Protein 4HMS (pdb70)

Radius of gyration: 21.6 Å; Cα contacts (8 Å, |Δi|>4): 949; chains: 2; bounding box: 51×49×69 Å

Secondary structure (DSSP, 8-state):
--S----THHHH--S-HHHHHHHHHHHHHHHT-SSTTEEEEEEE-TTS-EEEEEEE--EE-SSEEEEEEETTSHHHHHHHH--EEEEEEEEGGGTEEEEEEEEEEEPPHHHHHHHHHHS-GGGHHHHHH--TTSB-S-HHHHHHHHHHHHTS-SPPPPPTTEEEEEEEEEEEEEEEEEETTEEEEEEEEE-SSSEEEEEB--/------S----THHHH--S-HHHHHHHHHHHHHHHT-SSTTEEEEEEE-TTS-EEEEEEE--EE-SSEEEEEEETTSHHHHHHHH--EEEEEEEETTTTEEEEEEEEEEEPPHHHHHHHHHHS-GGGHHHHHH--TTSB-S-HHHHHHHHHHHHTT-S--PPPTTEEEEEEEEEEEEEEEEEETTEEEEEEEEE-SSSEEEEEE--

B-factor: mean 17.35, std 10.4, range [3.72, 62.42]

Solvent-accessible surface area: 18509 Å² total; per-residue (Å²): 70,100,70,126,46,67,17,74,21,5,118,98,62,38,87,69,0,25,54,2,0,110,76,2,12,68,20,0,170,164,54,51,11,85,16,27,79,10,0,4,0,0,0,0,33,116,118,8,80,8,7,4,24,38,16,58,2,67,65,48,28,144,30,0,0,4,0,33,8,26,27,42,0,59,14,5,125,17,8,138,144,20,47,47,1,0,0,3,0,30,3,25,29,3,22,1,14,1,12,0,19,0,60,3,42,117,30,97,81,79,65,1,62,58,23,2,88,154,68,64,100,60,16,0,12,10,21,22,40,6,137,35,18,99,68,12,146,79,35,97,52,11,28,70,44,5,116,115,55,65,139,92,102,19,64,16,116,50,30,87,30,11,1,1,11,21,0,103,0,65,8,0,8,0,44,4,74,20,122,83,108,0,44,21,28,0,49,0,50,92,39,115,138,30,51,92,51,108,53,12,23,18,118,52,79,56,26,129,78,106,31,65,20,76,11,2,120,95,58,31,79,81,1,28,38,0,0,91,77,7,14,62,105,2,157,178,51,56,13,80,70,27,77,7,0,4,0,0,0,0,46,91,130,8,79,8,6,3,24,38,16,94,2,64,67,33,30,145,14,0,0,5,0,37,9,26,26,45,0,62,14,2,126,15,6,158,126,20,48,54,2,0,0,3,0,16,4,23,39,11,5,12,14,0,12,0,17,0,61,5,72,112,36,95,84,78,55,1,70,58,20,5,118,156,63,91,110,56,20,1,14,11,22,38,43,8,166,35,20,88,59,11,146,79,34,93,52,14,29,74,44,5,123,130,70,49,94,110,65,15,77,24,112,50,30,92,29,6,2,1,10,18,0,116,2,62,10,0,6,0,31,5,61,23,111,86,99,0,46,13,29,0,36,0,37,108,33,165,120,42,44,84,45,84,53,10,24,20

InterPro domains:
  IPR000659 Pyridoxamine 5'-phosphate oxidase [PIRSF000190] (13-222)
  IPR000659 Pyridoxamine 5'-phosphate oxidase [PTHR10851] (30-222)
  IPR011576 Pyridoxamine 5'-phosphate oxidase, N-terminal [PF01243] (50-169)
  IPR012349 FMN-binding split barrel [G3DSA:2.30.110.10] (11-222)
  IPR019576 Pyridoxine 5'-phosphate oxidase, dimerisation, C-terminal [PF10590] (182-222)
  IPR019740 Pyridoxamine 5'-phosphate oxidase, conserved site [PS01064] (192-205)
  IPR053451 Phenazine biosynthesis oxidase [NF038138] (18-222)

CATH classification: 2.30.110.10

Nearest PDB structures (foldseek):
  4hmt-assembly1_B  TM=1.000E+00  e=2.893E-39  Pseudomonas fluorescens
  1t9m-assembly1_B  TM=9.907E-01  e=3.628E-33  Pseudomonas aeruginosa
  4hmx-assembly1_A  TM=9.708E-01  e=4.017E-26  Burkholderia lata
  1nrg-assembly1_A-2  TM=9.358E-01  e=1.864E-18  Homo sapiens
  3hy8-assembly1_A-2  TM=9.422E-01  e=7.375E-18  Homo sapiens

Foldseek 3Di:
DADAADDCCLVVVDQAVLVVVVVVVVVCVVRPFDLQQFKFKWFAAPVRHIDTDTFGFPDADPQGTKTKDFLQAPRNVRCVVGFWMKIKGAGPNQRKMKIFTAGKDWDDPVVLQVVQLPDDQQPQLLVQLDPHHDDDPDPVVSVVSSVVVNVDDHHDGDDHGITMMGGRTQKMWIWGCDPPSQIWIWIWGADPVGIDIDTDGD/DPADADDADDDCCLVVVDQACVVVVVVRVVVCVVVPFDLQQFKFKWFAAPVRHIDTDTFGFPDADSQGTKTKDFCQAPRNVRLVVPQWMKIKGAGRHFRKMKIFTAGKDWDDVVVLQVVQQPPQQLPALLRQLDPYHDDDDDPVVSVVSSVVVCVVVHHDGDHPRITMIGGRTQKMWIWGCDPPRQIWIWIWGQDPPTIDIDTDGD

Organism: Pseudomonas fluorescens (NCBI:txid294)

Sequence (408 aa):
GTLDDAPFPEYQTLPADPMMSSVLHNWLERARRVGIIREPRRALALATADSSQGRPSTRIVVISSEISDAGVVFSSTHAGSQKGRRELLHNPPWASGVLYWRETSSQQIILNGQAAVVRLPNAKADDAWLLKRPYATHPMSSVVSRQSEEELQDVQAMRNAARQLAELQQGGPLPRPEEGYYCCVFELRLESLEFWGNGQQERRLHERLRYDRSDTGWNVRRLQPESLTGTLDAPFPEYQQTLPADPMSVLHHNWLEERARRVGIREPRRALALATADSSQGRPSTRIVVISSEEISDAGVVFSSTHAGSQKGRRELLHNPPWASGVLYWRETSQQIILNGQAAVRLPNAKADDDAWLKRRPYATHPMSSVVSRQSEELQDVQAMRNAARQLAELQGPLPRPEGYYCCVFELRRLEESLEFWGNGQERRLHERLRYDRRSDDTTGGWNVRRRLQP

Structure (mmCIF, N/CA/C/O backbone):
data_4HMS
#
_entry.id   4HMS
#
_cell.length_a   57.740
_cell.length_b   63.690
_cell.length_c   133.500
_cell.angle_alpha   90.000
_cell.angle_beta   90.000
_cell.angle_gamma   90.000
#
_symmetry.space_group_name_H-M   'P 21 21 21'
#
loop_
_entity.id
_entity.type
_entity.pdbx_description
1 polymer 'Phenazine biosynthesis protein phzG'
2 non-polymer 'FLAVIN MONONUCLEOTIDE'
3 non-polymer 'SULFATE ION'
4 water water
#
loop_
_atom_site.group_PDB
_atom_site.id
_atom_site.type_symbol
_atom_site.label_atom_id
_atom_site.label_alt_id
_atom_site.label_comp_id
_atom_site.label_asym_id
_atom_site.label_entity_id
_atom_site.label_seq_id
_atom_site.pdbx_PDB_ins_code
_atom_site.Cartn_x
_atom_site.Cartn_y
_atom_site.Cartn_z
_atom_site.occupancy
_atom_site.B_iso_or_equiv
_atom_site.auth_seq_id
_atom_site.auth_comp_id
_atom_site.auth_asym_id
_atom_site.auth_atom_id
_atom_site.pdbx_PDB_model_num
ATOM 1 N N . GLY A 1 24 ? 22.951 -11.831 16.664 1.00 44.82 21 GLY A N 1
ATOM 2 C CA . GLY A 1 24 ? 24.169 -11.229 17.194 1.00 42.63 21 GLY A CA 1
ATOM 3 C C . GLY A 1 24 ? 25.351 -12.184 17.052 1.00 38.11 21 GLY A C 1
ATOM 4 O O . GLY A 1 24 ? 25.979 -12.627 18.016 1.00 39.77 21 GLY A O 1
ATOM 7 N N . THR A 1 25 ? 25.676 -12.469 15.806 1.00 30.68 22 THR A N 1
ATOM 8 C CA . THR A 1 25 ? 26.653 -13.476 15.491 1.00 25.49 22 THR A CA 1
ATOM 9 C C . THR A 1 25 ? 28.080 -12.904 15.283 1.00 20.42 22 THR A C 1
ATOM 10 O O . THR A 1 25 ? 29.050 -13.664 15.386 1.00 23.32 22 THR A O 1
ATOM 21 N N . LEU A 1 26 ? 28.192 -11.604 15.006 1.00 16.58 23 LEU A N 1
ATOM 22 C CA . LEU A 1 26 ? 29.460 -10.920 14.749 1.00 16.32 23 LEU A CA 1
ATOM 23 C C . LEU A 1 26 ? 29.707 -9.877 15.813 1.00 18.37 23 LEU A C 1
ATOM 24 O O . LEU A 1 26 ? 28.763 -9.379 16.453 1.00 18.62 23 LEU A O 1
ATOM 40 N N . ASP A 1 27 ? 30.982 -9.569 16.047 1.00 23.25 24 ASP A N 1
ATOM 41 C CA A ASP A 1 27 ? 31.336 -8.576 17.055 0.48 24.34 24 ASP A CA 1
ATOM 42 C CA B ASP A 1 27 ? 31.334 -8.582 17.053 0.52 24.33 24 ASP A CA 1
ATOM 43 C C . ASP A 1 27 ? 30.642 -7.246 16.794 1.00 21.01 24 ASP A C 1
ATOM 44 O O . ASP A 1 27 ? 30.509 -6.803 15.641 1.00 20.31 24 ASP A O 1
ATOM 59 N N . ALA A 1 28 ? 30.184 -6.616 17.870 1.00 17.53 25 ALA A N 1
ATOM 60 C CA . ALA A 1 28 ? 29.394 -5.401 17.753 1.00 17.15 25 ALA A CA 1
ATOM 61 C C . ALA A 1 28 ? 29.824 -4.309 18.743 1.00 17.86 25 ALA A C 1
ATOM 62 O O . ALA A 1 28 ? 29.069 -3.890 19.609 1.00 17.68 25 ALA A O 1
ATOM 69 N N . PRO A 1 29 ? 31.014 -3.770 18.546 1.00 19.53 26 PRO A N 1
ATOM 70 C CA . PRO A 1 29 ? 31.504 -2.714 19.425 1.00 18.66 26 PRO A CA 1
ATOM 71 C C . PRO A 1 29 ? 30.655 -1.450 19.357 1.00 18.01 26 PRO A C 1
ATOM 72 O O . PRO A 1 29 ? 30.188 -1.085 18.270 1.00 21.77 26 PRO A O 1
ATOM 83 N N . PHE A 1 30 ? 30.449 -0.813 20.516 1.00 15.91 27 PHE A N 1
ATOM 84 C CA . PHE A 1 30 ? 29.675 0.447 20.600 1.00 13.86 27 PHE A CA 1
ATOM 85 C C . PHE A 1 30 ? 30.357 1.368 21.640 1.00 14.01 27 PHE A C 1
ATOM 86 O O . PHE A 1 30 ? 29.725 1.811 22.621 1.00 14.13 27 PHE A O 1
ATOM 103 N N . PRO A 1 31 ? 31.641 1.691 21.429 1.00 15.18 28 PRO A N 1
ATOM 104 C CA . PRO A 1 31 ? 32.286 2.581 22.412 1.00 15.26 28 PRO A CA 1
ATOM 105 C C . PRO A 1 31 ? 31.697 4.006 22.476 1.00 14.80 28 PRO A C 1
ATOM 106 O O . PRO A 1 31 ? 31.820 4.682 23.513 1.00 14.54 28 PRO A O 1
ATOM 117 N N . GLU A 1 32 ? 30.997 4.423 21.414 1.00 13.06 29 GLU A N 1
ATOM 118 C CA . GLU A 1 32 ? 30.428 5.753 21.373 1.00 12.95 29 GLU A CA 1
ATOM 119 C C . GLU A 1 32 ? 29.350 5.921 22.456 1.00 12.78 29 GLU A C 1
ATOM 120 O O . GLU A 1 32 ? 29.069 7.039 22.900 1.00 13.53 29 GLU A O 1
ATOM 132 N N . TYR A 1 33 ? 28.732 4.826 22.874 1.00 12.54 30 TYR A N 1
ATOM 133 C CA . TYR A 1 33 ? 27.745 4.910 23.944 1.00 13.46 30 TYR A CA 1
ATOM 134 C C . TYR A 1 33 ? 28.368 5.388 25.253 1.00 14.74 30 TYR A C 1
ATOM 135 O O . TYR A 1 33 ? 27.701 6.046 26.049 1.00 14.58 30 TYR A O 1
ATOM 153 N N . GLN A 1 34 ? 29.646 5.078 25.464 1.00 14.63 31 GLN A N 1
ATOM 154 C CA . GLN A 1 34 ? 30.342 5.585 26.638 1.00 16.83 31 GLN A CA 1
ATOM 155 C C . GLN A 1 34 ? 30.917 6.967 26.424 1.00 17.47 31 GLN A C 1
ATOM 156 O O . GLN A 1 34 ? 30.836 7.804 27.314 1.00 19.75 31 GLN A O 1
ATOM 170 N N . THR A 1 35 ? 31.509 7.210 25.249 1.00 17.25 32 THR A N 1
ATOM 171 C CA . THR A 1 35 ? 32.306 8.421 25.052 1.00 17.54 32 THR A CA 1
ATOM 172 C C . THR A 1 35 ? 31.532 9.646 24.539 1.00 16.87 32 THR A C 1
ATOM 173 O O . THR A 1 35 ? 32.017 10.796 24.651 1.00 18.19 32 THR A O 1
ATOM 184 N N . LEU A 1 36 ? 30.336 9.408 24.000 1.00 15.37 33 LEU A N 1
ATOM 185 C CA . LEU A 1 36 ? 29.478 10.497 23.516 1.00 15.83 33 LEU A CA 1
ATOM 186 C C . LEU A 1 36 ? 30.205 11.429 22.527 1.00 15.29 33 LEU A C 1
ATOM 187 O O . LEU A 1 36 ? 30.352 12.643 22.767 1.00 17.70 33 LEU A O 1
ATOM 203 N N . PRO A 1 37 ? 30.651 10.893 21.375 1.00 15.50 34 PRO A N 1
ATOM 204 C CA . PRO A 1 37 ? 31.315 11.737 20.365 1.00 15.99 34 PRO A CA 1
ATOM 205 C C . PRO A 1 37 ? 30.428 12.923 19.930 1.00 16.60 34 PRO A C 1
ATOM 206 O O . PRO A 1 37 ? 29.203 12.812 19.814 1.00 16.52 34 PRO A O 1
ATOM 217 N N . ALA A 1 38 ? 31.056 14.077 19.698 1.00 18.34 35 ALA A N 1
ATOM 218 C CA . ALA A 1 38 ? 30.314 15.271 19.350 1.00 20.55 35 ALA A CA 1
ATOM 219 C C . ALA A 1 38 ? 29.618 15.227 17.988 1.00 18.38 35 ALA A C 1
ATOM 220 O O . ALA A 1 38 ? 28.550 15.812 17.830 1.00 19.38 35 ALA A O 1
ATOM 227 N N . ASP A 1 39 ? 30.226 14.557 17.004 1.00 17.97 36 ASP A N 1
ATOM 228 C CA . ASP A 1 39 ? 29.776 14.661 15.630 1.00 15.80 36 ASP A CA 1
ATOM 229 C C . ASP A 1 39 ? 29.140 13.325 15.196 1.00 14.15 36 ASP A C 1
ATOM 230 O O . ASP A 1 39 ? 29.862 12.352 14.924 1.00 14.04 36 ASP A O 1
ATOM 239 N N . PRO A 1 40 ? 27.796 13.263 15.113 1.00 12.22 37 PRO A N 1
ATOM 240 C CA . PRO A 1 40 ? 27.171 11.982 14.750 1.00 10.54 37 PRO A CA 1
ATOM 241 C C . PRO A 1 40 ? 27.463 11.569 13.316 1.00 9.91 37 PRO A C 1
ATOM 242 O O . PRO A 1 40 ? 27.308 10.397 12.981 1.00 11.09 37 PRO A O 1
ATOM 253 N N . MET A 1 41 ? 27.894 12.489 12.457 1.00 11.45 38 MET A N 1
ATOM 254 C CA A MET A 1 41 ? 28.229 12.092 11.089 0.73 12.08 38 MET A CA 1
ATOM 255 C CA B MET A 1 41 ? 28.238 12.098 11.091 0.27 12.31 38 MET A CA 1
ATOM 256 C C . MET A 1 41 ? 29.532 11.293 11.063 1.00 12.13 38 MET A C 1
ATOM 257 O O . MET A 1 41 ? 29.709 10.424 10.214 1.00 13.21 38 MET A O 1
ATOM 282 N N . SER A 1 42 ? 30.425 11.559 12.001 1.00 13.66 39 SER A N 1
ATOM 283 C CA A SER A 1 42 ? 31.634 10.780 12.107 0.71 14.39 39 SER A CA 1
ATOM 284 C CA B SER A 1 42 ? 31.644 10.770 12.114 0.29 14.43 39 SER A CA 1
ATOM 285 C C . SER A 1 42 ? 31.276 9.372 12.611 1.00 13.72 39 SER A C 1
ATOM 286 O O . SER A 1 42 ? 31.816 8.396 12.142 1.00 14.57 39 SER A O 1
ATOM 299 N N . VAL A 1 43 ? 30.355 9.292 13.571 1.00 12.52 40 VAL A N 1
ATOM 300 C CA . VAL A 1 43 ? 29.865 8.009 14.073 1.00 12.62 40 VAL A CA 1
ATOM 301 C C . VAL A 1 43 ? 29.232 7.204 12.935 1.00 11.40 40 VAL A C 1
ATOM 302 O O . VAL A 1 43 ? 29.510 6.022 12.773 1.00 11.64 40 VAL A O 1
ATOM 315 N N . LEU A 1 44 ? 28.389 7.852 12.150 1.00 10.12 41 LEU A N 1
ATOM 316 C CA . LEU A 1 44 ? 27.751 7.200 11.014 1.00 9.75 41 LEU A CA 1
ATOM 317 C C . LEU A 1 44 ? 28.801 6.649 10.045 1.00 11.37 41 LEU A C 1
ATOM 318 O O . LEU A 1 44 ? 28.714 5.485 9.619 1.00 11.18 41 LEU A O 1
ATOM 334 N N . HIS A 1 45 ? 29.794 7.467 9.694 1.00 12.26 42 HIS A N 1
ATOM 335 C CA . HIS A 1 45 ? 30.843 7.006 8.811 1.00 13.19 42 HIS A CA 1
ATOM 336 C C . HIS A 1 45 ? 31.528 5.774 9.381 1.00 13.37 42 HIS A C 1
ATOM 337 O O . HIS A 1 45 ? 31.796 4.780 8.660 1.00 13.71 42 HIS A O 1
ATOM 352 N N . ASN A 1 46 ? 31.861 5.850 10.671 1.00 12.77 43 ASN A N 1
ATOM 353 C CA . ASN A 1 46 ? 32.585 4.760 11.284 1.00 12.83 43 ASN A CA 1
ATOM 354 C C . ASN A 1 46 ? 31.761 3.454 11.370 1.00 13.56 43 ASN A C 1
ATOM 355 O O . ASN A 1 46 ? 32.293 2.381 11.101 1.00 15.28 43 ASN A O 1
ATOM 366 N N . TRP A 1 47 ? 30.469 3.564 11.718 1.00 12.82 44 TRP A N 1
ATOM 367 C CA . TRP A 1 47 ? 29.626 2.380 11.735 1.00 11.91 44 TRP A CA 1
ATOM 368 C C . TRP A 1 47 ? 29.534 1.754 10.333 1.00 13.16 44 TRP A C 1
ATOM 369 O O . TRP A 1 47 ? 29.628 0.539 10.174 1.00 13.35 44 TRP A O 1
ATOM 390 N N . LEU A 1 48 ? 29.338 2.582 9.310 1.00 14.24 45 LEU A N 1
ATOM 391 C CA . LEU A 1 48 ? 29.201 2.029 7.955 1.00 16.02 45 LEU A CA 1
ATOM 392 C C . LEU A 1 48 ? 30.506 1.389 7.477 1.00 17.71 45 LEU A C 1
ATOM 393 O O . LEU A 1 48 ? 30.482 0.348 6.803 1.00 17.86 45 LEU A O 1
ATOM 409 N N . GLU A 1 49 ? 31.640 2.002 7.797 1.00 19.08 46 GLU A N 1
ATOM 410 C CA . GLU A 1 49 ? 32.895 1.408 7.402 1.00 21.01 46 GLU A CA 1
ATOM 411 C C . GLU A 1 49 ? 33.133 0.074 8.125 1.00 20.23 46 GLU A C 1
ATOM 412 O O . GLU A 1 49 ? 33.620 -0.887 7.549 1.00 20.14 46 GLU A O 1
ATOM 424 N N . ARG A 1 50 ? 32.783 0.015 9.398 1.00 19.07 47 ARG A N 1
ATOM 425 C CA . ARG A 1 50 ? 32.906 -1.220 10.153 1.00 19.36 47 ARG A CA 1
ATOM 426 C C . ARG A 1 50 ? 31.981 -2.310 9.587 1.00 18.40 47 ARG A C 1
ATOM 427 O O . ARG A 1 50 ? 32.376 -3.465 9.460 1.00 18.80 47 ARG A O 1
ATOM 448 N N . ALA A 1 51 ? 30.777 -1.928 9.207 1.00 16.35 48 ALA A N 1
ATOM 449 C CA . ALA A 1 51 ? 29.835 -2.887 8.613 1.00 15.48 48 ALA A CA 1
ATOM 450 C C . ALA A 1 51 ? 30.451 -3.485 7.340 1.00 16.89 48 ALA A C 1
ATOM 451 O O . ALA A 1 51 ? 30.362 -4.700 7.114 1.00 16.88 48 ALA A O 1
ATOM 458 N N . ARG A 1 52 ? 31.073 -2.649 6.511 1.00 20.81 49 ARG A N 1
ATOM 459 C CA . ARG A 1 52 ? 31.767 -3.148 5.310 1.00 25.48 49 ARG A CA 1
ATOM 460 C C . ARG A 1 52 ? 32.918 -4.091 5.685 1.00 26.73 49 ARG A C 1
ATOM 461 O O . ARG A 1 52 ? 33.076 -5.196 5.116 1.00 27.02 49 ARG A O 1
ATOM 482 N N . ARG A 1 53 ? 33.735 -3.685 6.644 1.00 26.07 50 ARG A N 1
ATOM 483 C CA . ARG A 1 53 ? 34.908 -4.495 6.981 1.00 27.75 50 ARG A CA 1
ATOM 484 C C . ARG A 1 53 ? 34.496 -5.883 7.507 1.00 25.31 50 ARG A C 1
ATOM 485 O O . ARG A 1 53 ? 35.132 -6.882 7.145 1.00 26.58 50 ARG A O 1
ATOM 506 N N . VAL A 1 54 ? 33.446 -5.958 8.333 1.00 21.11 51 VAL A N 1
ATOM 507 C CA . VAL A 1 54 ? 33.117 -7.215 9.013 1.00 20.33 51 VAL A CA 1
ATOM 508 C C . VAL A 1 54 ? 32.164 -8.069 8.189 1.00 17.43 51 VAL A C 1
ATOM 509 O O . VAL A 1 54 ? 31.910 -9.224 8.554 1.00 19.80 51 VAL A O 1
ATOM 522 N N . GLY A 1 55 ? 31.703 -7.524 7.072 1.00 14.02 52 GLY A N 1
ATOM 523 C CA . GLY A 1 55 ? 30.937 -8.289 6.115 1.00 12.23 52 GLY A CA 1
ATOM 524 C C . GLY A 1 55 ? 29.444 -8.338 6.316 1.00 10.41 52 GLY A C 1
ATOM 525 O O . GLY A 1 55 ? 28.825 -9.315 5.936 1.00 10.50 52 GLY A O 1
ATOM 529 N N . ILE A 1 56 ? 28.858 -7.307 6.910 1.00 9.29 53 ILE A N 1
ATOM 530 C CA A ILE A 1 56 ? 27.404 -7.267 7.046 0.69 8.92 53 ILE A CA 1
ATOM 531 C CA B ILE A 1 56 ? 27.409 -7.273 7.054 0.31 8.48 53 ILE A CA 1
ATOM 532 C C . ILE A 1 56 ? 26.759 -7.372 5.660 1.00 8.41 53 ILE A C 1
ATOM 533 O O . ILE A 1 56 ? 27.214 -6.761 4.699 1.00 9.07 53 ILE A O 1
ATOM 562 N N . ARG A 1 57 ? 25.690 -8.137 5.563 1.00 7.41 54 ARG A N 1
ATOM 563 C CA . ARG A 1 57 ? 24.991 -8.333 4.272 1.00 6.99 54 ARG A CA 1
ATOM 564 C C . ARG A 1 57 ? 24.048 -7.157 4.022 1.00 6.01 54 ARG A C 1
ATOM 565 O O . ARG A 1 57 ? 23.124 -6.878 4.812 1.00 6.39 54 ARG A O 1
ATOM 586 N N . GLU A 1 58 ? 24.246 -6.478 2.893 1.00 6.67 55 GLU A N 1
ATOM 587 C CA . GLU A 1 58 ? 23.424 -5.329 2.487 1.00 6.92 55 GLU A CA 1
ATOM 588 C C . GLU A 1 58 ? 23.188 -4.311 3.624 1.00 6.76 55 GLU A C 1
ATOM 589 O O . GLU A 1 58 ? 22.053 -3.998 4.005 1.00 6.71 55 GLU A O 1
ATOM 601 N N . PRO A 1 59 ? 24.285 -3.754 4.131 1.00 7.06 56 PRO A N 1
ATOM 602 C CA . PRO A 1 59 ? 24.102 -2.824 5.253 1.00 6.86 56 PRO A CA 1
ATOM 603 C C . PRO A 1 59 ? 23.388 -1.534 4.903 1.00 6.76 56 PRO A C 1
ATOM 604 O O . PRO A 1 59 ? 22.862 -0.885 5.813 1.00 8.65 56 PRO A O 1
ATOM 615 N N . ARG A 1 60 ? 23.403 -1.133 3.617 1.00 6.18 57 ARG A N 1
ATOM 616 C CA A ARG A 1 60 ? 22.852 0.151 3.192 0.49 7.04 57 ARG A CA 1
ATOM 617 C CA B ARG A 1 60 ? 22.861 0.157 3.181 0.51 7.59 57 ARG A CA 1
ATOM 618 C C . ARG A 1 60 ? 21.417 0.064 2.668 1.00 6.18 57 ARG A C 1
ATOM 619 O O . ARG A 1 60 ? 20.902 1.023 2.090 1.00 6.67 57 ARG A O 1
ATOM 658 N N . ALA A 1 61 ? 20.757 -1.059 2.919 1.00 5.87 58 ALA A N 1
ATOM 659 C CA . ALA A 1 61 ? 19.355 -1.261 2.584 1.00 5.94 58 ALA A CA 1
ATOM 660 C C . ALA A 1 61 ? 18.487 -0.509 3.620 1.00 5.82 58 ALA A C 1
ATOM 661 O O . ALA A 1 61 ? 18.286 -0.982 4.740 1.00 5.86 58 ALA A O 1
ATOM 668 N N . LEU A 1 62 ? 18.044 0.677 3.248 1.00 5.40 59 LEU A N 1
ATOM 669 C CA . LEU A 1 62 ? 17.357 1.608 4.130 1.00 5.13 59 LEU A CA 1
ATOM 670 C C . LEU A 1 62 ? 15.835 1.463 3.984 1.00 5.26 59 LEU A C 1
ATOM 671 O O . LEU A 1 62 ? 15.273 1.638 2.884 1.00 5.45 59 LEU A O 1
ATOM 687 N N . ALA A 1 63 ? 15.149 1.198 5.090 1.00 5.11 60 ALA A N 1
ATOM 688 C CA . ALA A 1 63 ? 13.684 1.203 5.109 1.00 4.72 60 ALA A CA 1
ATOM 689 C C . ALA A 1 63 ? 13.224 2.646 5.290 1.00 5.23 60 ALA A C 1
ATOM 690 O O . ALA A 1 63 ? 13.314 3.195 6.370 1.00 5.99 60 ALA A O 1
ATOM 697 N N . LEU A 1 64 ? 12.825 3.262 4.171 1.00 5.18 61 LEU A N 1
ATOM 698 C CA . LEU A 1 64 ? 12.545 4.688 4.054 1.00 4.98 61 LEU A CA 1
ATOM 699 C C . LEU A 1 64 ? 11.044 4.980 4.153 1.00 4.99 61 LEU A C 1
ATOM 700 O O . LEU A 1 64 ? 10.267 4.430 3.352 1.00 6.43 61 LEU A O 1
ATOM 716 N N . ALA A 1 65 ? 10.677 5.807 5.124 1.00 5.19 62 ALA A N 1
ATOM 717 C CA . ALA A 1 65 ? 9.306 6.224 5.347 1.00 6.16 62 ALA A CA 1
ATOM 718 C C . ALA A 1 65 ? 9.100 7.665 4.906 1.00 7.02 62 ALA A C 1
ATOM 719 O O . ALA A 1 65 ? 9.913 8.562 5.226 1.00 6.96 62 ALA A O 1
ATOM 726 N N . THR A 1 66 ? 8.009 7.880 4.175 1.00 5.93 63 THR A N 1
ATOM 727 C CA . THR A 1 66 ? 7.506 9.190 3.769 1.00 6.81 63 THR A CA 1
ATOM 728 C C . THR A 1 66 ? 6.057 9.227 4.243 1.00 7.12 63 THR A C 1
ATOM 729 O O . THR A 1 66 ? 5.549 8.225 4.742 1.00 6.71 63 THR A O 1
ATOM 740 N N . ALA A 1 67 ? 5.375 10.363 4.100 1.00 7.79 64 ALA A N 1
ATOM 741 C CA . ALA A 1 67 ? 3.948 10.395 4.422 1.00 8.82 64 ALA A CA 1
ATOM 742 C C . ALA A 1 67 ? 3.159 11.296 3.464 1.00 9.03 64 ALA A C 1
ATOM 743 O O . ALA A 1 67 ? 3.695 12.276 2.925 1.00 10.65 64 ALA A O 1
ATOM 750 N N . ASP A 1 68 ? 1.892 10.966 3.301 1.00 9.17 65 ASP A N 1
ATOM 751 C CA . ASP A 1 68 ? 1.017 11.711 2.402 1.00 11.44 65 ASP A CA 1
ATOM 752 C C . ASP A 1 68 ? 0.470 12.978 3.100 1.00 14.43 65 ASP A C 1
ATOM 753 O O . ASP A 1 68 ? 0.871 13.300 4.207 1.00 14.53 65 ASP A O 1
ATOM 762 N N . SER A 1 69 ? -0.416 13.710 2.419 1.00 16.62 66 SER A N 1
ATOM 763 C CA A SER A 1 69 ? -0.914 15.003 2.906 0.44 20.55 66 SER A CA 1
ATOM 764 C CA B SER A 1 69 ? -0.883 15.009 2.915 0.56 19.08 66 SER A CA 1
ATOM 765 C C . SER A 1 69 ? -1.809 14.893 4.126 1.00 21.70 66 SER A C 1
ATOM 766 O O . SER A 1 69 ? -2.116 15.896 4.754 1.00 24.87 66 SER A O 1
ATOM 779 N N . GLN A 1 70 ? -2.246 13.686 4.450 1.00 20.92 67 GLN A N 1
ATOM 780 C CA . GLN A 1 70 ? -3.020 13.389 5.653 1.00 23.22 67 GLN A CA 1
ATOM 781 C C . GLN A 1 70 ? -2.158 12.880 6.808 1.00 20.81 67 GLN A C 1
ATOM 782 O O . GLN A 1 70 ? -2.649 12.618 7.915 1.00 24.40 67 GLN A O 1
ATOM 796 N N . GLY A 1 71 ? -0.882 12.717 6.580 1.00 16.95 68 GLY A N 1
ATOM 797 C CA . GLY A 1 71 ? -0.026 12.139 7.588 1.00 15.49 68 GLY A CA 1
ATOM 798 C C . GLY A 1 71 ? -0.030 10.607 7.636 1.00 13.56 68 GLY A C 1
ATOM 799 O O . GLY A 1 71 ? 0.350 10.037 8.652 1.00 15.40 68 GLY A O 1
ATOM 803 N N . ARG A 1 72 ? -0.395 9.931 6.537 1.00 11.55 69 ARG A N 1
ATOM 804 C CA . ARG A 1 72 ? -0.361 8.464 6.500 1.00 9.52 69 ARG A CA 1
ATOM 805 C C . ARG A 1 72 ? 1.003 8.018 5.975 1.00 7.31 69 ARG A C 1
ATOM 806 O O . ARG A 1 72 ? 1.352 8.348 4.845 1.00 8.06 69 ARG A O 1
ATOM 827 N N . PRO A 1 73 ? 1.784 7.300 6.772 1.00 7.09 70 PRO A N 1
ATOM 828 C CA . PRO A 1 73 ? 3.118 6.879 6.311 1.00 7.15 70 PRO A CA 1
ATOM 829 C C . PRO A 1 73 ? 3.039 5.829 5.215 1.00 5.48 70 PRO A C 1
ATOM 830 O O . PRO A 1 73 ? 2.068 5.042 5.128 1.00 6.44 70 PRO A O 1
ATOM 841 N N . SER A 1 74 ? 4.111 5.763 4.441 1.00 5.89 71 SER A N 1
ATOM 842 C CA . SER A 1 74 ? 4.392 4.656 3.531 1.00 7.22 71 SER A CA 1
ATOM 843 C C . SER A 1 74 ? 5.865 4.287 3.662 1.00 7.02 71 SER A C 1
ATOM 844 O O . SER A 1 74 ? 6.690 5.142 4.017 1.00 6.78 71 SER A O 1
ATOM 852 N N . THR A 1 75 ? 6.209 3.042 3.336 1.00 5.88 72 THR A N 1
ATOM 853 C CA . THR A 1 75 ? 7.584 2.525 3.458 1.00 5.31 72 THR A CA 1
ATOM 854 C C . THR A 1 75 ? 7.994 1.710 2.246 1.00 5.09 72 THR A C 1
ATOM 855 O O . THR A 1 75 ? 7.104 1.160 1.538 1.00 6.60 72 THR A O 1
ATOM 866 N N . ARG A 1 76 ? 9.317 1.564 2.086 1.00 5.37 73 ARG A N 1
ATOM 867 C CA . ARG A 1 76 ? 9.937 0.676 1.081 1.00 4.76 73 ARG A CA 1
ATOM 868 C C . ARG A 1 76 ? 11.421 0.704 1.342 1.00 4.23 73 ARG A C 1
ATOM 869 O O . ARG A 1 76 ? 11.900 1.615 2.017 1.00 5.45 73 ARG A O 1
ATOM 890 N N . ILE A 1 77 ? 12.156 -0.272 0.773 1.00 4.35 74 ILE A N 1
ATOM 891 C CA . ILE A 1 77 ? 13.594 -0.247 0.829 1.00 4.16 74 ILE A CA 1
ATOM 892 C C . ILE A 1 77 ? 14.159 0.620 -0.319 1.00 4.14 74 ILE A C 1
ATOM 893 O O . ILE A 1 77 ? 13.774 0.509 -1.481 1.00 5.51 74 ILE A O 1
ATOM 909 N N . VAL A 1 78 ? 15.131 1.481 -0.006 1.00 4.78 75 VAL A N 1
ATOM 910 C CA . VAL A 1 78 ? 16.003 2.115 -1.000 1.00 5.31 75 VAL A CA 1
ATOM 911 C C . VAL A 1 78 ? 17.449 1.916 -0.541 1.00 5.54 75 VAL A C 1
ATOM 912 O O . VAL A 1 78 ? 17.712 1.653 0.661 1.00 6.64 75 VAL A O 1
ATOM 925 N N . VAL A 1 79 ? 18.406 2.037 -1.455 1.00 6.07 76 VAL A N 1
ATOM 926 C CA . VAL A 1 79 ? 19.823 1.910 -1.113 1.00 7.03 76 VAL A CA 1
ATOM 927 C C . VAL A 1 79 ? 20.474 3.278 -0.897 1.00 7.27 76 VAL A C 1
ATOM 928 O O . VAL A 1 79 ? 20.283 4.198 -1.692 1.00 8.12 76 VAL A O 1
ATOM 941 N N . ILE A 1 80 ? 21.172 3.452 0.213 1.00 6.99 77 ILE A N 1
ATOM 942 C CA . ILE A 1 80 ? 21.977 4.659 0.413 1.00 7.49 77 ILE A CA 1
ATOM 943 C C . ILE A 1 80 ? 23.156 4.589 -0.529 1.00 9.49 77 ILE A C 1
ATOM 944 O O . ILE A 1 80 ? 24.012 3.693 -0.404 1.00 9.78 77 ILE A O 1
ATOM 960 N N . SER A 1 81 ? 23.248 5.568 -1.415 1.00 10.20 78 SER A N 1
ATOM 961 C CA A SER A 1 81 ? 24.300 5.584 -2.422 0.86 12.40 78 SER A CA 1
ATOM 962 C CA B SER A 1 81 ? 24.303 5.589 -2.422 0.14 12.56 78 SER A CA 1
ATOM 963 C C . SER A 1 81 ? 25.558 6.310 -1.973 1.00 14.68 78 SER A C 1
ATOM 964 O O . SER A 1 81 ? 26.636 6.014 -2.464 1.00 18.34 78 SER A O 1
ATOM 977 N N . GLU A 1 82 ? 25.413 7.264 -1.066 1.00 13.14 79 GLU A N 1
ATOM 978 C CA . GLU A 1 82 ? 26.540 8.029 -0.555 1.00 15.66 79 GLU A CA 1
ATOM 979 C C . GLU A 1 82 ? 26.129 8.730 0.727 1.00 12.91 79 GLU A C 1
ATOM 980 O O . GLU A 1 82 ? 24.947 8.925 0.991 1.00 13.13 79 GLU A O 1
ATOM 992 N N . ILE A 1 83 ? 27.133 9.025 1.531 1.00 13.82 80 ILE A N 1
ATOM 993 C CA . ILE A 1 83 ? 26.985 9.847 2.702 1.00 15.20 80 ILE A CA 1
ATOM 994 C C . ILE A 1 83 ? 27.521 11.232 2.319 1.00 14.37 80 ILE A C 1
ATOM 995 O O . ILE A 1 83 ? 28.528 11.373 1.585 1.00 17.65 80 ILE A O 1
ATOM 1011 N N . SER A 1 84 ? 26.851 12.251 2.783 1.00 13.25 81 SER A N 1
ATOM 1012 C CA . SER A 1 84 ? 27.234 13.603 2.479 1.00 13.26 81 SER A CA 1
ATOM 1013 C C . SER A 1 84 ? 27.474 14.363 3.771 1.00 12.73 81 SER A C 1
ATOM 1014 O O . SER A 1 84 ? 27.247 13.849 4.852 1.00 14.46 81 SER A O 1
ATOM 1022 N N . ASP A 1 85 ? 27.886 15.617 3.646 1.00 13.11 82 ASP A N 1
ATOM 1023 C CA . ASP A 1 85 ? 28.113 16.480 4.816 1.00 13.79 82 ASP A CA 1
ATOM 1024 C C . ASP A 1 85 ? 26.826 16.591 5.631 1.00 14.50 82 ASP A C 1
ATOM 1025 O O . ASP A 1 85 ? 26.868 16.536 6.852 1.00 16.61 82 ASP A O 1
ATOM 1034 N N . ALA A 1 86 ? 25.692 16.752 4.971 1.00 13.99 83 ALA A N 1
ATOM 1035 C CA . ALA A 1 86 ? 24.431 16.998 5.664 1.00 14.35 83 ALA A CA 1
ATOM 1036 C C . ALA A 1 86 ? 23.627 15.714 5.998 1.00 11.85 83 ALA A C 1
ATOM 1037 O O . ALA A 1 86 ? 22.678 15.755 6.798 1.00 12.78 83 ALA A O 1
ATOM 1044 N N . GLY A 1 87 ? 23.957 14.581 5.381 1.00 10.19 84 GLY A N 1
ATOM 1045 C CA . GLY A 1 87 ? 23.126 13.406 5.541 1.00 9.32 84 GLY A CA 1
ATOM 1046 C C . GLY A 1 87 ? 23.477 12.234 4.649 1.00 8.97 84 GLY A C 1
ATOM 1047 O O . GLY A 1 87 ? 24.657 11.832 4.570 1.00 10.74 84 GLY A O 1
ATOM 1051 N N . VAL A 1 88 ? 22.447 11.660 4.029 1.00 9.34 85 VAL A N 1
ATOM 1052 C CA . VAL A 1 88 ? 22.613 10.491 3.152 1.00 9.73 85 VAL A CA 1
ATOM 1053 C C . VAL A 1 88 ? 21.855 10.729 1.858 1.00 8.44 85 VAL A C 1
ATOM 1054 O O . VAL A 1 88 ? 20.896 11.529 1.815 1.00 10.20 85 VAL A O 1
ATOM 1067 N N . VAL A 1 89 ? 22.306 10.051 0.801 1.00 8.50 86 VAL A N 1
ATOM 1068 C CA . VAL A 1 89 ? 21.791 10.259 -0.562 1.00 8.11 86 VAL A CA 1
ATOM 1069 C C . VAL A 1 89 ? 21.251 8.955 -1.131 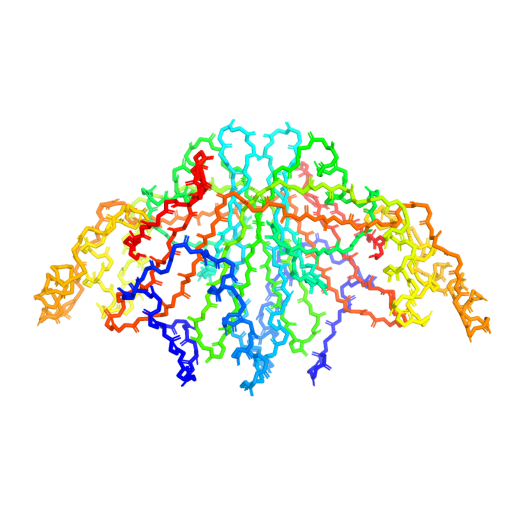1.00 8.46 86 VAL A C 1
ATOM 1070 O O . VAL A 1 89 ? 21.790 7.887 -0.822 1.00 9.09 86 VAL A O 1
ATOM 1083 N N . PHE A 1 90 ? 20.135 9.054 -1.842 1.00 7.40 87 PHE A N 1
ATOM 1084 C CA . PHE A 1 90 ? 19.573 7.917 -2.566 1.00 7.72 87 PHE A CA 1
ATOM 1085 C C . PHE A 1 90 ? 18.962 8.390 -3.885 1.00 8.65 87 PHE A C 1
ATOM 1086 O O . PHE A 1 90 ? 18.707 9.581 -4.039 1.00 8.34 87 PHE A O 1
ATOM 1103 N N . SER A 1 91 ? 18.717 7.470 -4.815 1.00 8.03 88 SER A N 1
ATOM 1104 C CA A SER A 1 91 ? 18.061 7.805 -6.063 0.58 7.94 88 SER A CA 1
ATOM 1105 C CA B SER A 1 91 ? 18.057 7.824 -6.062 0.42 8.54 88 SER A CA 1
ATOM 1106 C C . SER A 1 91 ? 16.727 7.101 -6.186 1.00 7.41 88 SER A C 1
ATOM 1107 O O . SER A 1 91 ? 16.512 6.044 -5.594 1.00 8.88 88 SER A O 1
ATOM 1120 N N . THR A 1 92 ? 15.829 7.684 -6.968 1.00 8.37 89 THR A N 1
ATOM 1121 C CA . THR A 1 92 ? 14.508 7.100 -7.188 1.00 8.82 89 THR A CA 1
ATOM 1122 C C . THR A 1 92 ? 13.869 7.772 -8.410 1.00 9.76 89 THR A C 1
ATOM 1123 O O . THR A 1 92 ? 14.521 8.499 -9.159 1.00 10.94 89 THR A O 1
ATOM 1134 N N . HIS A 1 93 ? 12.580 7.503 -8.639 1.00 8.40 90 HIS A N 1
ATOM 1135 C CA . HIS A 1 93 ? 11.825 8.234 -9.664 1.00 8.87 90 HIS A CA 1
ATOM 1136 C C . HIS A 1 93 ? 10.853 9.208 -9.040 1.00 9.10 90 HIS A C 1
ATOM 1137 O O . HIS A 1 93 ? 10.169 8.902 -8.046 1.00 8.82 90 HIS A O 1
ATOM 1152 N N . ALA A 1 94 ? 10.826 10.4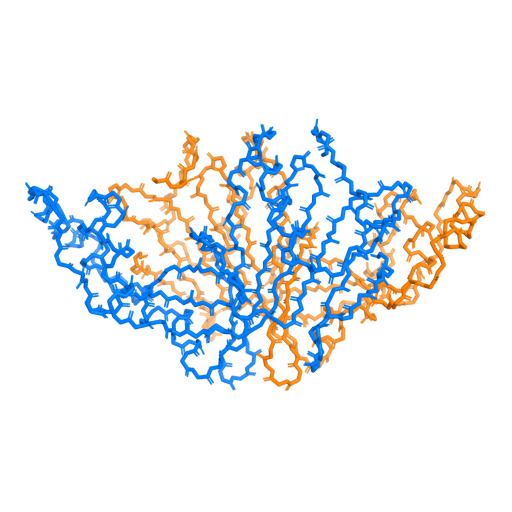19 -9.564 1.00 9.38 91 ALA A N 1
ATOM 1153 C CA . ALA A 1 94 ? 10.023 11.498 -8.969 1.00 10.34 91 ALA A CA 1
ATOM 1154 C C . ALA A 1 94 ? 8.536 11.147 -8.961 1.00 9.77 91 ALA A C 1
ATOM 1155 O O . ALA A 1 94 ? 7.813 11.602 -8.098 1.00 10.62 91 ALA A O 1
ATOM 1162 N N . GLY A 1 95 ? 8.048 10.398 -9.946 1.00 9.89 92 GLY A N 1
ATOM 1163 C CA . GLY A 1 95 ? 6.656 10.066 -9.987 1.00 10.11 92 GLY A CA 1
ATOM 1164 C C . GLY A 1 95 ? 6.240 8.841 -9.206 1.00 7.92 92 GLY A C 1
ATOM 1165 O O . GLY A 1 95 ? 5.067 8.475 -9.228 1.00 9.76 92 GLY A O 1
ATOM 1169 N N . SER A 1 96 ? 7.160 8.202 -8.516 1.00 7.44 93 SER A N 1
ATOM 1170 C CA . SER A 1 96 ? 6.837 7.105 -7.611 1.00 6.53 93 SER A CA 1
ATOM 1171 C C . SER A 1 96 ? 6.017 7.610 -6.430 1.00 6.14 93 SER A C 1
ATOM 1172 O O . SER A 1 96 ? 5.870 8.832 -6.242 1.00 8.56 93 SER A O 1
ATOM 1180 N N . GLN A 1 97 ? 5.553 6.694 -5.591 1.00 7.19 94 GLN A N 1
ATOM 1181 C CA . GLN A 1 97 ? 4.818 7.148 -4.408 1.00 7.29 94 GLN A CA 1
ATOM 1182 C C . GLN A 1 97 ? 5.696 7.997 -3.479 1.00 7.03 94 GLN A C 1
ATOM 1183 O O . GLN A 1 97 ? 5.258 9.038 -2.975 1.00 7.56 94 GLN A O 1
ATOM 1197 N N . LYS A 1 98 ? 6.932 7.539 -3.242 1.00 6.88 95 LYS A N 1
ATOM 1198 C CA . LYS A 1 98 ? 7.806 8.254 -2.330 1.00 7.56 95 LYS A CA 1
ATOM 1199 C C . LYS A 1 98 ? 8.105 9.641 -2.917 1.00 7.41 95 LYS A C 1
ATOM 1200 O O . LYS A 1 98 ? 8.218 10.633 -2.191 1.00 8.53 95 LYS A O 1
ATOM 1219 N N . GLY A 1 99 ? 8.273 9.727 -4.247 1.00 7.73 96 GLY A N 1
ATOM 1220 C CA . GLY A 1 99 ? 8.614 10.992 -4.888 1.00 7.86 96 GLY A CA 1
ATOM 1221 C C . GLY A 1 99 ? 7.452 11.973 -4.777 1.00 10.37 96 GLY A C 1
ATOM 1222 O O . GLY A 1 99 ? 7.603 13.182 -4.492 1.00 11.95 96 GLY A O 1
ATOM 1226 N N . ARG A 1 100 ? 6.240 11.471 -5.024 1.00 10.03 97 ARG A N 1
ATOM 1227 C CA A ARG A 1 100 ? 5.043 12.306 -4.916 0.42 11.58 97 ARG A CA 1
ATOM 1228 C CA B ARG A 1 100 ? 5.030 12.300 -4.920 0.58 11.16 97 ARG A CA 1
ATOM 1229 C C . ARG A 1 100 ? 4.786 12.755 -3.482 1.00 12.37 97 ARG A C 1
ATOM 1230 O O . ARG A 1 100 ? 4.329 13.911 -3.233 1.00 15.20 97 ARG A O 1
ATOM 1269 N N . GLU A 1 101 ? 5.029 11.885 -2.510 1.00 9.57 98 GLU A N 1
ATOM 1270 C CA . GLU A 1 101 ? 4.873 12.270 -1.103 1.00 8.72 98 GLU A CA 1
ATOM 1271 C C . GLU A 1 101 ? 5.928 13.318 -0.711 1.00 10.71 98 GLU A C 1
ATOM 1272 O O . GLU A 1 101 ? 5.593 14.332 -0.084 1.00 10.50 98 GLU A O 1
ATOM 1284 N N . LEU A 1 102 ? 7.178 13.092 -1.090 1.00 9.86 99 LEU A N 1
ATOM 1285 C CA . LEU A 1 102 ? 8.250 14.040 -0.761 1.00 9.85 99 LEU A CA 1
ATOM 1286 C C . LEU A 1 102 ? 8.059 15.417 -1.399 1.00 11.41 99 LEU A C 1
ATOM 1287 O O . LEU A 1 102 ? 8.507 16.425 -0.826 1.00 12.90 99 LEU A O 1
ATOM 1303 N N . LEU A 1 103 ? 7.394 15.481 -2.551 1.00 12.48 100 LEU A N 1
ATOM 1304 C CA . LEU A 1 103 ? 7.141 16.757 -3.211 1.00 13.24 100 LEU A CA 1
ATOM 1305 C C . LEU A 1 103 ? 6.360 17.701 -2.324 1.00 12.96 100 LEU A C 1
ATOM 1306 O O . LEU A 1 103 ? 6.546 18.924 -2.376 1.00 15.45 100 LEU A O 1
ATOM 1322 N N . HIS A 1 104 ? 5.424 17.178 -1.576 1.00 11.97 101 HIS A N 1
ATOM 1323 C CA . HIS A 1 104 ? 4.563 17.985 -0.719 1.00 12.60 101 HIS A CA 1
ATOM 1324 C C . HIS A 1 104 ? 4.926 17.952 0.754 1.00 14.17 101 HIS A C 1
ATOM 1325 O O . HIS A 1 104 ? 4.545 18.861 1.487 1.00 17.65 101 HIS A O 1
ATOM 1340 N N . ASN A 1 105 ? 5.599 16.886 1.182 1.00 11.44 102 ASN A N 1
ATOM 1341 C CA . ASN A 1 105 ? 5.981 16.727 2.588 1.00 10.57 102 ASN A CA 1
ATOM 1342 C C . ASN A 1 105 ? 7.405 16.225 2.606 1.00 9.12 102 ASN A C 1
ATOM 1343 O O . ASN A 1 105 ? 7.645 15.038 2.422 1.00 10.64 102 ASN A O 1
ATOM 1354 N N . PRO A 1 106 ? 8.379 17.114 2.821 1.00 10.69 103 PRO A N 1
ATOM 1355 C CA A PRO A 1 106 ? 9.772 16.699 2.689 0.61 11.04 103 PRO A CA 1
ATOM 1356 C CA B PRO A 1 106 ? 9.773 16.686 2.695 0.39 10.49 103 PRO A CA 1
ATOM 1357 C C . PRO A 1 106 ? 10.302 15.846 3.857 1.00 9.57 103 PRO A C 1
ATOM 1358 O O . PRO A 1 106 ? 11.423 15.286 3.746 1.00 10.14 103 PRO A O 1
ATOM 1378 N N . TRP A 1 107 ? 9.560 15.765 4.960 1.00 8.84 104 TRP A N 1
ATOM 1379 C CA . TRP A 1 107 ? 10.043 15.023 6.102 1.00 7.93 104 TRP A CA 1
ATOM 1380 C C . TRP A 1 107 ? 10.004 13.529 5.911 1.00 7.63 104 TRP A C 1
ATOM 1381 O O . TRP A 1 107 ? 9.003 12.968 5.467 1.00 8.25 104 TRP A O 1
ATOM 1402 N N . ALA A 1 108 ? 11.109 12.864 6.270 1.00 7.12 105 ALA A N 1
ATOM 1403 C CA . ALA A 1 108 ? 11.259 11.430 6.086 1.00 6.46 105 ALA A CA 1
ATOM 1404 C C . ALA A 1 108 ? 12.040 10.837 7.251 1.00 6.83 105 ALA A C 1
ATOM 1405 O O . ALA A 1 108 ? 12.661 11.564 8.032 1.00 7.66 105 ALA A O 1
ATOM 1412 N N . SER A 1 109 ? 12.000 9.513 7.345 1.00 6.96 106 SER A N 1
ATOM 1413 C CA . SER A 1 109 ? 12.804 8.781 8.298 1.00 6.95 106 SER A CA 1
ATOM 1414 C C . SER A 1 109 ? 13.183 7.474 7.676 1.00 6.75 106 SER A C 1
ATOM 1415 O O . SER A 1 109 ? 12.359 6.902 6.961 1.00 9.80 106 SER A O 1
ATOM 1423 N N . GLY A 1 110 ? 14.359 6.954 7.987 1.00 6.22 107 GLY A N 1
ATOM 1424 C CA . GLY A 1 110 ? 14.766 5.642 7.544 1.00 6.61 107 GLY A CA 1
ATOM 1425 C C . GLY A 1 110 ? 15.501 4.888 8.630 1.00 6.01 107 GLY A C 1
ATOM 1426 O O . GLY A 1 110 ? 16.205 5.491 9.452 1.00 6.84 107 GLY A O 1
ATOM 1430 N N . VAL A 1 111 ? 15.397 3.560 8.575 1.00 5.12 108 VAL A N 1
ATOM 1431 C CA . VAL A 1 111 ? 16.127 2.700 9.480 1.00 5.83 108 VAL A CA 1
ATOM 1432 C C . VAL A 1 111 ? 16.968 1.676 8.725 1.00 5.47 108 VAL A C 1
ATOM 1433 O O . VAL A 1 111 ? 16.490 1.029 7.784 1.00 5.30 108 VAL A O 1
ATOM 1446 N N . LEU A 1 112 ? 18.220 1.558 9.165 1.00 5.78 109 LEU A N 1
ATOM 1447 C CA . LEU A 1 112 ? 19.100 0.480 8.819 1.00 5.07 109 LEU A CA 1
ATOM 1448 C C . LEU A 1 112 ? 19.109 -0.513 9.973 1.00 5.24 109 LEU A C 1
ATOM 1449 O O . LEU A 1 112 ? 19.175 -0.128 11.146 1.00 6.15 109 LEU A O 1
ATOM 1465 N N . TYR A 1 113 ? 18.990 -1.794 9.670 1.00 5.38 110 TYR A N 1
ATOM 1466 C CA . TYR A 1 113 ? 19.018 -2.830 10.712 1.00 5.16 110 TYR A CA 1
ATOM 1467 C C . TYR A 1 113 ? 19.922 -3.966 10.265 1.00 5.43 110 TYR A C 1
ATOM 1468 O O . TYR A 1 113 ? 19.717 -4.569 9.197 1.00 5.46 110 TYR A O 1
ATOM 1486 N N . TRP A 1 114 ? 20.960 -4.224 11.081 1.00 5.40 111 TRP A N 1
ATOM 1487 C CA . TRP A 1 114 ? 21.969 -5.226 10.799 1.00 6.05 111 TRP A CA 1
ATOM 1488 C C . TRP A 1 114 ? 21.787 -6.430 11.754 1.00 5.80 111 TRP A C 1
ATOM 1489 O O . TRP A 1 114 ? 22.172 -6.392 12.951 1.00 6.67 111 TRP A O 1
ATOM 1510 N N . ARG A 1 115 ? 21.206 -7.505 11.237 1.00 5.73 112 ARG A N 1
ATOM 1511 C CA . ARG A 1 115 ? 20.914 -8.680 12.044 1.00 5.88 112 ARG A CA 1
ATOM 1512 C C . ARG A 1 115 ? 22.174 -9.247 12.707 1.00 6.17 112 ARG A C 1
ATOM 1513 O O . ARG A 1 115 ? 22.171 -9.700 13.870 1.00 7.30 112 ARG A O 1
ATOM 1534 N N . GLU A 1 116 ? 23.279 -9.255 11.955 1.00 6.87 113 GLU A N 1
ATOM 1535 C CA . GLU A 1 116 ? 24.492 -9.973 12.393 1.00 7.77 113 GLU A CA 1
ATOM 1536 C C . GLU A 1 116 ? 25.076 -9.368 13.667 1.00 8.94 113 GLU A C 1
ATOM 1537 O O . GLU A 1 116 ? 25.670 -10.092 14.453 1.00 10.69 113 GLU A O 1
ATOM 1549 N N . THR A 1 117 ? 24.961 -8.051 13.835 1.00 7.36 114 THR A N 1
ATOM 1550 C CA . THR A 1 117 ? 25.540 -7.361 14.980 1.00 8.93 114 THR A CA 1
ATOM 1551 C C . THR A 1 117 ? 24.471 -6.816 15.926 1.00 9.16 114 THR A C 1
ATOM 1552 O O . THR A 1 117 ? 24.812 -6.136 16.901 1.00 10.13 114 THR A O 1
ATOM 1563 N N . SER A 1 118 ? 23.190 -7.061 15.621 1.00 8.01 115 SER A N 1
ATOM 1564 C CA A SER A 1 118 ? 22.065 -6.551 16.410 0.88 6.97 115 SER A CA 1
ATOM 1565 C CA B SER A 1 118 ? 22.064 -6.535 16.391 0.12 7.87 115 SER A CA 1
ATOM 1566 C C . SER A 1 118 ? 22.191 -5.028 16.602 1.00 7.70 115 SER A C 1
ATOM 1567 O O . SER A 1 118 ? 22.180 -4.533 17.751 1.00 8.97 115 SER A O 1
ATOM 1580 N N . GLN A 1 119 ? 22.337 -4.303 15.489 1.00 7.97 116 GLN A N 1
ATOM 1581 C CA . GLN A 1 119 ? 22.455 -2.840 15.498 1.00 8.20 116 GLN A CA 1
ATOM 1582 C C . GLN A 1 119 ? 21.449 -2.185 14.577 1.00 6.34 116 GLN A C 1
ATOM 1583 O O . GLN A 1 119 ? 21.109 -2.745 13.530 1.00 6.89 116 GLN A O 1
ATOM 1597 N N . GLN A 1 120 ? 20.956 -1.024 14.987 1.00 5.76 117 GLN A N 1
ATOM 1598 C CA . GLN A 1 120 ? 20.117 -0.193 14.119 1.00 6.28 117 GLN A CA 1
ATOM 1599 C C . GLN A 1 120 ? 20.726 1.199 14.016 1.00 7.08 117 GLN A C 1
ATOM 1600 O O . GLN A 1 120 ? 21.354 1.679 14.984 1.00 8.07 117 GLN A O 1
ATOM 1614 N N . ILE A 1 121 ? 20.426 1.865 12.900 1.00 7.19 118 ILE A N 1
ATOM 1615 C CA . ILE A 1 121 ? 20.678 3.282 12.753 1.00 7.46 118 ILE A CA 1
ATOM 1616 C C . ILE A 1 121 ? 19.377 3.892 12.253 1.00 6.93 118 ILE A C 1
ATOM 1617 O O . ILE A 1 121 ? 18.850 3.476 11.221 1.00 7.28 118 ILE A O 1
ATOM 1633 N N . ILE A 1 122 ? 18.876 4.885 12.966 1.00 6.72 119 ILE A N 1
ATOM 1634 C CA . ILE A 1 122 ? 17.653 5.594 12.592 1.00 7.09 119 ILE A CA 1
ATOM 1635 C C . ILE A 1 122 ? 18.035 7.029 12.180 1.00 6.55 119 ILE A C 1
ATOM 1636 O O . ILE A 1 122 ? 18.814 7.717 12.866 1.00 7.65 119 ILE A O 1
ATOM 1652 N N . LEU A 1 123 ? 17.540 7.430 11.015 1.00 6.58 120 LEU A N 1
ATOM 1653 C CA . LEU A 1 123 ? 17.916 8.658 10.328 1.00 7.51 120 LEU A CA 1
ATOM 1654 C C . LEU A 1 123 ? 16.659 9.481 10.068 1.00 8.42 120 LEU A C 1
ATOM 1655 O O . LEU A 1 123 ? 15.804 9.033 9.308 1.00 10.58 120 LEU A O 1
ATOM 1671 N N . ASN A 1 124 ? 16.572 10.689 10.636 1.00 6.80 121 ASN A N 1
ATOM 1672 C CA . ASN A 1 124 ? 15.405 11.530 10.443 1.00 6.60 121 ASN A CA 1
ATOM 1673 C C . ASN A 1 124 ? 15.782 12.890 9.869 1.00 6.36 121 ASN A C 1
ATOM 1674 O O . ASN A 1 124 ? 16.768 13.500 10.305 1.00 7.58 121 ASN A O 1
ATOM 1685 N N . GLY A 1 125 ? 14.981 13.399 8.945 1.00 7.24 122 GLY A N 1
ATOM 1686 C CA . GLY A 1 125 ? 15.255 14.744 8.428 1.00 8.61 122 GLY A CA 1
ATOM 1687 C C . GLY A 1 125 ? 14.384 15.097 7.257 1.00 7.90 122 GLY A C 1
ATOM 1688 O O . GLY A 1 125 ? 13.293 14.551 7.111 1.00 8.86 122 GLY A O 1
ATOM 1692 N N . GLN A 1 126 ? 14.838 16.033 6.437 1.00 8.87 123 GLN A N 1
ATOM 1693 C CA . GLN A 1 126 ? 14.123 16.460 5.252 1.00 9.56 123 GLN A CA 1
ATOM 1694 C C . GLN A 1 126 ? 14.874 16.076 3.985 1.00 11.00 123 GLN A C 1
ATOM 1695 O O . GLN A 1 126 ? 16.065 16.282 3.889 1.00 11.25 123 GLN A O 1
ATOM 1709 N N A ALA A 1 127 ? 14.165 15.414 3.070 0.57 10.92 124 ALA A N 1
ATOM 1710 N N B ALA A 1 127 ? 14.118 15.594 3.013 0.43 10.85 124 ALA A N 1
ATOM 1711 C CA A ALA A 1 127 ? 14.741 14.923 1.819 0.57 11.43 124 ALA A CA 1
ATOM 1712 C CA B ALA A 1 127 ? 14.656 15.274 1.712 0.43 11.38 124 ALA A CA 1
ATOM 1713 C C A ALA A 1 127 ? 14.405 15.858 0.693 0.57 12.67 124 ALA A C 1
ATOM 1714 C C B ALA A 1 127 ? 14.579 16.471 0.769 0.43 11.67 124 ALA A C 1
ATOM 1715 O O A ALA A 1 127 ? 13.230 16.054 0.380 0.57 13.71 124 ALA A O 1
ATOM 1716 O O B ALA A 1 127 ? 13.596 17.243 0.740 0.43 12.53 124 ALA A O 1
ATOM 1729 N N A VAL A 1 128 ? 15.458 16.422 0.105 0.57 14.39 125 VAL A N 1
ATOM 1730 N N B VAL A 1 128 ? 15.649 16.631 0.012 0.43 10.42 125 VAL A N 1
ATOM 1731 C CA A VAL A 1 128 ? 15.372 17.417 -0.958 0.57 16.81 125 VAL A CA 1
ATOM 1732 C CA B VAL A 1 128 ? 15.736 17.690 -0.978 0.43 10.42 125 VAL A CA 1
ATOM 1733 C C A VAL A 1 128 ? 15.982 16.892 -2.263 0.57 13.68 125 VAL A C 1
ATOM 1734 C C B VAL A 1 128 ? 16.166 17.068 -2.310 0.43 11.82 125 VAL A C 1
ATOM 1735 O O A VAL A 1 128 ? 16.976 16.193 -2.275 0.57 12.33 125 VAL A O 1
ATOM 1736 O O B VAL A 1 128 ? 17.170 16.384 -2.377 0.43 10.55 125 VAL A O 1
ATOM 1761 N N . ARG A 1 129 ? 15.412 17.310 -3.370 1.00 13.45 126 ARG A N 1
ATOM 1762 C CA . ARG A 1 129 ? 15.793 16.824 -4.678 1.00 14.43 126 ARG A CA 1
ATOM 1763 C C . ARG A 1 129 ? 16.980 17.621 -5.175 1.00 15.63 126 ARG A C 1
ATOM 1764 O O . ARG A 1 129 ? 16.939 18.851 -5.171 1.00 15.71 126 ARG A O 1
ATOM 1786 N N . LEU A 1 130 ? 18.028 16.934 -5.629 1.00 12.96 127 LEU A N 1
ATOM 1787 C CA . LEU A 1 130 ? 19.241 17.594 -6.098 1.00 13.42 127 LEU A CA 1
ATOM 1788 C C . LEU A 1 130 ? 19.121 17.943 -7.567 1.00 13.32 127 LEU A C 1
ATOM 1789 O O . LEU A 1 130 ? 18.204 17.458 -8.246 1.00 13.18 127 LEU A O 1
ATOM 1805 N N . PRO A 1 131 ? 20.030 18.799 -8.086 1.00 14.18 128 PRO A N 1
ATOM 1806 C CA . PRO A 1 131 ? 19.934 19.220 -9.487 1.00 14.77 128 PRO A CA 1
ATOM 1807 C C . PRO A 1 131 ? 20.146 18.116 -10.492 1.00 14.17 128 PRO A C 1
ATOM 1808 O O . PRO A 1 131 ? 20.710 17.062 -10.222 1.00 14.53 128 PRO A O 1
ATOM 1819 N N . ASN A 1 132 ? 19.721 18.401 -11.719 1.00 13.97 129 ASN A N 1
ATOM 1820 C CA . ASN A 1 132 ? 19.762 17.404 -12.765 1.00 14.10 129 ASN A CA 1
ATOM 1821 C C . ASN A 1 132 ? 21.186 16.970 -13.111 1.00 13.63 129 ASN A C 1
ATOM 1822 O O . ASN A 1 132 ? 21.365 15.809 -13.483 1.00 14.09 129 ASN A O 1
ATOM 1833 N N . ALA A 1 133 ? 22.206 17.835 -12.971 1.00 13.13 130 ALA A N 1
ATOM 1834 C CA . ALA A 1 133 ? 23.563 17.365 -13.263 1.00 13.19 130 ALA A CA 1
ATOM 1835 C C . ALA A 1 133 ? 23.966 16.251 -12.292 1.00 12.23 130 ALA A C 1
ATOM 1836 O O . ALA A 1 133 ? 24.615 15.267 -12.684 1.00 12.68 130 ALA A O 1
ATOM 1843 N N . LYS A 1 134 ? 23.590 16.376 -11.018 1.00 12.61 131 LYS A N 1
ATOM 1844 C CA . LYS A 1 134 ? 23.838 15.297 -10.068 1.00 12.42 131 LYS A CA 1
ATOM 1845 C C . LYS A 1 134 ? 23.100 14.004 -10.464 1.00 12.32 131 LYS A C 1
ATOM 1846 O O . LYS A 1 134 ? 23.681 12.914 -10.395 1.00 12.75 131 LYS A O 1
ATOM 1865 N N . ALA A 1 135 ? 21.847 14.117 -10.910 1.00 10.32 132 ALA A N 1
ATOM 1866 C CA . ALA A 1 135 ? 21.100 12.938 -11.368 1.00 10.53 132 ALA A CA 1
ATOM 1867 C C . ALA A 1 135 ? 21.739 12.310 -12.604 1.00 10.67 132 ALA A C 1
ATOM 1868 O O . ALA A 1 135 ? 21.742 11.080 -12.737 1.00 10.84 132 ALA A O 1
ATOM 1875 N N . ASP A 1 136 ? 22.253 13.136 -13.517 1.00 10.31 133 ASP A N 1
ATOM 1876 C CA . ASP A 1 136 ? 22.928 12.603 -14.702 1.00 11.43 133 ASP A CA 1
ATOM 1877 C C . ASP A 1 136 ? 24.106 11.723 -14.298 1.00 11.30 133 ASP A C 1
ATOM 1878 O O . ASP A 1 136 ? 24.347 10.663 -14.891 1.00 11.96 133 ASP A O 1
ATOM 1887 N N . ASP A 1 137 ? 24.905 12.214 -13.346 1.00 11.55 134 ASP A N 1
ATOM 1888 C CA . ASP A 1 137 ? 26.068 11.476 -12.914 1.00 12.32 134 ASP A CA 1
ATOM 1889 C C . ASP A 1 137 ? 25.662 10.150 -12.212 1.00 12.55 134 ASP A C 1
ATOM 1890 O O . ASP A 1 137 ? 26.255 9.096 -12.444 1.00 12.16 134 ASP A O 1
ATOM 1899 N N . ALA A 1 138 ? 24.664 10.203 -11.336 1.00 10.89 135 ALA A N 1
ATOM 1900 C CA . ALA A 1 138 ? 24.185 9.008 -10.657 1.00 11.11 135 ALA A CA 1
ATOM 1901 C C . ALA A 1 138 ? 23.678 7.967 -11.641 1.00 10.76 135 ALA A C 1
ATOM 1902 O O . ALA A 1 138 ? 23.950 6.772 -11.504 1.00 12.09 135 ALA A O 1
ATOM 1909 N N . TRP A 1 139 ? 22.968 8.427 -12.676 1.00 10.41 136 TRP A N 1
ATOM 1910 C CA . TRP A 1 139 ? 22.417 7.513 -13.679 1.00 10.62 136 TRP A CA 1
ATOM 1911 C C . TRP A 1 139 ? 23.548 6.830 -14.459 1.00 11.15 136 TRP A C 1
ATOM 1912 O O . TRP A 1 139 ? 23.547 5.622 -14.666 1.00 11.17 136 TRP A O 1
ATOM 1933 N N . LEU A 1 140 ? 24.540 7.627 -14.860 1.00 12.80 137 LEU A N 1
ATOM 1934 C CA A LEU A 1 140 ? 25.680 7.094 -15.609 0.50 13.88 137 LEU A CA 1
ATOM 1935 C CA B LEU A 1 140 ? 25.682 7.107 -15.620 0.50 13.70 137 LEU A CA 1
ATOM 1936 C C . LEU A 1 140 ? 26.542 6.134 -14.810 1.00 15.53 137 LEU A C 1
ATOM 1937 O O . LEU A 1 140 ? 27.213 5.270 -15.397 1.00 17.96 137 LEU A O 1
ATOM 1966 N N . LYS A 1 141 ? 26.516 6.272 -13.478 1.00 15.35 138 LYS A N 1
ATOM 1967 C CA . LYS A 1 141 ? 27.277 5.391 -12.575 1.00 18.57 138 LYS A CA 1
ATOM 1968 C C . LYS A 1 141 ? 26.615 4.034 -12.305 1.00 18.80 138 LYS A C 1
ATOM 1969 O O . LYS A 1 141 ? 27.244 3.127 -11.758 1.00 21.52 138 LYS A O 1
ATOM 1988 N N . ARG A 1 142 ? 25.356 3.890 -12.674 1.00 16.89 139 ARG A N 1
ATOM 1989 C CA . ARG A 1 142 ? 24.681 2.602 -12.549 1.00 17.42 139 ARG A CA 1
ATOM 1990 C C . ARG A 1 142 ? 25.201 1.666 -13.618 1.00 17.56 139 ARG A C 1
ATOM 1991 O O . ARG A 1 142 ? 25.550 2.104 -14.730 1.00 18.17 139 ARG A O 1
ATOM 2012 N N . PRO A 1 143 ? 25.182 0.366 -13.337 1.00 17.49 140 PRO A N 1
ATOM 2013 C CA . PRO A 1 143 ? 25.492 -0.573 -14.402 1.00 18.97 140 PRO A CA 1
ATOM 2014 C C . PRO A 1 143 ? 24.513 -0.329 -15.555 1.00 16.44 140 PRO A C 1
ATOM 2015 O O . PRO A 1 143 ? 23.296 -0.148 -15.359 1.00 14.67 140 PRO A O 1
ATOM 2026 N N . TYR A 1 144 ? 25.035 -0.304 -16.771 1.00 18.49 141 TYR A N 1
ATOM 2027 C CA . TYR A 1 144 ? 24.177 0.022 -17.909 1.00 18.32 141 TYR A CA 1
ATOM 2028 C C . TYR A 1 144 ? 23.048 -1.002 -18.117 1.00 18.18 141 TYR A C 1
ATOM 2029 O O . TYR A 1 144 ? 22.014 -0.688 -18.735 1.00 16.55 141 TYR A O 1
ATOM 2047 N N . ALA A 1 145 ? 23.226 -2.221 -17.597 1.00 17.64 142 ALA A N 1
ATOM 2048 C CA . ALA A 1 145 ? 22.155 -3.237 -17.696 1.00 17.18 142 ALA A CA 1
ATOM 2049 C C . ALA A 1 145 ? 20.875 -2.809 -16.992 1.00 15.93 142 ALA A C 1
ATOM 2050 O O . ALA A 1 145 ? 19.819 -3.358 -17.261 1.00 15.84 142 ALA A O 1
ATOM 2057 N N . THR A 1 146 ? 20.977 -1.839 -16.087 1.00 14.88 143 THR A N 1
ATOM 2058 C CA . THR A 1 146 ? 19.804 -1.334 -15.374 1.00 14.03 143 THR A CA 1
ATOM 2059 C C . THR A 1 146 ? 19.029 -0.293 -16.173 1.00 12.19 143 THR A C 1
ATOM 2060 O O . THR A 1 146 ? 17.928 0.084 -15.817 1.00 13.17 143 THR A O 1
ATOM 2071 N N . HIS A 1 147 ? 19.646 0.252 -17.206 1.00 12.53 144 HIS A N 1
ATOM 2072 C CA . HIS A 1 147 ? 19.028 1.386 -17.918 1.00 12.43 144 HIS A CA 1
ATOM 2073 C C . HIS A 1 147 ? 17.738 1.053 -18.684 1.00 11.45 144 HIS A C 1
ATOM 2074 O O . HIS A 1 147 ? 16.789 1.820 -18.614 1.00 11.69 144 HIS A O 1
ATOM 2089 N N . PRO A 1 148 ? 17.659 -0.124 -19.340 1.00 11.69 145 PRO A N 1
ATOM 2090 C CA . PRO A 1 148 ? 16.433 -0.385 -20.126 1.00 12.12 145 PRO A CA 1
ATOM 2091 C C . PRO A 1 148 ? 15.135 -0.397 -19.294 1.00 10.39 145 PRO A C 1
ATOM 2092 O O . PRO A 1 148 ? 14.187 0.307 -19.629 1.00 10.53 145 PRO A O 1
ATOM 2103 N N . MET A 1 149 ? 15.074 -1.174 -18.223 1.00 10.73 146 MET A N 1
ATOM 2104 C CA . MET A 1 149 ? 13.814 -1.309 -17.482 1.00 11.48 146 MET A CA 1
ATOM 2105 C C . MET A 1 149 ? 13.470 0.013 -16.772 1.00 11.46 146 MET A C 1
ATOM 2106 O O . MET A 1 149 ? 12.323 0.426 -16.733 1.00 11.54 146 MET A O 1
ATOM 2120 N N . SER A 1 150 ? 14.494 0.680 -16.236 1.00 11.73 147 SER A N 1
ATOM 2121 C CA . SER A 1 150 ? 14.268 1.926 -15.523 1.00 12.85 147 SER A CA 1
ATOM 2122 C C . SER A 1 150 ? 13.842 3.052 -16.466 1.00 13.30 147 SER A C 1
ATOM 2123 O O . SER A 1 150 ? 13.266 4.048 -16.032 1.00 15.48 147 SER A O 1
ATOM 2131 N N . SER A 1 151 ? 14.140 2.903 -17.763 1.00 11.08 148 SER A N 1
ATOM 2132 C CA . SER A 1 151 ? 13.712 3.838 -18.788 1.00 11.49 148 SER A CA 1
ATOM 2133 C C . SER A 1 151 ? 12.264 3.578 -19.211 1.00 11.81 148 SER A C 1
ATOM 2134 O O . SER A 1 151 ? 11.485 4.533 -19.345 1.00 14.76 148 SER A O 1
ATOM 2142 N N . VAL A 1 152 ? 11.874 2.319 -19.401 1.00 11.69 149 VAL A N 1
ATOM 2143 C CA A VAL A 1 152 ? 10.524 1.979 -19.847 0.75 11.80 149 VAL A CA 1
ATOM 2144 C CA B VAL A 1 152 ? 10.523 1.993 -19.858 0.25 12.69 149 VAL A CA 1
ATOM 2145 C C . VAL A 1 152 ? 9.469 2.152 -18.757 1.00 11.42 149 VAL A C 1
ATOM 2146 O O . VAL A 1 152 ? 8.364 2.594 -19.005 1.00 13.61 149 VAL A O 1
ATOM 2169 N N . SER A 1 153 ? 9.837 1.828 -17.544 1.00 9.57 150 SER A N 1
ATOM 2170 C CA . SER A 1 153 ? 8.891 1.809 -16.425 1.00 9.62 150 SER A CA 1
ATOM 2171 C C . SER A 1 153 ? 8.558 3.193 -15.961 1.00 10.81 150 SER A C 1
ATOM 2172 O O . SER A 1 153 ? 9.382 4.088 -16.055 1.00 15.78 150 SER A O 1
ATOM 2180 N N . ARG A 1 154 ? 7.356 3.383 -15.490 1.00 9.10 151 ARG A N 1
ATOM 2181 C CA . ARG A 1 154 ? 6.960 4.593 -14.796 1.00 9.15 151 ARG A CA 1
ATOM 2182 C C . ARG A 1 154 ? 6.659 4.121 -13.374 1.00 9.18 151 ARG A C 1
ATOM 2183 O O . ARG A 1 154 ? 5.543 3.693 -13.036 1.00 8.99 151 ARG A O 1
ATOM 2204 N N . GLN A 1 155 ? 7.695 4.149 -12.538 1.00 8.42 152 GLN A N 1
ATOM 2205 C CA . GLN A 1 155 ? 7.676 3.466 -11.242 1.00 7.98 152 GLN A CA 1
ATOM 2206 C C . GLN A 1 155 ? 6.405 3.784 -10.447 1.00 7.54 152 GLN A C 1
ATOM 2207 O O . GLN A 1 155 ? 6.074 4.934 -10.220 1.00 8.14 152 GLN A O 1
ATOM 2221 N N . SER A 1 156 ? 5.763 2.706 -10.007 1.00 6.89 153 SER A N 1
ATOM 2222 C CA . SER A 1 156 ? 4.615 2.730 -9.077 1.00 7.96 153 SER A CA 1
ATOM 2223 C C . SER A 1 156 ? 3.263 3.013 -9.718 1.00 8.53 153 SER A C 1
ATOM 2224 O O . SER A 1 156 ? 2.244 2.885 -9.062 1.00 9.24 153 SER A O 1
ATOM 2232 N N . GLU A 1 157 ? 3.234 3.379 -11.006 1.00 7.61 154 GLU A N 1
ATOM 2233 C CA A GLU A 1 157 ? 1.971 3.470 -11.733 0.74 9.14 154 GLU A CA 1
ATOM 2234 C CA B GLU A 1 157 ? 1.977 3.450 -11.734 0.26 9.20 154 GLU A CA 1
ATOM 2235 C C . GLU A 1 157 ? 1.484 2.022 -11.961 1.00 8.75 154 GLU A C 1
ATOM 2236 O O . GLU A 1 157 ? 2.243 1.069 -11.859 1.00 8.83 154 GLU A O 1
ATOM 2257 N N . GLU A 1 158 ? 0.199 1.860 -12.274 1.00 9.42 155 GLU A N 1
ATOM 2258 C CA . GLU A 1 158 ? -0.314 0.524 -12.526 1.00 8.49 155 GLU A CA 1
ATOM 2259 C C . GLU A 1 158 ? 0.376 -0.049 -13.783 1.00 7.97 155 GLU A C 1
ATOM 2260 O O . GLU A 1 158 ? 0.523 0.654 -14.784 1.00 10.54 155 GLU A O 1
ATOM 2272 N N . LEU A 1 159 ? 0.738 -1.335 -13.715 1.00 8.71 156 LEU A N 1
ATOM 2273 C CA . LEU A 1 159 ? 1.277 -2.080 -14.839 1.00 9.41 156 LEU A CA 1
ATOM 2274 C C . LEU A 1 159 ? 0.119 -2.832 -15.474 1.00 10.57 156 LEU A C 1
ATOM 2275 O O . LEU A 1 159 ? -0.419 -3.776 -14.917 1.00 11.30 156 LEU A O 1
ATOM 2291 N N . GLN A 1 160 ? -0.256 -2.380 -16.669 1.00 11.40 157 GLN A N 1
ATOM 2292 C CA . GLN A 1 160 ? -1.390 -2.913 -17.418 1.00 13.93 157 GLN A CA 1
ATOM 2293 C C . GLN A 1 160 ? -1.060 -4.117 -18.286 1.00 14.31 157 GLN A C 1
ATOM 2294 O O . GLN A 1 160 ? -1.942 -4.914 -18.602 1.00 15.23 157 GLN A O 1
ATOM 2308 N N . ASP A 1 161 ? 0.206 -4.263 -18.668 1.00 13.69 158 ASP A N 1
ATOM 2309 C CA . ASP A 1 161 ? 0.591 -5.289 -19.634 1.00 14.30 158 ASP A CA 1
ATOM 2310 C C . ASP A 1 161 ? 2.057 -5.656 -19.365 1.00 12.54 158 ASP A C 1
ATOM 2311 O O . ASP A 1 161 ? 3.015 -4.968 -19.762 1.00 13.17 158 ASP A O 1
ATOM 2320 N N . VAL A 1 162 ? 2.232 -6.740 -18.638 1.00 12.17 159 VAL A N 1
ATOM 2321 C CA . VAL A 1 162 ? 3.541 -7.199 -18.216 1.00 12.01 159 VAL A CA 1
ATOM 2322 C C . VAL A 1 162 ? 4.397 -7.524 -19.448 1.00 11.80 159 VAL A C 1
ATOM 2323 O O . VAL A 1 162 ? 5.567 -7.074 -19.552 1.00 12.19 159 VAL A O 1
ATOM 2336 N N . GLN A 1 163 ? 3.868 -8.318 -20.377 1.00 13.56 160 GLN A N 1
ATOM 2337 C CA . GLN A 1 163 ? 4.665 -8.732 -21.533 1.00 15.47 160 GLN A CA 1
ATOM 2338 C C . GLN A 1 163 ? 5.097 -7.533 -22.386 1.00 14.54 160 GLN A C 1
ATOM 2339 O O . GLN A 1 163 ? 6.224 -7.503 -22.903 1.00 13.55 160 GLN A O 1
ATOM 2353 N N . ALA A 1 164 ? 4.228 -6.541 -22.520 1.00 14.05 161 ALA A N 1
ATOM 2354 C CA . ALA A 1 164 ? 4.600 -5.361 -23.309 1.00 12.83 161 ALA A CA 1
ATOM 2355 C C . ALA A 1 164 ? 5.792 -4.639 -22.679 1.00 13.34 161 ALA A C 1
ATOM 2356 O O . ALA A 1 164 ? 6.688 -4.191 -23.371 1.00 13.31 161 ALA A O 1
ATOM 2363 N N . MET A 1 165 ? 5.791 -4.499 -21.369 1.00 12.22 162 MET A N 1
ATOM 2364 C CA . MET A 1 165 ? 6.916 -3.865 -20.718 1.00 11.27 162 MET A CA 1
ATOM 2365 C C . MET A 1 165 ? 8.192 -4.690 -20.960 1.00 11.57 162 MET A C 1
ATOM 2366 O O . MET A 1 165 ? 9.268 -4.135 -21.248 1.00 11.89 162 MET A O 1
ATOM 2380 N N . ARG A 1 166 ? 8.082 -6.000 -20.754 1.00 11.25 163 ARG A N 1
ATOM 2381 C CA . ARG A 1 166 ? 9.226 -6.895 -20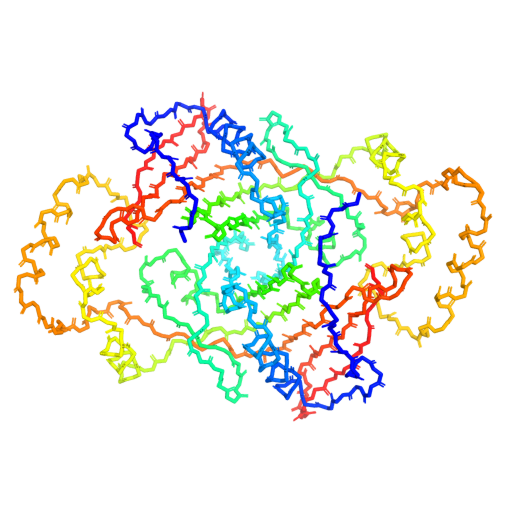.912 1.00 12.85 163 ARG A CA 1
ATOM 2382 C C . ARG A 1 166 ? 9.812 -6.753 -22.317 1.00 13.22 163 ARG A C 1
ATOM 2383 O O . ARG A 1 166 ? 11.044 -6.647 -22.493 1.00 13.78 163 ARG A O 1
ATOM 2404 N N . ASN A 1 167 ? 8.942 -6.722 -23.329 1.00 13.10 164 ASN A N 1
ATOM 2405 C CA . ASN A 1 167 ? 9.412 -6.670 -24.715 1.00 12.96 164 ASN A CA 1
ATOM 2406 C C . ASN A 1 167 ? 10.046 -5.318 -25.061 1.00 12.97 164 ASN A C 1
ATOM 2407 O O . ASN A 1 167 ? 11.074 -5.262 -25.775 1.00 14.18 164 ASN A O 1
ATOM 2418 N N . ALA A 1 168 ? 9.457 -4.223 -24.579 1.00 11.39 165 ALA A N 1
ATOM 2419 C CA . ALA A 1 168 ? 10.031 -2.890 -24.827 1.00 12.23 165 ALA A CA 1
ATOM 2420 C C . ALA A 1 168 ? 11.414 -2.766 -24.188 1.00 13.05 165 ALA A C 1
ATOM 2421 O O . ALA A 1 168 ? 12.358 -2.250 -24.800 1.00 13.82 165 ALA A O 1
ATOM 2428 N N . ALA A 1 169 ? 11.556 -3.246 -22.953 1.00 11.95 166 ALA A N 1
ATOM 2429 C CA . ALA A 1 169 ? 12.854 -3.206 -22.292 1.00 12.65 166 ALA A CA 1
ATOM 2430 C C . ALA A 1 169 ? 13.877 -4.059 -23.057 1.00 13.15 166 ALA A C 1
ATOM 2431 O O . ALA A 1 169 ? 15.034 -3.656 -23.197 1.00 13.34 166 ALA A O 1
ATOM 2438 N N . ARG A 1 170 ? 13.462 -5.236 -23.549 1.00 13.85 167 ARG A N 1
ATOM 2439 C CA . ARG A 1 170 ? 14.402 -6.095 -24.295 1.00 14.79 167 ARG A CA 1
ATOM 2440 C C . ARG A 1 170 ? 14.922 -5.375 -25.538 1.00 15.54 167 ARG A C 1
ATOM 2441 O O . ARG A 1 170 ? 16.072 -5.561 -25.913 1.00 17.27 167 ARG A O 1
ATOM 2462 N N . GLN A 1 171 ? 14.085 -4.574 -26.197 1.00 14.95 168 GLN A N 1
ATOM 2463 C CA . GLN A 1 171 ? 14.564 -3.819 -27.353 1.00 17.09 168 GLN A CA 1
ATOM 2464 C C . GLN A 1 171 ? 15.683 -2.862 -26.943 1.00 18.77 168 GLN A C 1
ATOM 2465 O O . GLN A 1 171 ? 16.724 -2.761 -27.626 1.00 21.34 168 GLN A O 1
ATOM 2479 N N . LEU A 1 172 ? 15.500 -2.166 -25.817 1.00 17.35 169 LEU A N 1
ATOM 2480 C CA . LEU A 1 172 ? 16.539 -1.268 -25.330 1.00 16.22 169 LEU A CA 1
ATOM 2481 C C . LEU A 1 172 ? 17.795 -2.011 -24.849 1.00 16.15 169 LEU A C 1
ATOM 2482 O O . LEU A 1 172 ? 18.894 -1.457 -24.918 1.00 16.36 169 LEU A O 1
ATOM 2498 N N . ALA A 1 173 ? 17.629 -3.200 -24.272 1.00 16.91 170 ALA A N 1
ATOM 2499 C CA . ALA A 1 173 ? 18.757 -3.995 -23.799 1.00 16.39 170 ALA A CA 1
ATOM 2500 C C . ALA A 1 173 ? 19.710 -4.427 -24.901 1.00 17.97 170 ALA A C 1
ATOM 2501 O O . ALA A 1 173 ? 20.851 -4.760 -24.598 1.00 20.14 170 ALA A O 1
ATOM 2508 N N . GLU A 1 174 ? 19.261 -4.419 -26.152 1.00 20.07 171 GLU A N 1
ATOM 2509 C CA . GLU A 1 174 ? 20.131 -4.752 -27.289 1.00 21.40 171 GLU A CA 1
ATOM 2510 C C . GLU A 1 174 ? 21.217 -3.680 -27.502 1.00 21.94 171 GLU A C 1
ATOM 2511 O O . GLU A 1 174 ? 22.265 -3.960 -28.099 1.00 24.57 171 GLU A O 1
ATOM 2523 N N . LEU A 1 175 ? 20.969 -2.452 -27.042 1.00 20.77 172 LEU A N 1
ATOM 2524 C CA . LEU A 1 175 ? 21.899 -1.333 -27.283 1.00 21.50 172 LEU A CA 1
ATOM 2525 C C . LEU A 1 175 ? 23.140 -1.413 -26.416 1.00 22.79 172 LEU A C 1
ATOM 2526 O O . LEU A 1 175 ? 23.109 -1.989 -25.340 1.00 25.34 172 LEU A O 1
ATOM 2542 N N A GLN A 1 176 ? 24.227 -0.758 -26.805 0.41 25.12 173 GLN A N 1
ATOM 2543 N N B GLN A 1 176 ? 24.226 -0.859 -26.945 0.59 23.95 173 GLN A N 1
ATOM 2544 C CA A GLN A 1 176 ? 25.432 -0.745 -25.949 0.41 27.71 173 GLN A CA 1
ATOM 2545 C CA B GLN A 1 176 ? 25.477 -0.739 -26.207 0.59 26.36 173 GLN A CA 1
ATOM 2546 C C A GLN A 1 176 ? 25.200 -0.210 -24.529 0.41 30.08 173 GLN A C 1
ATOM 2547 C C B GLN A 1 176 ? 25.498 0.576 -25.438 0.59 27.79 173 GLN A C 1
ATOM 2548 O O A GLN A 1 176 ? 25.696 -0.751 -23.550 0.41 33.45 173 GLN A O 1
ATOM 2549 O O B GLN A 1 176 ? 24.776 1.523 -25.770 0.59 26.05 173 GLN A O 1
ATOM 2556 N N A GLY A 1 177 ? 24.491 0.892 -24.421 0.41 27.53 174 GLY A N 1
ATOM 2557 N N B GLY A 1 177 ? 26.309 0.601 -24.385 0.59 28.72 174 GLY A N 1
ATOM 2558 C CA A GLY A 1 177 ? 24.441 1.595 -23.160 0.41 27.66 174 GLY A CA 1
ATOM 2559 C CA B GLY A 1 177 ? 26.596 1.809 -23.642 0.59 29.29 174 GLY A CA 1
ATOM 2560 C C A GLY A 1 177 ? 25.684 2.449 -23.045 0.41 27.00 174 GLY A C 1
ATOM 2561 C C B GLY A 1 177 ? 25.429 2.331 -22.837 0.59 26.41 174 GLY A C 1
ATOM 2562 O O A GLY A 1 177 ? 26.708 2.181 -23.673 0.41 27.92 174 GLY A O 1
ATOM 2563 O O B GLY A 1 177 ? 24.367 1.702 -22.750 0.59 25.33 174 GLY A O 1
ATOM 2569 N N . PRO A 1 178 ? 25.609 3.520 -22.276 1.00 23.98 175 PRO A N 1
ATOM 2570 C CA . PRO A 1 178 ? 24.523 4.034 -21.458 1.00 18.80 175 PRO A CA 1
ATOM 2571 C C . PRO A 1 178 ? 23.363 4.604 -22.290 1.00 16.55 175 PRO A C 1
ATOM 2572 O O . PRO A 1 178 ? 23.534 5.013 -23.455 1.00 18.08 175 PRO A O 1
ATOM 2583 N N . LEU A 1 179 ? 22.159 4.557 -21.734 1.00 14.02 176 LEU A N 1
ATOM 2584 C CA . LEU A 1 179 ? 21.025 5.275 -22.288 1.00 13.39 176 LEU A CA 1
ATOM 2585 C C . LEU A 1 179 ? 20.920 6.665 -21.671 1.00 13.40 176 LEU A C 1
ATOM 2586 O O . LEU A 1 179 ? 21.485 6.908 -20.592 1.00 13.93 176 LEU A O 1
ATOM 2602 N N . PRO A 1 180 ? 20.160 7.548 -22.315 1.00 16.00 177 PRO A N 1
ATOM 2603 C CA . PRO A 1 180 ? 19.884 8.849 -21.711 1.00 15.89 177 PRO A CA 1
ATOM 2604 C C . PRO A 1 180 ? 19.200 8.704 -20.362 1.00 13.70 177 PRO A C 1
ATOM 2605 O O . PRO A 1 180 ? 18.460 7.761 -20.161 1.00 13.83 177 PRO A O 1
ATOM 2616 N N . ARG A 1 181 ? 19.434 9.622 -19.441 1.00 12.98 178 ARG A N 1
ATOM 2617 C CA . ARG A 1 181 ? 18.682 9.626 -18.185 1.00 10.80 178 ARG A CA 1
ATOM 2618 C C . ARG A 1 181 ? 17.206 9.930 -18.459 1.00 11.15 178 ARG A C 1
ATOM 2619 O O . ARG A 1 181 ? 16.885 10.937 -19.095 1.00 13.22 178 ARG A O 1
ATOM 2640 N N . PRO A 1 182 ? 16.298 9.073 -17.980 1.00 10.88 179 PRO A N 1
ATOM 2641 C CA . PRO A 1 182 ? 14.890 9.385 -18.152 1.00 13.60 179 PRO A CA 1
ATOM 2642 C C . PRO A 1 182 ? 14.479 10.569 -17.259 1.00 13.66 179 PRO A C 1
ATOM 2643 O O . PRO A 1 182 ? 15.004 10.716 -16.151 1.00 13.20 179 PRO A O 1
ATOM 2654 N N A GLU A 1 183 ? 13.605 11.506 -17.638 0.49 15.86 180 GLU A N 1
ATOM 2655 N N B GLU A 1 183 ? 13.541 11.301 -17.859 0.51 16.19 180 GLU A N 1
ATOM 2656 C CA A GLU A 1 183 ? 13.532 12.840 -16.915 0.49 17.59 180 GLU A CA 1
ATOM 2657 C CA B GLU A 1 183 ? 12.607 12.148 -17.177 0.51 17.20 180 GLU A CA 1
ATOM 2658 C C A GLU A 1 183 ? 13.228 12.924 -15.371 0.49 19.09 180 GLU A C 1
ATOM 2659 C C B GLU A 1 183 ? 12.094 11.375 -16.002 0.51 17.55 180 GLU A C 1
ATOM 2660 O O A GLU A 1 183 ? 13.666 13.819 -14.649 0.49 20.96 180 GLU A O 1
ATOM 2661 O O B GLU A 1 183 ? 11.487 10.295 -16.050 0.51 19.64 180 GLU A O 1
ATOM 2668 N N . GLY A 1 184 ? 12.423 11.997 -14.931 1.00 17.54 181 GLY A N 1
ATOM 2669 C CA . GLY A 1 184 ? 11.982 11.714 -13.572 1.00 16.26 181 GLY A CA 1
ATOM 2670 C C . GLY A 1 184 ? 12.967 10.942 -12.741 1.00 14.55 181 GLY A C 1
ATOM 2671 O O . GLY A 1 184 ? 12.789 10.853 -11.519 1.00 14.31 181 GLY A O 1
ATOM 2674 N N . TYR A 1 185 ? 14.028 10.377 -13.309 1.00 11.48 182 TYR A N 1
ATOM 2675 C CA A TYR A 1 185 ? 15.069 9.781 -12.457 0.62 10.01 182 TYR A CA 1
ATOM 2676 C CA B TYR A 1 185 ? 15.064 9.773 -12.459 0.38 10.91 182 TYR A CA 1
ATOM 2677 C C . TYR A 1 185 ? 15.758 10.893 -11.693 1.00 10.11 182 TYR A C 1
ATOM 2678 O O . TYR A 1 185 ? 16.262 11.852 -12.299 1.00 11.92 182 TYR A O 1
ATOM 2711 N N . CYS A 1 186 ? 15.757 10.779 -10.377 1.00 9.07 183 CYS A N 1
ATOM 2712 C CA A CYS A 1 186 ? 16.210 11.873 -9.532 0.92 9.38 183 CYS A CA 1
ATOM 2713 C CA B CYS A 1 186 ? 16.217 11.868 -9.528 0.08 10.86 183 CYS A CA 1
ATOM 2714 C C . CYS A 1 186 ? 17.005 11.374 -8.334 1.00 8.93 183 CYS A C 1
ATOM 2715 O O . CYS A 1 186 ? 16.965 10.185 -8.002 1.00 9.76 183 CYS A O 1
ATOM 2728 N N . VAL A 1 187 ? 17.742 12.299 -7.734 1.00 10.31 184 VAL A N 1
ATOM 2729 C CA . VAL A 1 187 ? 18.555 12.028 -6.543 1.00 9.74 184 VAL A CA 1
ATOM 2730 C C . VAL A 1 187 ? 18.061 12.923 -5.427 1.00 9.19 184 VAL A C 1
ATOM 2731 O O . VAL A 1 187 ? 17.863 14.105 -5.602 1.00 10.10 184 VAL A O 1
ATOM 2744 N N . PHE A 1 188 ? 17.848 12.315 -4.264 1.00 9.50 185 PHE A N 1
ATOM 2745 C CA . PHE A 1 188 ? 17.470 13.049 -3.051 1.00 8.43 185 PHE A CA 1
ATOM 2746 C C . PHE A 1 188 ? 18.600 13.019 -2.014 1.00 8.99 185 PHE A C 1
ATOM 2747 O O . PHE A 1 188 ? 19.265 11.982 -1.845 1.00 9.14 185 PHE A O 1
ATOM 2764 N N . GLU A 1 189 ? 18.730 14.120 -1.280 1.00 8.34 186 GLU A N 1
ATOM 2765 C CA . GLU A 1 189 ? 19.587 14.190 -0.101 1.00 8.82 186 GLU A CA 1
ATOM 2766 C C . GLU A 1 189 ? 18.705 14.306 1.127 1.00 8.66 186 GLU A C 1
ATOM 2767 O O . GLU A 1 189 ? 17.907 15.226 1.213 1.00 9.69 186 GLU A O 1
ATOM 2779 N N . LEU A 1 190 ? 18.789 13.312 2.005 1.00 8.79 187 LEU A N 1
ATOM 2780 C CA . LEU A 1 190 ? 18.102 13.334 3.290 1.00 9.10 187 LEU A CA 1
ATOM 2781 C C . LEU A 1 190 ? 19.006 14.088 4.251 1.00 8.57 187 LEU A C 1
ATOM 2782 O O . LEU A 1 190 ? 20.014 13.557 4.708 1.00 8.78 187 LEU A O 1
ATOM 2798 N N . ARG A 1 191 ? 18.658 15.355 4.479 1.00 8.46 188 ARG A N 1
ATOM 2799 C CA . ARG A 1 191 ? 19.414 16.286 5.340 1.00 9.15 188 ARG A CA 1
ATOM 2800 C C . ARG A 1 191 ? 18.975 16.075 6.778 1.00 9.05 188 ARG A C 1
ATOM 2801 O O . ARG A 1 191 ? 17.816 16.322 7.128 1.00 9.84 188 ARG A O 1
ATOM 2822 N N . LEU A 1 192 ? 19.889 15.519 7.574 1.00 8.52 189 LEU A N 1
ATOM 2823 C CA . LEU A 1 192 ? 19.512 14.979 8.883 1.00 8.50 189 LEU A CA 1
ATOM 2824 C C . LEU A 1 192 ? 19.296 16.038 9.949 1.00 9.72 189 LEU A C 1
ATOM 2825 O O . LEU A 1 192 ? 20.079 16.990 10.074 1.00 11.42 189 LEU A O 1
ATOM 2841 N N . GLU A 1 193 ? 18.240 15.819 10.746 1.00 9.29 190 GLU A N 1
ATOM 2842 C CA . GLU A 1 193 ? 17.938 16.639 11.923 1.00 9.67 190 GLU A CA 1
ATOM 2843 C C . GLU A 1 193 ? 18.133 15.822 13.216 1.00 9.20 190 GLU A C 1
ATOM 2844 O O . GLU A 1 193 ? 18.323 16.395 14.292 1.00 11.66 190 GLU A O 1
ATOM 2856 N N . SER A 1 194 ? 18.042 14.496 13.133 1.00 9.29 191 SER A N 1
ATOM 2857 C CA . SER A 1 194 ? 18.294 13.615 14.277 1.00 9.08 191 SER A CA 1
ATOM 2858 C C . SER A 1 194 ? 18.746 12.257 13.791 1.00 8.20 191 SER A C 1
ATOM 2859 O O . SER A 1 194 ? 18.479 11.870 12.656 1.00 9.27 191 SER A O 1
ATOM 2867 N N . LEU A 1 195 ? 19.495 11.575 14.654 1.00 9.64 192 LEU A N 1
ATOM 2868 C CA . LEU A 1 195 ? 19.950 10.196 14.401 1.00 9.62 192 LEU A CA 1
ATOM 2869 C C . LEU A 1 195 ? 19.871 9.429 15.694 1.00 9.34 192 LEU A C 1
ATOM 2870 O O . LEU A 1 195 ? 20.076 10.003 16.765 1.00 10.08 192 LEU A O 1
ATOM 2886 N N . GLU A 1 196 ? 19.655 8.123 15.608 1.00 7.73 193 GLU A N 1
ATOM 2887 C CA . GLU A 1 196 ? 19.846 7.238 16.749 1.00 7.74 193 GLU A CA 1
ATOM 2888 C C . GLU A 1 196 ? 20.679 6.044 16.342 1.00 7.94 193 GLU A C 1
ATOM 2889 O O . GLU A 1 196 ? 20.444 5.433 15.307 1.00 7.95 193 GLU A O 1
ATOM 2901 N N . PHE A 1 197 ? 21.679 5.733 17.152 1.00 8.53 194 PHE A N 1
ATOM 2902 C CA . PHE A 1 197 ? 22.490 4.529 17.045 1.00 7.47 194 PHE A CA 1
ATOM 2903 C C . PHE A 1 197 ? 22.036 3.585 18.151 1.00 7.34 194 PHE A C 1
ATOM 2904 O O . PHE A 1 197 ? 21.982 3.977 19.326 1.00 8.52 194 PHE A O 1
ATOM 2921 N N . TRP A 1 198 ? 21.663 2.366 17.778 1.00 7.65 195 TRP A N 1
ATOM 2922 C CA . TRP A 1 198 ? 21.101 1.358 18.679 1.00 7.58 195 TRP A CA 1
ATOM 2923 C C . TRP A 1 198 ? 21.968 0.099 18.656 1.00 7.57 195 TRP A C 1
ATOM 2924 O O . TRP A 1 198 ? 22.284 -0.420 17.566 1.00 7.85 195 TRP A O 1
ATOM 2945 N N . GLY A 1 199 ? 22.289 -0.410 19.840 1.00 8.53 196 GLY A N 1
ATOM 2946 C CA . GLY A 1 199 ? 22.959 -1.686 19.978 1.00 9.21 196 GLY A CA 1
ATOM 2947 C C . GLY A 1 199 ? 22.299 -2.514 21.054 1.00 8.60 196 GLY A C 1
ATOM 2948 O O . GLY A 1 199 ? 21.585 -1.993 21.925 1.00 9.72 196 GLY A O 1
ATOM 2952 N N . ASN A 1 200 ? 22.536 -3.814 21.037 1.00 9.58 197 ASN A N 1
ATOM 2953 C CA . ASN A 1 200 ? 21.812 -4.721 21.908 1.00 10.28 197 ASN A CA 1
ATOM 2954 C C . ASN A 1 200 ? 22.210 -4.588 23.372 1.00 11.98 197 ASN A C 1
ATOM 2955 O O . ASN A 1 200 ? 21.404 -4.877 24.248 1.00 13.02 197 ASN A O 1
ATOM 2966 N N . GLY A 1 201 ? 23.442 -4.143 23.635 1.00 13.18 198 GLY A N 1
ATOM 2967 C CA . GLY A 1 201 ? 23.872 -3.942 25.018 1.00 13.69 198 GLY A CA 1
ATOM 2968 C C . GLY A 1 201 ? 24.001 -5.221 25.804 1.00 17.10 198 GLY A C 1
ATOM 2969 O O . GLY A 1 201 ? 24.092 -6.312 25.245 1.00 18.51 198 GLY A O 1
ATOM 2973 N N . GLN A 1 202 ? 24.042 -5.057 27.128 1.00 18.40 199 GLN A N 1
ATOM 2974 C CA A GLN A 1 202 ? 24.184 -6.173 28.062 0.48 21.03 199 GLN A CA 1
ATOM 2975 C CA B GLN A 1 202 ? 24.179 -6.181 28.059 0.52 21.00 199 GLN A CA 1
ATOM 2976 C C . GLN A 1 202 ? 22.974 -6.205 28.993 1.00 20.00 199 GLN A C 1
ATOM 2977 O O . GLN A 1 202 ? 22.457 -5.142 29.365 1.00 17.97 199 GLN A O 1
ATOM 3002 N N . GLU A 1 203 ? 22.527 -7.412 29.364 1.00 20.38 200 GLU A N 1
ATOM 3003 C CA . GLU A 1 203 ? 21.401 -7.587 30.299 1.00 19.83 200 GLU A CA 1
ATOM 3004 C C . GLU A 1 203 ? 20.127 -6.916 29.839 1.00 18.27 200 GLU A C 1
ATOM 3005 O O . GLU A 1 203 ? 19.319 -6.477 30.642 1.00 19.66 200 GLU A O 1
ATOM 3017 N N . ARG A 1 204 ? 19.968 -6.852 28.531 1.00 17.86 201 ARG A N 1
ATOM 3018 C CA A ARG A 1 204 ? 18.799 -6.247 27.892 0.46 19.00 201 ARG A CA 1
ATOM 3019 C CA B ARG A 1 204 ? 18.794 -6.249 27.895 0.54 18.54 201 ARG A CA 1
ATOM 3020 C C . ARG A 1 204 ? 18.701 -4.733 28.062 1.00 16.92 201 ARG A C 1
ATOM 3021 O O . ARG A 1 204 ? 17.661 -4.112 27.668 1.00 15.91 201 ARG A O 1
ATOM 3060 N N . LEU A 1 205 ? 19.771 -4.120 28.593 1.00 15.25 202 LEU A N 1
ATOM 3061 C CA . LEU A 1 205 ? 19.827 -2.661 28.647 1.00 13.62 202 LEU A CA 1
ATOM 3062 C C . LEU A 1 205 ? 20.329 -2.214 27.286 1.00 12.19 202 LEU A C 1
ATOM 3063 O O . LEU A 1 205 ? 21.498 -1.933 27.076 1.00 12.40 202 LEU A O 1
ATOM 3079 N N . HIS A 1 206 ? 19.410 -2.193 26.335 1.00 11.11 203 HIS A N 1
ATOM 3080 C CA . HIS A 1 206 ? 19.783 -1.851 24.986 1.00 9.26 203 HIS A CA 1
ATOM 3081 C C . HIS A 1 206 ? 20.319 -0.421 24.995 1.00 10.35 203 HIS A C 1
ATOM 3082 O O . HIS A 1 206 ? 19.794 0.462 25.696 1.00 11.68 203 HIS A O 1
ATOM 3097 N N . GLU A 1 207 ? 21.324 -0.194 24.152 1.00 9.44 204 GLU A N 1
ATOM 3098 C CA . GLU A 1 207 ? 22.090 1.025 24.159 1.00 9.85 204 GLU A CA 1
ATOM 3099 C C . GLU A 1 207 ? 21.638 1.926 23.025 1.00 9.09 204 GLU A C 1
ATOM 3100 O O . GLU A 1 207 ? 21.707 1.552 21.862 1.00 10.36 204 GLU A O 1
ATOM 3112 N N . ARG A 1 208 ? 21.128 3.083 23.393 1.00 8.37 205 ARG A N 1
ATOM 3113 C CA . ARG A 1 208 ? 20.490 4.023 22.459 1.00 8.66 205 ARG A CA 1
ATOM 3114 C C . ARG A 1 208 ? 21.169 5.372 22.629 1.00 7.86 205 ARG A C 1
ATOM 3115 O O . ARG A 1 208 ? 21.072 6.040 23.683 1.00 9.72 205 ARG A O 1
ATOM 3136 N N . LEU A 1 209 ? 21.822 5.803 21.553 1.00 8.55 206 LEU A N 1
ATOM 3137 C CA . LEU A 1 209 ? 22.520 7.070 21.488 1.00 9.96 206 LEU A CA 1
ATOM 3138 C C . LEU A 1 209 ? 21.825 7.977 20.492 1.00 9.69 206 LEU A C 1
ATOM 3139 O O . LEU A 1 209 ? 21.804 7.689 19.272 1.00 11.04 206 LEU A O 1
ATOM 3155 N N . ARG A 1 210 ? 21.229 9.047 20.994 1.00 10.22 207 ARG A N 1
ATOM 3156 C CA . ARG A 1 210 ? 20.341 9.921 20.220 1.00 11.01 207 ARG A CA 1
ATOM 3157 C C . ARG A 1 210 ? 20.930 11.314 20.010 1.00 9.92 207 ARG A C 1
ATOM 3158 O O . ARG A 1 210 ? 21.272 11.989 20.990 1.00 11.35 207 ARG A O 1
ATOM 3179 N N . TYR A 1 211 ? 21.022 11.777 18.772 1.00 10.16 208 TYR A N 1
ATOM 3180 C CA . TYR A 1 211 ? 21.544 13.079 18.419 1.00 9.85 208 TYR A CA 1
ATOM 3181 C C . TYR A 1 211 ? 20.414 13.935 17.852 1.00 10.20 208 TYR A C 1
ATOM 3182 O O . TYR A 1 211 ? 19.580 13.444 17.077 1.00 10.02 208 TYR A O 1
ATOM 3200 N N . ASP A 1 212 ? 20.434 15.238 18.178 1.00 10.87 209 ASP A N 1
ATOM 3201 C CA . ASP A 1 212 ? 19.486 16.222 17.656 1.00 12.16 209 ASP A CA 1
ATOM 3202 C C . ASP A 1 212 ? 20.244 17.475 17.250 1.00 13.04 209 ASP A C 1
ATOM 3203 O O . ASP A 1 212 ? 21.083 17.978 18.009 1.00 13.96 209 ASP A O 1
ATOM 3212 N N . ARG A 1 213 ? 19.999 17.974 16.042 1.00 15.43 210 ARG A N 1
ATOM 3213 C CA . ARG A 1 213 ? 20.728 19.138 15.546 1.00 18.12 210 ARG A CA 1
ATOM 3214 C C . ARG A 1 213 ? 20.319 20.362 16.321 1.00 21.38 210 ARG A C 1
ATOM 3215 O O . ARG A 1 213 ? 19.178 20.491 16.742 1.00 22.18 210 ARG A O 1
ATOM 3236 N N . SER A 1 214 ? 21.297 21.223 16.582 1.00 22.59 211 SER A N 1
ATOM 3237 C CA . SER A 1 214 ? 21.058 22.494 17.252 1.00 26.24 211 SER A CA 1
ATOM 3238 C C . SER A 1 214 ? 21.511 23.600 16.322 1.00 30.05 211 SER A C 1
ATOM 3239 O O . SER A 1 214 ? 22.072 23.347 15.251 1.00 31.92 211 SER A O 1
ATOM 3247 N N . ASP A 1 215 ? 21.261 24.838 16.730 1.00 35.07 212 ASP A N 1
ATOM 3248 C CA . ASP A 1 215 ? 21.729 26.003 16.001 1.00 37.98 212 ASP A CA 1
ATOM 3249 C C . ASP A 1 215 ? 23.238 25.942 15.809 1.00 38.67 212 ASP A C 1
ATOM 3250 O O . ASP A 1 215 ? 23.742 26.269 14.729 1.00 42.36 212 ASP A O 1
ATOM 3254 N N . THR A 1 216 ? 23.955 25.513 16.851 1.00 36.24 213 THR A N 1
ATOM 3255 C CA . THR A 1 216 ? 25.418 25.575 16.855 1.00 36.61 213 THR A CA 1
ATOM 3256 C C . THR A 1 216 ? 26.133 24.240 16.611 1.00 33.14 213 THR A C 1
ATOM 3257 O O . THR A 1 216 ? 27.344 24.203 16.497 1.00 35.29 213 THR A O 1
ATOM 3268 N N . GLY A 1 217 ? 25.403 23.131 16.536 1.00 27.50 214 GLY A N 1
ATOM 3269 C CA . GLY A 1 217 ? 26.037 21.845 16.302 1.00 24.61 214 GLY A CA 1
ATOM 3270 C C . GLY A 1 217 ? 25.035 20.725 16.512 1.00 21.82 214 GLY A C 1
ATOM 3271 O O . GLY A 1 217 ? 24.016 20.669 15.839 1.00 20.17 214 GLY A O 1
ATOM 3275 N N . TRP A 1 218 ? 25.316 19.876 17.499 1.00 19.64 215 TRP A N 1
ATOM 3276 C CA . TRP A 1 218 ? 24.469 18.726 17.802 1.00 16.23 215 TRP A CA 1
ATOM 3277 C C . TRP A 1 218 ? 24.422 18.541 19.298 1.00 16.40 215 TRP A C 1
ATOM 3278 O O . TRP A 1 218 ? 25.447 18.664 19.969 1.00 20.15 215 TRP A O 1
ATOM 3299 N N . ASN A 1 219 ? 23.238 18.201 19.794 1.00 15.21 216 ASN A N 1
ATOM 3300 C CA . ASN A 1 219 ? 23.086 17.699 21.152 1.00 16.22 216 ASN A CA 1
ATOM 3301 C C . ASN A 1 219 ? 23.001 16.172 21.145 1.00 14.58 216 ASN A C 1
ATOM 3302 O O . ASN A 1 219 ? 22.564 15.567 20.160 1.00 15.36 216 ASN A O 1
ATOM 3313 N N . VAL A 1 220 ? 23.392 15.548 22.249 1.00 14.33 217 VAL A N 1
ATOM 3314 C CA . VAL A 1 220 ? 23.428 14.104 22.358 1.00 14.92 217 VAL A CA 1
ATOM 3315 C C . VAL A 1 220 ? 22.876 13.692 23.707 1.00 13.31 217 VAL A C 1
ATOM 3316 O O . VAL A 1 220 ? 23.116 14.362 24.726 1.00 15.33 217 VAL A O 1
ATOM 3329 N N . ARG A 1 221 ? 22.138 12.581 23.728 1.00 11.97 218 ARG A N 1
ATOM 3330 C CA . ARG A 1 221 ? 21.643 12.001 24.945 1.00 12.60 218 ARG A CA 1
ATOM 3331 C C . ARG A 1 221 ? 21.542 10.475 24.770 1.00 12.43 218 ARG A C 1
ATOM 3332 O O . ARG A 1 221 ? 21.593 9.943 23.655 1.00 13.31 218 ARG A O 1
ATOM 3353 N N . ARG A 1 222 ? 21.423 9.767 25.882 1.00 11.00 219 ARG A N 1
ATOM 3354 C CA . ARG A 1 222 ? 21.091 8.349 25.886 1.00 9.73 219 ARG A CA 1
ATOM 3355 C C . ARG A 1 222 ? 19.591 8.207 26.100 1.00 10.52 219 ARG A C 1
ATOM 3356 O O . ARG A 1 222 ? 19.003 8.999 26.850 1.00 11.31 219 ARG A O 1
ATOM 3377 N N . LEU A 1 223 ? 18.976 7.192 25.495 1.00 9.37 220 LEU A N 1
ATOM 3378 C CA . LEU A 1 223 ? 17.543 6.905 25.699 1.00 10.08 220 LEU A CA 1
ATOM 3379 C C . LEU A 1 223 ? 17.317 5.593 26.427 1.00 9.69 220 LEU A C 1
ATOM 3380 O O . LEU A 1 223 ? 18.081 4.632 26.300 1.00 9.72 220 LEU A O 1
ATOM 3396 N N . GLN A 1 224 ? 16.243 5.561 27.197 1.00 10.19 221 GLN A N 1
ATOM 3397 C CA . GLN A 1 224 ? 15.858 4.339 27.888 1.00 10.77 221 GLN A CA 1
ATOM 3398 C C . GLN A 1 224 ? 15.375 3.267 26.896 1.00 10.63 221 GLN A C 1
ATOM 3399 O O . GLN A 1 224 ? 14.667 3.606 25.927 1.00 9.80 221 GLN A O 1
ATOM 3413 N N . PRO A 1 225 ? 15.748 2.002 27.109 1.00 9.58 222 PRO A N 1
ATOM 3414 C CA . PRO A 1 225 ? 15.472 0.935 26.137 1.00 9.81 222 PRO A CA 1
ATOM 3415 C C . PRO A 1 225 ? 14.036 0.534 26.019 1.00 12.09 222 PRO A C 1
ATOM 3416 O O . PRO A 1 225 ? 13.715 0.009 24.919 1.00 14.04 222 PRO A O 1
ATOM 3428 N N . GLU B 1 20 ? 25.633 -3.376 -8.621 1.00 46.95 17 GLU B N 1
ATOM 3429 C CA . GLU B 1 20 ? 24.332 -3.951 -8.258 1.00 45.80 17 GLU B CA 1
ATOM 3430 C C . GLU B 1 20 ? 24.308 -4.400 -6.806 1.00 43.14 17 GLU B C 1
ATOM 3431 O O . GLU B 1 20 ? 25.158 -5.171 -6.344 1.00 45.03 17 GLU B O 1
ATOM 3434 N N . SER B 1 21 ? 23.297 -3.942 -6.091 1.00 38.69 18 SER B N 1
ATOM 3435 C CA . SER B 1 21 ? 23.262 -4.114 -4.658 1.00 34.36 18 SER B CA 1
ATOM 3436 C C . SER B 1 21 ? 22.645 -5.414 -4.068 1.00 28.16 18 SER B C 1
ATOM 3437 O O . SER B 1 21 ? 23.081 -5.822 -2.950 1.00 23.84 18 SER B O 1
ATOM 3441 N N . LEU B 1 22 ? 21.670 -6.036 -4.786 1.00 23.32 19 LEU B N 1
ATOM 3442 C CA . LEU B 1 22 ? 20.959 -7.246 -4.307 1.00 17.35 19 LEU B CA 1
ATOM 3443 C C . LEU B 1 22 ? 21.750 -8.526 -4.316 1.00 15.34 19 LEU B C 1
ATOM 3444 O O . LEU B 1 22 ? 22.355 -8.981 -5.304 1.00 21.26 19 LEU B O 1
ATOM 3460 N N . THR B 1 23 ? 21.721 -9.154 -3.162 1.00 9.81 20 THR B N 1
ATOM 3461 C CA . THR B 1 23 ? 22.563 -10.317 -2.935 1.00 8.79 20 THR B CA 1
ATOM 3462 C C . THR B 1 23 ? 21.795 -11.636 -2.908 1.00 6.48 20 THR B C 1
ATOM 3463 O O . THR B 1 23 ? 22.402 -12.714 -2.819 1.00 7.16 20 THR B O 1
ATOM 3474 N N . GLY B 1 24 ? 20.470 -11.568 -2.927 1.00 6.37 21 GLY B N 1
ATOM 3475 C CA . GLY B 1 24 ? 19.702 -12.789 -2.778 1.00 6.32 21 GLY B CA 1
ATOM 3476 C C . GLY B 1 24 ? 19.919 -13.834 -3.857 1.00 6.84 21 GLY B C 1
ATOM 3477 O O . GLY B 1 24 ? 20.036 -13.481 -5.047 1.00 7.95 21 GLY B O 1
ATOM 3481 N N . THR B 1 25 ? 19.936 -15.120 -3.456 1.00 6.31 22 THR B N 1
ATOM 3482 C CA . THR B 1 25 ? 20.153 -16.197 -4.418 1.00 7.09 22 THR B CA 1
ATOM 3483 C C . THR B 1 25 ? 19.199 -17.351 -4.288 1.00 7.43 22 THR B C 1
ATOM 3484 O O . THR B 1 25 ? 19.278 -18.293 -5.075 1.00 9.97 22 THR B O 1
ATOM 3495 N N . LEU B 1 26 ? 18.303 -17.310 -3.303 1.00 7.17 23 LEU B N 1
ATOM 3496 C CA . LEU B 1 26 ? 17.359 -18.416 -3.089 1.00 7.92 23 LEU B CA 1
ATOM 3497 C C . LEU B 1 26 ? 16.118 -18.230 -3.951 1.00 8.76 23 LEU B C 1
ATOM 3498 O O . LEU B 1 26 ? 15.613 -17.113 -4.033 1.00 10.00 23 LEU B O 1
ATOM 3514 N N . ASP B 1 27 ? 15.679 -19.302 -4.582 1.00 11.27 24 ASP B N 1
ATOM 3515 C CA . ASP B 1 27 ? 14.458 -19.311 -5.330 1.00 13.07 24 ASP B CA 1
ATOM 3516 C C . ASP B 1 27 ? 13.315 -18.848 -4.444 1.00 11.90 24 ASP B C 1
ATOM 3517 O O . ASP B 1 27 ? 13.199 -19.273 -3.288 1.00 12.41 24 ASP B O 1
ATOM 3526 N N . ALA B 1 28 ? 12.481 -17.996 -5.010 1.00 10.60 25 ALA B N 1
ATOM 3527 C CA . ALA B 1 28 ? 11.399 -17.346 -4.298 1.00 11.20 25 ALA B CA 1
ATOM 3528 C C . ALA B 1 28 ? 10.142 -17.381 -5.176 1.00 10.96 25 ALA B C 1
ATOM 3529 O O . ALA B 1 28 ? 9.776 -16.410 -5.818 1.00 10.07 25 ALA B O 1
ATOM 3536 N N . PRO B 1 29 ? 9.457 -18.518 -5.214 1.00 14.41 26 PRO B N 1
ATOM 3537 C CA . PRO B 1 29 ? 8.249 -18.667 -6.034 1.00 13.73 26 PRO B CA 1
ATOM 3538 C C . PRO B 1 29 ? 7.217 -17.588 -5.746 1.00 12.18 26 PRO B C 1
ATOM 3539 O O . PRO B 1 29 ? 6.939 -17.267 -4.586 1.00 14.87 26 PRO B O 1
ATOM 3550 N N . PHE B 1 30 ? 6.651 -17.035 -6.816 1.00 10.20 27 PHE B N 1
ATOM 3551 C CA . PHE B 1 30 ? 5.677 -15.960 -6.709 1.00 7.85 27 PHE B CA 1
ATOM 3552 C C . PHE B 1 30 ? 4.566 -16.211 -7.736 1.00 7.50 27 PHE B C 1
ATOM 3553 O O . PHE B 1 30 ? 4.265 -15.359 -8.575 1.00 7.36 27 PHE B O 1
ATOM 3570 N N . PRO B 1 31 ? 3.888 -17.368 -7.615 1.00 7.69 28 PRO B N 1
ATOM 3571 C CA . PRO B 1 31 ? 2.772 -17.595 -8.539 1.00 7.97 28 PRO B CA 1
ATOM 3572 C C . PRO B 1 31 ? 1.648 -16.598 -8.387 1.00 6.89 28 PRO B C 1
ATOM 3573 O O . PRO B 1 31 ? 0.886 -16.371 -9.321 1.00 7.69 28 PRO B O 1
ATOM 3584 N N . GLU B 1 32 ? 1.570 -15.977 -7.213 1.00 6.58 29 GLU B N 1
ATOM 3585 C CA . GLU B 1 32 ? 0.496 -15.028 -6.917 1.00 6.86 29 GLU B CA 1
ATOM 3586 C C . GLU B 1 32 ? 0.568 -13.807 -7.845 1.00 6.13 29 GLU B C 1
ATOM 3587 O O . GLU B 1 32 ? -0.461 -13.168 -8.091 1.00 6.81 29 GLU B O 1
ATOM 3599 N N . TYR B 1 33 ? 1.747 -13.470 -8.348 1.00 6.53 30 TYR B N 1
ATOM 3600 C CA . TYR B 1 33 ? 1.888 -12.370 -9.288 1.00 6.78 30 TYR B CA 1
ATOM 3601 C C . TYR B 1 33 ? 1.114 -12.685 -10.581 1.00 8.12 30 TYR B C 1
ATOM 3602 O O . TYR B 1 33 ? 0.633 -11.781 -11.258 1.00 8.40 30 TYR B O 1
ATOM 3620 N N . GLN B 1 34 ? 1.050 -13.973 -10.939 1.00 7.88 31 GLN B N 1
ATOM 3621 C CA A GLN B 1 34 ? 0.296 -14.406 -12.114 0.66 9.27 31 GLN B CA 1
ATOM 3622 C CA B GLN B 1 34 ? 0.294 -14.402 -12.119 0.34 8.83 31 GLN B CA 1
ATOM 3623 C C . GLN B 1 34 ? -1.179 -14.631 -11.806 1.00 9.25 31 GLN B C 1
ATOM 3624 O O . GLN B 1 34 ? -2.043 -14.310 -12.614 1.00 11.79 31 GLN B O 1
ATOM 3649 N N . THR B 1 35 ? -1.473 -15.212 -10.647 1.00 8.50 32 THR B N 1
ATOM 3650 C CA . THR B 1 35 ? -2.828 -15.682 -10.363 1.00 9.25 32 THR B CA 1
ATOM 3651 C C . THR B 1 35 ? -3.728 -14.639 -9.696 1.00 9.65 32 THR B C 1
ATOM 3652 O O . THR B 1 35 ? -4.941 -14.791 -9.730 1.00 11.23 32 THR B O 1
ATOM 3663 N N . LEU B 1 36 ? -3.142 -13.588 -9.115 1.00 7.33 33 LEU B N 1
ATOM 3664 C CA . LEU B 1 36 ? -3.884 -12.480 -8.480 1.00 7.81 33 LEU B CA 1
ATOM 3665 C C . LEU B 1 36 ? -4.948 -12.982 -7.487 1.00 7.34 33 LEU B C 1
ATOM 3666 O O . LEU B 1 36 ? -6.145 -12.732 -7.642 1.00 8.07 33 LEU B O 1
ATOM 3682 N N . PRO B 1 37 ? -4.512 -13.670 -6.427 1.00 7.30 34 PRO B N 1
ATOM 3683 C CA . PRO B 1 37 ? -5.509 -14.115 -5.448 1.00 6.37 34 PRO B CA 1
ATOM 3684 C C . PRO B 1 37 ? -6.370 -12.971 -4.874 1.00 6.12 34 PRO B C 1
ATOM 3685 O O . PRO B 1 37 ? -5.871 -11.883 -4.604 1.00 7.01 34 PRO B O 1
ATOM 3696 N N . ALA B 1 38 ? -7.661 -13.200 -4.659 1.00 6.49 35 ALA B N 1
ATOM 3697 C CA . ALA B 1 38 ? -8.568 -12.164 -4.184 1.00 6.97 35 ALA B CA 1
ATOM 3698 C C . ALA B 1 38 ? -8.329 -11.765 -2.756 1.00 7.37 35 ALA B C 1
ATOM 3699 O O . ALA B 1 38 ? -8.720 -10.674 -2.377 1.00 8.31 35 ALA B O 1
ATOM 3706 N N . ASP B 1 39 ? -7.643 -12.618 -1.989 1.00 6.39 36 ASP B N 1
ATOM 3707 C CA . ASP B 1 39 ? -7.556 -12.459 -0.534 1.00 6.50 36 ASP B CA 1
ATOM 3708 C C . ASP B 1 39 ? -6.079 -12.358 -0.129 1.00 6.06 36 ASP B C 1
ATOM 3709 O O . ASP B 1 39 ? -5.398 -13.364 0.008 1.00 6.38 36 ASP B O 1
ATOM 3718 N N . PRO B 1 40 ? -5.561 -11.129 0.071 1.00 5.75 37 PRO B N 1
ATOM 3719 C CA . PRO B 1 40 ? -4.101 -10.943 0.253 1.00 5.99 37 PRO B CA 1
ATOM 3720 C C . PRO B 1 40 ? -3.534 -11.595 1.523 1.00 5.33 37 PRO B C 1
ATOM 3721 O O . PRO B 1 40 ? -2.333 -11.884 1.542 1.00 6.20 37 PRO B O 1
ATOM 3732 N N . MET B 1 41 ? -4.331 -11.812 2.571 1.00 5.48 38 MET B N 1
ATOM 3733 C CA . MET B 1 41 ? -3.777 -12.454 3.749 1.00 6.32 38 MET B CA 1
ATOM 3734 C C . MET B 1 41 ? -3.287 -13.872 3.454 1.00 6.72 38 MET B C 1
ATOM 3735 O O . MET B 1 41 ? -2.404 -14.365 4.149 1.00 7.02 38 MET B O 1
ATOM 3749 N N . SER B 1 42 ? -3.840 -14.541 2.431 1.00 6.19 39 SER B N 1
ATOM 3750 C CA . SER B 1 42 ? -3.363 -15.859 2.072 1.00 5.93 39 SER B CA 1
ATOM 3751 C C . SER B 1 42 ? -1.950 -15.778 1.457 1.00 6.47 39 SER B C 1
ATOM 3752 O O . SER B 1 42 ? -1.122 -16.670 1.657 1.00 6.83 39 SER B O 1
ATOM 3760 N N . VAL B 1 43 ? -1.677 -14.691 0.746 1.00 5.81 40 VAL B N 1
ATOM 3761 C CA . VAL B 1 43 ? -0.349 -14.482 0.157 1.00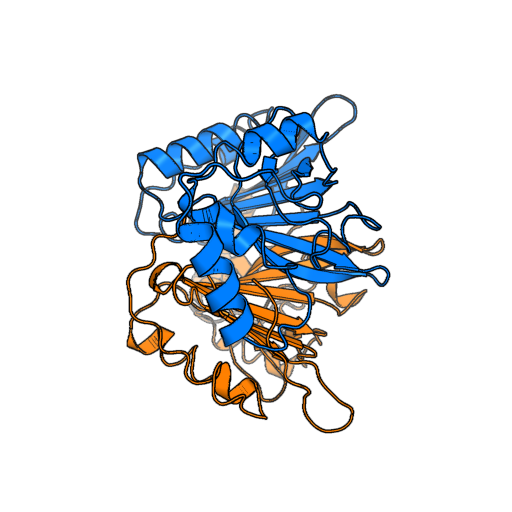 5.94 40 VAL B CA 1
ATOM 3762 C C . VAL B 1 43 ? 0.649 -14.213 1.293 1.00 5.60 40 VAL B C 1
ATOM 3763 O O . VAL B 1 43 ? 1.802 -14.715 1.293 1.00 6.55 40 VAL B O 1
ATOM 3776 N N . LEU B 1 44 ? 0.265 -13.378 2.263 1.00 5.45 41 LEU B N 1
ATOM 3777 C CA . LEU B 1 44 ? 1.093 -13.105 3.427 1.00 5.68 41 LEU B CA 1
ATOM 3778 C C . LEU B 1 44 ? 1.426 -14.403 4.179 1.00 6.34 41 LEU B C 1
ATOM 3779 O O . LEU B 1 44 ? 2.575 -14.655 4.507 1.00 7.28 41 LEU B O 1
ATOM 3795 N N . HIS B 1 45 ? 0.433 -15.263 4.390 1.00 6.89 42 HIS B N 1
ATOM 3796 C CA A HIS B 1 45 ? 0.658 -16.550 5.057 0.59 7.74 42 HIS B CA 1
ATOM 3797 C CA B HIS B 1 45 ? 0.666 -16.551 5.027 0.41 6.85 42 HIS B CA 1
ATOM 3798 C C . HIS B 1 45 ? 1.611 -17.404 4.191 1.00 8.19 42 HIS B C 1
ATOM 3799 O O . HIS B 1 45 ? 2.544 -17.999 4.718 1.00 9.11 42 HIS B O 1
ATOM 3826 N N . ASN B 1 46 ? 1.409 -17.444 2.882 1.00 7.64 43 ASN B N 1
ATOM 3827 C CA . ASN B 1 46 ? 2.267 -18.271 2.031 1.00 8.45 43 ASN B CA 1
ATOM 3828 C C . ASN B 1 46 ? 3.705 -17.816 2.134 1.00 7.67 43 ASN B C 1
ATOM 3829 O O . ASN B 1 46 ? 4.643 -18.620 2.253 1.00 8.80 43 ASN B O 1
ATOM 3840 N N . TRP B 1 47 ? 3.928 -16.517 2.020 1.00 6.44 44 TRP B N 1
ATOM 3841 C CA . TRP B 1 47 ? 5.303 -16.002 2.028 1.00 6.40 44 TRP B CA 1
ATOM 3842 C C . TRP B 1 47 ? 5.986 -16.227 3.378 1.00 6.11 44 TRP B C 1
ATOM 3843 O O . TRP B 1 47 ? 7.132 -16.642 3.448 1.00 6.75 44 TRP B O 1
ATOM 3864 N N . LEU B 1 48 ? 5.270 -15.926 4.469 1.00 6.74 45 LEU B N 1
ATOM 3865 C CA . LEU B 1 48 ? 5.843 -16.166 5.805 1.00 8.62 45 LEU B CA 1
ATOM 3866 C C . LEU B 1 48 ? 6.136 -17.627 6.068 1.00 9.80 45 LEU B C 1
ATOM 3867 O O . LEU B 1 48 ? 7.144 -17.944 6.700 1.00 10.55 45 LEU B O 1
ATOM 3883 N N . GLU B 1 49 ? 5.250 -18.532 5.655 1.00 11.21 46 GLU B N 1
ATOM 3884 C CA A GLU B 1 49 ? 5.509 -19.950 5.841 0.69 12.27 46 GLU B CA 1
ATOM 3885 C CA B GLU B 1 49 ? 5.500 -19.953 5.840 0.31 12.32 46 GLU B CA 1
ATOM 3886 C C . GLU B 1 49 ? 6.732 -20.402 5.068 1.00 12.43 46 GLU B C 1
ATOM 3887 O O . GLU B 1 49 ? 7.551 -21.179 5.575 1.00 12.94 46 GLU B O 1
ATOM 3908 N N . ARG B 1 50 ? 6.868 -19.932 3.820 1.00 9.93 47 ARG B N 1
ATOM 3909 C CA . ARG B 1 50 ? 8.058 -20.284 3.069 1.00 10.56 47 ARG B CA 1
ATOM 3910 C C . ARG B 1 50 ? 9.289 -19.737 3.714 1.00 9.24 47 ARG B C 1
ATOM 3911 O O . ARG B 1 50 ? 10.319 -20.442 3.773 1.00 9.45 47 ARG B O 1
ATOM 3932 N N . ALA B 1 51 ? 9.201 -18.507 4.230 1.00 7.80 48 ALA B N 1
ATOM 3933 C CA . ALA B 1 51 ? 10.375 -17.918 4.896 1.00 7.85 48 ALA B CA 1
ATOM 3934 C C . ALA B 1 51 ? 10.819 -18.788 6.072 1.00 9.99 48 ALA B C 1
ATOM 3935 O O . ALA B 1 51 ? 12.023 -18.988 6.308 1.00 8.95 48 ALA B O 1
ATOM 3942 N N . ARG B 1 52 ? 9.843 -19.279 6.821 1.00 10.59 49 ARG B N 1
ATOM 3943 C CA . ARG B 1 52 ? 10.142 -20.177 7.931 1.00 12.82 49 ARG B CA 1
ATOM 3944 C C . ARG B 1 52 ? 10.816 -21.470 7.450 1.00 13.48 49 ARG B C 1
ATOM 3945 O O . ARG B 1 52 ? 11.839 -21.920 8.012 1.00 14.68 49 ARG B O 1
ATOM 3966 N N . ARG B 1 53 ? 10.239 -22.080 6.427 1.00 13.19 50 ARG B N 1
ATOM 3967 C CA . ARG B 1 53 ? 10.735 -23.367 5.936 1.00 13.75 50 ARG B CA 1
ATOM 3968 C C . ARG B 1 53 ? 12.132 -23.290 5.319 1.00 12.55 50 ARG B C 1
ATOM 3969 O O . ARG B 1 53 ? 12.927 -24.215 5.517 1.00 15.23 50 ARG B O 1
ATOM 3990 N N . VAL B 1 54 ? 12.488 -22.180 4.656 1.00 9.60 51 VAL B N 1
ATOM 3991 C CA . VAL B 1 54 ? 13.797 -22.074 4.042 1.00 9.69 51 VAL B CA 1
ATOM 3992 C C . VAL B 1 54 ? 14.829 -21.449 4.980 1.00 9.27 51 VAL B C 1
ATOM 3993 O O . VAL B 1 54 ? 16.015 -21.441 4.650 1.00 10.85 51 VAL B O 1
ATOM 4006 N N . GLY B 1 55 ? 14.419 -20.974 6.156 1.00 8.69 52 GLY B N 1
ATOM 4007 C CA . GLY B 1 55 ? 15.382 -20.491 7.140 1.00 8.66 52 GLY B CA 1
ATOM 4008 C C . GLY B 1 55 ? 15.825 -19.054 6.947 1.00 7.24 52 GLY B C 1
ATOM 4009 O O . GLY B 1 55 ? 16.936 -18.702 7.313 1.00 8.44 52 GLY B O 1
ATOM 4013 N N . ILE B 1 56 ? 14.950 -18.194 6.447 1.00 5.98 53 ILE B N 1
ATOM 4014 C CA . ILE B 1 56 ? 15.253 -16.774 6.404 1.00 6.79 53 ILE B CA 1
ATOM 4015 C C . ILE B 1 56 ? 15.592 -16.284 7.810 1.00 6.65 53 ILE B C 1
ATOM 4016 O O . ILE B 1 56 ? 14.916 -16.641 8.804 1.00 7.50 53 ILE B O 1
ATOM 4032 N N . ARG B 1 57 ? 16.618 -15.440 7.919 1.00 5.85 54 ARG B N 1
ATOM 4033 C CA . ARG B 1 57 ? 16.972 -14.895 9.212 1.00 6.37 54 ARG B CA 1
ATOM 4034 C C . ARG B 1 57 ? 16.056 -13.737 9.621 1.00 6.67 54 ARG B C 1
ATOM 4035 O O . ARG B 1 57 ? 15.943 -12.726 8.923 1.00 5.65 54 ARG B O 1
ATOM 4056 N N . GLU B 1 58 ? 15.355 -13.905 10.745 1.00 6.28 55 GLU B N 1
ATOM 4057 C CA . GLU B 1 58 ? 14.477 -12.886 11.328 1.00 6.36 55 GLU B CA 1
ATOM 4058 C C . GLU B 1 58 ? 13.503 -12.287 10.291 1.00 5.80 55 GLU B C 1
ATOM 4059 O O . GLU B 1 58 ? 13.461 -11.067 10.062 1.00 5.61 55 GLU B O 1
ATOM 4071 N N . PRO B 1 59 ? 12.665 -13.134 9.701 1.00 5.92 56 PRO B N 1
ATOM 4072 C CA . PRO B 1 59 ? 11.788 -12.606 8.656 1.00 5.75 56 PRO B CA 1
ATOM 4073 C C . PRO B 1 59 ? 10.762 -11.593 9.194 1.00 6.15 56 PRO B C 1
ATOM 4074 O O . PRO B 1 59 ? 10.245 -10.801 8.378 1.00 6.52 56 PRO B O 1
ATOM 4085 N N . ARG B 1 60 ? 10.412 -11.676 10.490 1.00 5.79 57 ARG B N 1
ATOM 4086 C CA A ARG B 1 60 ? 9.358 -10.844 11.042 0.41 6.24 57 ARG B CA 1
ATOM 4087 C CA B ARG B 1 60 ? 9.352 -10.861 11.060 0.59 5.35 57 ARG B CA 1
ATOM 4088 C C . ARG B 1 60 ? 9.844 -9.545 11.680 1.00 5.45 57 ARG B C 1
ATOM 4089 O O . ARG B 1 60 ? 9.073 -8.871 12.375 1.00 5.49 57 ARG B O 1
ATOM 4128 N N . ALA B 1 61 ? 11.111 -9.163 11.415 1.00 4.72 58 ALA B N 1
ATOM 4129 C CA . ALA B 1 61 ? 11.637 -7.891 11.852 1.00 4.98 58 ALA B CA 1
ATOM 4130 C C . ALA B 1 61 ? 11.113 -6.780 10.934 1.00 5.35 58 ALA B C 1
ATOM 4131 O O . ALA B 1 61 ? 11.554 -6.631 9.771 1.00 5.65 58 ALA B O 1
ATOM 4138 N N . LEU B 1 62 ? 10.128 -6.039 11.418 1.00 4.20 59 LEU B N 1
ATOM 4139 C CA . LEU B 1 62 ? 9.360 -5.061 10.668 1.00 4.22 59 LEU B CA 1
ATOM 4140 C C . LEU B 1 62 ? 9.878 -3.654 10.895 1.00 4.33 59 LEU B C 1
ATOM 4141 O O . LEU B 1 62 ? 9.974 -3.207 12.041 1.00 5.02 59 LEU B O 1
ATOM 4157 N N . ALA B 1 63 ? 10.284 -2.964 9.827 1.00 4.35 60 ALA B N 1
ATOM 4158 C CA . ALA B 1 63 ? 10.694 -1.582 9.936 1.00 4.40 60 ALA B CA 1
ATOM 4159 C C . ALA B 1 63 ? 9.377 -0.762 9.935 1.00 4.30 60 ALA B C 1
ATOM 4160 O O . ALA B 1 63 ? 8.751 -0.587 8.905 1.00 5.75 60 ALA B O 1
ATOM 4167 N N . LEU B 1 64 ? 8.962 -0.322 11.130 1.00 4.76 61 LEU B N 1
ATOM 4168 C CA . LEU B 1 64 ? 7.651 0.287 11.345 1.00 5.62 61 LEU B CA 1
ATOM 4169 C C . LEU B 1 64 ? 7.743 1.806 11.365 1.00 4.43 61 LEU B C 1
ATOM 4170 O O . LEU B 1 64 ? 8.496 2.380 12.200 1.00 5.76 61 LEU B O 1
ATOM 4186 N N . ALA B 1 65 ? 6.959 2.451 10.513 1.00 4.38 62 ALA B N 1
ATOM 4187 C CA . ALA B 1 65 ? 6.872 3.909 10.457 1.00 5.86 62 ALA B CA 1
ATOM 4188 C C . ALA B 1 65 ? 5.569 4.412 11.049 1.00 7.02 62 ALA B C 1
ATOM 4189 O O . ALA B 1 65 ? 4.487 3.892 10.757 1.00 6.36 62 ALA B O 1
ATOM 4196 N N . THR B 1 66 ? 5.698 5.434 11.876 1.00 5.80 63 THR B N 1
ATOM 4197 C CA . THR B 1 66 ? 4.576 6.193 12.419 1.00 6.49 63 THR B CA 1
ATOM 4198 C C . THR B 1 66 ? 4.822 7.659 12.065 1.00 7.18 63 THR B C 1
ATOM 4199 O O . THR B 1 66 ? 5.862 7.990 11.516 1.00 7.22 63 THR B O 1
ATOM 4210 N N . ALA B 1 67 ? 3.902 8.539 12.400 1.00 7.16 64 ALA B N 1
ATOM 4211 C CA . ALA B 1 67 ? 4.125 9.953 12.113 1.00 9.32 64 ALA B CA 1
ATOM 4212 C C . ALA B 1 67 ? 3.635 10.841 13.244 1.00 7.22 64 ALA B C 1
ATOM 4213 O O . ALA B 1 67 ? 2.648 10.526 13.934 1.00 9.24 64 ALA B O 1
ATOM 4220 N N . ASP B 1 68 ? 4.347 11.948 13.435 1.00 7.58 65 ASP B N 1
ATOM 4221 C CA . ASP B 1 68 ? 3.993 12.929 14.485 1.00 8.71 65 ASP B CA 1
ATOM 4222 C C . ASP B 1 68 ? 2.821 13.813 14.070 1.00 9.08 65 ASP B C 1
ATOM 4223 O O . ASP B 1 68 ? 2.179 13.601 13.045 1.00 9.93 65 ASP B O 1
ATOM 4232 N N . SER B 1 69 ? 2.480 14.779 14.921 1.00 9.82 66 SER B N 1
ATOM 4233 C CA A SER B 1 69 ? 1.277 15.589 14.714 0.77 10.43 66 SER B CA 1
ATOM 4234 C CA B SER B 1 69 ? 1.280 15.593 14.715 0.23 10.92 66 SER B CA 1
ATOM 4235 C C . SER B 1 69 ? 1.332 16.451 13.433 1.00 11.96 66 SER B C 1
ATOM 4236 O O . SER 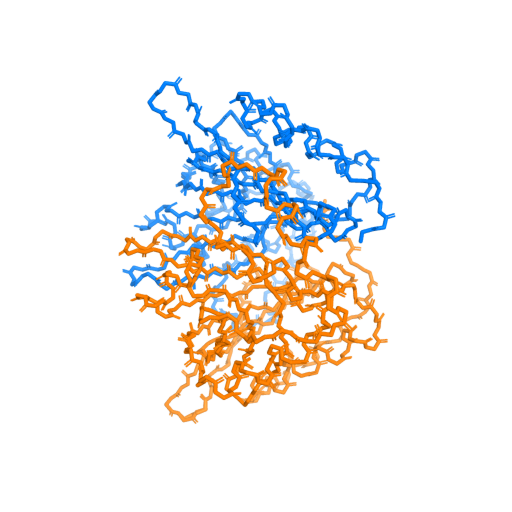B 1 69 ? 0.297 16.912 12.955 1.00 12.57 66 SER B O 1
ATOM 4249 N N . GLN B 1 70 ? 2.529 16.692 12.907 1.00 12.16 67 GLN B N 1
ATOM 4250 C CA . GLN B 1 70 ? 2.699 17.431 11.673 1.00 12.50 67 GLN B CA 1
ATOM 4251 C C . GLN B 1 70 ? 2.953 16.529 10.463 1.00 12.22 67 GLN B C 1
ATOM 4252 O O . GLN B 1 70 ? 3.267 17.032 9.376 1.00 16.09 67 GLN B O 1
ATOM 4266 N N . GLY B 1 71 ? 2.822 15.211 10.629 1.00 12.03 68 GLY B N 1
ATOM 4267 C CA . GLY B 1 71 ? 3.068 14.280 9.540 1.00 12.43 68 GLY B CA 1
ATOM 4268 C C . GLY B 1 71 ? 4.515 13.960 9.273 1.00 11.78 68 GLY B C 1
ATOM 4269 O O . GLY B 1 71 ? 4.850 13.472 8.187 1.00 14.65 68 GLY B O 1
ATOM 4273 N N . ARG B 1 72 ? 5.380 14.160 10.270 1.00 10.91 69 ARG B N 1
ATOM 4274 C CA . ARG B 1 72 ? 6.810 13.836 10.098 1.00 10.28 69 ARG B CA 1
ATOM 4275 C C . ARG B 1 72 ? 7.039 12.400 10.556 1.00 8.49 69 ARG B C 1
ATOM 4276 O O . ARG B 1 72 ? 6.756 12.055 11.699 1.00 8.36 69 ARG B O 1
ATOM 4297 N N . PRO B 1 73 ? 7.510 11.520 9.665 1.00 7.98 70 PRO B N 1
ATOM 4298 C CA . PRO B 1 73 ? 7.669 10.111 10.023 1.00 7.84 70 PRO B CA 1
ATOM 4299 C C . PRO B 1 73 ? 8.792 9.842 11.005 1.00 7.72 70 PRO B C 1
ATOM 4300 O O . PRO B 1 73 ? 9.796 10.591 11.078 1.00 7.34 70 PRO B O 1
ATOM 4311 N N . SER B 1 74 ? 8.656 8.722 11.726 1.00 7.66 71 SER B N 1
ATOM 4312 C CA . SER B 1 74 ? 9.744 8.117 12.518 1.00 6.61 71 SER B CA 1
ATOM 4313 C C . SER B 1 74 ? 9.720 6.621 12.241 1.00 6.19 71 SER B C 1
ATOM 4314 O O . SER B 1 74 ? 8.701 6.092 11.870 1.00 6.41 71 SER B O 1
ATOM 4322 N N . THR B 1 75 ? 10.853 5.949 12.462 1.00 6.63 72 THR B N 1
ATOM 4323 C CA . THR B 1 75 ? 11.007 4.528 12.136 1.00 6.55 72 THR B CA 1
ATOM 4324 C C . THR B 1 75 ? 11.789 3.816 13.243 1.00 5.73 72 THR B C 1
ATOM 4325 O O . THR B 1 75 ? 12.574 4.444 13.960 1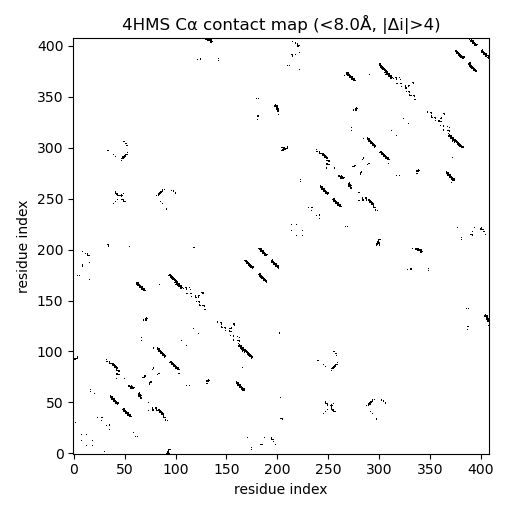.00 7.43 72 THR B O 1
ATOM 4336 N N . ARG B 1 76 ? 11.638 2.494 13.284 1.00 5.48 73 ARG B N 1
ATOM 4337 C CA . ARG B 1 76 ? 12.396 1.591 14.176 1.00 5.35 73 ARG B CA 1
ATOM 4338 C C . ARG B 1 76 ? 11.955 0.167 13.837 1.00 4.97 73 ARG B C 1
ATOM 4339 O O . ARG B 1 76 ? 10.913 -0.033 13.220 1.00 6.32 73 ARG B O 1
ATOM 4360 N N . ILE B 1 77 ? 12.738 -0.818 14.247 1.00 5.17 74 ILE B N 1
ATOM 4361 C CA . ILE B 1 77 ? 12.329 -2.217 14.110 1.00 5.05 74 ILE B C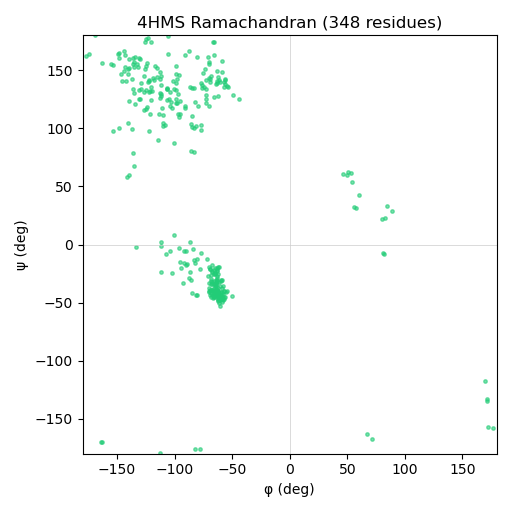A 1
ATOM 4362 C C . ILE B 1 77 ? 11.427 -2.650 15.276 1.00 4.51 74 ILE B C 1
ATOM 4363 O O . ILE B 1 77 ? 11.731 -2.367 16.452 1.00 6.02 74 ILE B O 1
ATOM 4379 N N . VAL B 1 78 ? 10.345 -3.343 14.950 1.00 5.31 75 VAL B N 1
ATOM 4380 C CA . VAL B 1 78 ? 9.591 -4.120 15.921 1.00 5.40 75 VAL B CA 1
ATOM 4381 C C . VAL B 1 78 ? 9.363 -5.519 15.342 1.00 5.65 75 VAL B C 1
ATOM 4382 O O . VAL B 1 78 ? 9.480 -5.705 14.117 1.00 6.76 75 VAL B O 1
ATOM 4395 N N . VAL B 1 79 ? 9.055 -6.509 16.191 1.00 5.84 76 VAL B N 1
ATOM 4396 C CA . VAL B 1 79 ? 8.782 -7.857 15.697 1.00 6.20 76 VAL B CA 1
ATOM 4397 C C . VAL B 1 79 ? 7.299 -8.104 15.598 1.00 6.34 76 VAL B C 1
ATOM 4398 O O . VAL B 1 79 ? 6.552 -7.839 16.527 1.00 8.47 76 VAL B O 1
ATOM 4411 N N . ILE B 1 80 ? 6.867 -8.657 14.465 1.00 6.21 77 ILE B N 1
ATOM 4412 C CA . ILE B 1 80 ? 5.497 -9.124 14.357 1.00 6.44 77 ILE B CA 1
ATOM 4413 C C . ILE B 1 80 ? 5.343 -10.406 15.180 1.00 7.72 77 ILE B C 1
ATOM 4414 O O . ILE B 1 80 ? 6.004 -11.425 14.917 1.00 9.46 77 ILE B O 1
ATOM 4430 N N . SER B 1 81 ? 4.433 -10.372 16.144 1.00 9.66 78 SER B N 1
ATOM 4431 C CA A SER B 1 81 ? 4.261 -11.501 17.065 0.72 12.17 78 SER B CA 1
ATOM 4432 C CA B SER B 1 81 ? 4.257 -11.507 17.064 0.28 12.61 78 SER B CA 1
ATOM 4433 C C . SER B 1 81 ? 3.156 -12.446 16.618 1.00 14.25 78 SER B C 1
ATOM 4434 O O . SER B 1 81 ? 3.152 -13.601 17.017 1.00 17.18 78 SER B O 1
ATOM 4447 N N . GLU B 1 82 ? 2.220 -11.934 15.817 1.00 13.17 79 GLU B N 1
ATOM 4448 C CA A GLU B 1 82 ? 1.095 -12.722 15.327 0.47 14.26 79 GLU B CA 1
ATOM 4449 C CA B GLU B 1 82 ? 1.082 -12.719 15.353 0.53 14.23 79 GLU B CA 1
ATOM 4450 C C . GLU B 1 82 ? 0.556 -12.146 14.059 1.00 11.86 79 GLU B C 1
ATOM 4451 O O . GLU B 1 82 ? 0.631 -10.950 13.840 1.00 10.41 79 GLU B O 1
ATOM 4472 N N . ILE B 1 83 ? -0.012 -13.017 13.238 1.00 12.51 80 ILE B N 1
ATOM 4473 C CA . ILE B 1 83 ? -0.803 -12.633 12.086 1.00 13.05 80 ILE B CA 1
ATOM 4474 C C . ILE B 1 83 ? -2.258 -12.831 12.454 1.00 12.96 80 ILE B C 1
ATOM 4475 O O . ILE B 1 83 ? -2.661 -13.939 12.838 1.00 17.20 80 ILE B O 1
ATOM 4491 N N . SER B 1 84 ? -3.055 -11.786 12.368 1.00 10.46 81 SER B N 1
ATOM 4492 C CA . SER B 1 84 ? -4.481 -11.866 12.766 1.00 9.56 81 SER B CA 1
ATOM 4493 C C . SER B 1 84 ? -5.378 -11.876 11.509 1.00 9.84 81 SER B C 1
ATOM 4494 O O . SER B 1 84 ? -4.869 -11.817 10.386 1.00 11.15 81 SER B O 1
ATOM 4502 N N . ASP B 1 85 ? -6.685 -11.948 11.668 1.00 10.51 82 ASP B N 1
ATOM 4503 C CA . ASP B 1 85 ? -7.558 -11.948 10.495 1.00 12.54 82 ASP B CA 1
ATOM 4504 C C . ASP B 1 85 ? -7.432 -10.627 9.745 1.00 10.89 82 ASP B C 1
ATOM 4505 O O . ASP B 1 85 ? -7.509 -10.586 8.513 1.00 13.43 82 ASP B O 1
ATOM 4514 N N . ALA B 1 86 ? -7.257 -9.542 10.483 1.00 10.56 83 ALA B N 1
ATOM 4515 C CA . ALA B 1 86 ? -7.261 -8.176 9.939 1.00 11.54 83 ALA B CA 1
ATOM 4516 C C . ALA B 1 86 ? -5.884 -7.635 9.611 1.00 8.91 83 ALA B C 1
ATOM 4517 O O . ALA B 1 86 ? -5.780 -6.654 8.890 1.00 9.94 83 ALA B O 1
ATOM 4524 N N . GLY B 1 87 ? -4.825 -8.260 10.094 1.00 8.16 84 GLY B N 1
ATOM 4525 C CA . GLY B 1 87 ? -3.512 -7.673 9.902 1.00 6.98 84 GLY B CA 1
ATOM 4526 C C . GLY B 1 87 ? -2.384 -8.370 10.674 1.00 6.85 84 GLY B C 1
ATOM 4527 O O . GLY B 1 87 ? -2.273 -9.602 10.672 1.00 7.90 84 GLY B O 1
ATOM 4531 N N . VAL B 1 88 ? -1.550 -7.544 11.309 1.00 7.12 85 VAL B N 1
ATOM 4532 C CA . VAL B 1 88 ? -0.403 -8.044 12.072 1.00 6.82 85 VAL B CA 1
ATOM 4533 C C . VAL B 1 88 ? -0.363 -7.377 13.443 1.00 7.00 85 VAL B C 1
ATOM 4534 O O . VAL B 1 88 ? -0.866 -6.273 13.635 1.00 8.82 85 VAL B O 1
ATOM 4547 N N . VAL B 1 89 ? 0.213 -8.091 14.400 1.00 6.72 86 VAL B N 1
ATOM 4548 C CA . VAL B 1 89 ? 0.262 -7.678 15.795 1.00 7.46 86 VAL B CA 1
ATOM 4549 C C . VAL B 1 89 ? 1.682 -7.508 16.276 1.00 7.93 86 VAL B C 1
ATOM 4550 O O . VAL B 1 89 ? 2.537 -8.320 15.913 1.00 8.91 86 VAL B O 1
ATOM 4563 N N . PHE B 1 90 ? 1.899 -6.507 17.119 1.00 6.88 87 PHE B N 1
ATOM 4564 C CA . PHE B 1 90 ? 3.196 -6.281 17.758 1.00 7.27 87 PHE B CA 1
ATOM 4565 C C . PHE B 1 90 ? 2.953 -5.676 19.142 1.00 8.15 87 PHE B C 1
ATOM 4566 O O . PHE B 1 90 ? 1.875 -5.124 19.411 1.00 8.85 87 PHE B O 1
ATOM 4583 N N . SER B 1 91 ? 3.953 -5.769 20.016 1.00 8.71 88 SER B N 1
ATOM 4584 C CA A SER B 1 91 ? 3.883 -5.172 21.357 0.55 8.64 88 SER B CA 1
ATOM 4585 C CA B SER B 1 91 ? 3.863 -5.154 21.349 0.45 9.00 88 SER B CA 1
ATOM 4586 C C . SER B 1 91 ? 4.906 -4.041 21.504 1.00 8.54 88 SER B C 1
ATOM 4587 O O . SER B 1 91 ? 5.968 -4.044 20.864 1.00 9.53 88 SER B O 1
ATOM 4600 N N . THR B 1 92 ? 4.612 -3.080 22.362 1.00 8.64 89 THR B N 1
ATOM 4601 C CA . THR B 1 92 ? 5.540 -1.986 22.629 1.00 9.57 89 THR B CA 1
ATOM 4602 C C . THR B 1 92 ? 5.121 -1.289 23.938 1.00 11.74 89 THR B C 1
ATOM 4603 O O . THR B 1 92 ? 4.269 -1.799 24.657 1.00 12.12 89 THR B O 1
ATOM 4614 N N . HIS B 1 93 ? 5.715 -0.149 24.234 1.00 10.85 90 HIS B N 1
ATOM 4615 C CA . HIS B 1 93 ? 5.316 0.677 25.367 1.00 10.18 90 HIS B CA 1
ATOM 4616 C C . HIS B 1 93 ? 4.534 1.883 24.894 1.00 10.92 90 HIS B C 1
ATOM 4617 O O . HIS B 1 93 ? 4.914 2.585 23.945 1.00 10.87 90 HIS B O 1
ATOM 4632 N N . ALA B 1 94 ? 3.387 2.113 25.529 1.00 11.26 91 ALA B N 1
ATOM 4633 C CA . ALA B 1 94 ? 2.528 3.219 25.101 1.00 13.25 91 ALA B CA 1
ATOM 4634 C C . ALA B 1 94 ? 3.205 4.595 25.165 1.00 11.76 91 ALA B C 1
ATOM 4635 O O . ALA B 1 94 ? 2.895 5.485 24.373 1.00 12.00 91 ALA B O 1
ATOM 4642 N N . GLY B 1 95 ? 4.134 4.755 26.105 1.00 10.51 92 GLY B N 1
ATOM 4643 C CA . GLY B 1 95 ? 4.832 6.006 26.304 1.00 11.75 92 GLY B CA 1
ATOM 4644 C C . GLY B 1 95 ? 6.050 6.225 25.398 1.00 11.72 92 GLY B C 1
ATOM 4645 O O . GLY B 1 95 ? 6.653 7.298 25.439 1.00 12.42 92 GLY B O 1
ATOM 4649 N N . SER B 1 96 ? 6.395 5.227 24.591 1.00 10.17 93 SER B N 1
ATOM 4650 C CA . SER B 1 96 ? 7.495 5.369 23.621 1.00 9.29 93 SER B CA 1
ATOM 4651 C C . SER B 1 96 ? 7.118 6.381 22.551 1.00 8.32 93 SER B C 1
ATOM 4652 O O . SER B 1 96 ? 5.950 6.807 22.468 1.00 9.30 93 SER B O 1
ATOM 4660 N N . GLN B 1 97 ? 8.071 6.704 21.660 1.00 8.89 94 GLN B N 1
ATOM 4661 C CA . GLN B 1 97 ? 7.712 7.615 20.576 1.00 9.53 94 GLN B CA 1
ATOM 4662 C C . GLN B 1 97 ? 6.645 7.006 19.646 1.00 8.68 94 GLN B C 1
ATOM 4663 O O . GLN B 1 97 ? 5.657 7.664 19.282 1.00 9.22 94 GLN B O 1
ATOM 4677 N N . LYS B 1 98 ? 6.793 5.745 19.282 1.00 8.30 95 LYS B N 1
ATOM 4678 C CA . LYS B 1 98 ? 5.814 5.122 18.365 1.00 7.16 95 LYS B CA 1
ATOM 4679 C C . LYS B 1 98 ? 4.442 5.054 19.052 1.00 7.63 95 LYS B C 1
ATOM 4680 O O . LYS B 1 98 ? 3.402 5.226 18.417 1.00 7.86 95 LYS B O 1
ATOM 4699 N N . GLY B 1 99 ? 4.440 4.826 20.365 1.00 7.82 96 GLY B N 1
ATOM 4700 C CA . GLY B 1 99 ? 3.183 4.714 21.073 1.00 9.26 96 GLY B CA 1
ATOM 4701 C C . GLY B 1 99 ? 2.454 6.045 21.130 1.00 8.55 96 GLY B C 1
ATOM 4702 O O . GLY B 1 99 ? 1.229 6.131 20.896 1.00 9.62 96 GLY B O 1
ATOM 4706 N N . ARG B 1 100 ? 3.198 7.097 21.453 1.00 8.90 97 ARG B N 1
ATOM 4707 C CA A ARG B 1 100 ? 2.615 8.423 21.497 0.65 10.47 97 ARG B CA 1
ATOM 4708 C CA B ARG B 1 100 ? 2.616 8.426 21.495 0.35 11.00 97 ARG B CA 1
ATOM 4709 C C . ARG B 1 100 ? 2.148 8.845 20.105 1.00 10.17 97 ARG B C 1
ATOM 4710 O O . ARG B 1 100 ? 1.054 9.417 19.942 1.00 11.37 97 ARG B O 1
ATOM 4749 N N . GLU B 1 101 ? 2.929 8.524 19.076 1.00 9.09 98 GLU B N 1
ATOM 4750 C CA . GLU B 1 101 ? 2.501 8.892 17.725 1.00 8.81 98 GLU B CA 1
ATOM 4751 C C . GLU B 1 101 ? 1.236 8.144 17.315 1.00 7.85 98 GLU B C 1
ATOM 4752 O O . GLU B 1 101 ? 0.306 8.768 16.782 1.00 8.76 98 GLU B O 1
ATOM 4764 N N . LEU B 1 102 ? 1.147 6.847 17.598 1.00 8.22 99 LEU B N 1
ATOM 4765 C CA . LEU B 1 102 ? -0.017 6.057 17.208 1.00 8.67 99 LEU B CA 1
ATOM 4766 C C . LEU B 1 102 ? -1.282 6.450 17.966 1.00 9.62 99 LEU B C 1
ATOM 4767 O O . LEU B 1 102 ? -2.385 6.337 17.434 1.00 10.52 99 LEU B O 1
ATOM 4783 N N . LEU B 1 103 ? -1.129 6.892 19.206 1.00 10.99 100 LEU B N 1
ATOM 4784 C CA . LEU B 1 103 ? -2.303 7.308 19.990 1.00 12.86 100 LEU B CA 1
ATOM 4785 C C . LEU B 1 103 ? -2.975 8.515 19.356 1.00 13.11 100 LEU B C 1
ATOM 4786 O O . LEU B 1 103 ? -4.189 8.695 19.483 1.00 15.96 100 LEU B O 1
ATOM 4802 N N . HIS B 1 104 ? -2.195 9.374 18.720 1.00 10.53 101 HIS B N 1
ATOM 4803 C CA . HIS B 1 104 ? -2.730 10.578 18.086 1.00 11.06 101 HIS B CA 1
ATOM 4804 C C . HIS B 1 104 ? -3.087 10.376 16.592 1.00 11.93 101 HIS B C 1
ATOM 4805 O O . HIS B 1 104 ? -4.032 10.975 16.101 1.00 14.21 101 HIS B O 1
ATOM 4820 N N . ASN B 1 105 ? -2.343 9.534 15.889 1.00 8.82 102 ASN B N 1
ATOM 4821 C CA . ASN B 1 105 ? -2.510 9.279 14.452 1.00 9.02 102 ASN B CA 1
ATOM 4822 C C . ASN B 1 105 ? -2.300 7.764 14.285 1.00 8.50 102 ASN B C 1
ATOM 4823 O O . ASN B 1 105 ? -1.170 7.275 14.340 1.00 7.66 102 ASN B O 1
ATOM 4834 N N . PRO B 1 106 ? -3.373 7.002 14.093 1.00 9.52 103 PRO B N 1
ATOM 4835 C CA A PRO B 1 106 ? -3.269 5.546 14.059 0.63 9.08 103 PRO B CA 1
ATOM 4836 C CA B PRO B 1 106 ? -3.252 5.544 14.056 0.37 9.30 103 PRO B CA 1
ATOM 4837 C C . PRO B 1 106 ? -2.640 4.994 12.779 1.00 8.03 103 PRO B C 1
ATOM 4838 O O . PRO B 1 106 ? -2.354 3.807 12.727 1.00 8.63 103 PRO B O 1
ATOM 4858 N N . TRP B 1 107 ? -2.443 5.832 11.768 1.00 6.99 104 TRP B N 1
ATOM 4859 C CA . TRP B 1 107 ? -1.913 5.313 10.503 1.00 7.42 104 TRP B CA 1
ATOM 4860 C C . TRP B 1 107 ? -0.416 4.993 10.599 1.00 6.68 104 TRP B C 1
ATOM 4861 O O . TRP B 1 107 ? 0.370 5.783 11.121 1.00 7.71 104 TRP B O 1
ATOM 4882 N N . ALA B 1 108 ? -0.048 3.835 10.057 1.00 5.75 105 ALA B N 1
ATOM 4883 C CA . ALA B 1 108 ? 1.310 3.352 10.112 1.00 5.22 105 ALA B CA 1
ATOM 4884 C C . ALA B 1 108 ? 1.597 2.541 8.845 1.00 5.12 105 ALA B C 1
ATOM 4885 O O . ALA B 1 108 ? 0.676 2.145 8.098 1.00 6.20 105 ALA B O 1
ATOM 4892 N N . SER B 1 109 ? 2.884 2.302 8.613 1.00 5.50 106 SER B N 1
ATOM 4893 C CA . SER B 1 109 ? 3.332 1.446 7.504 1.00 5.89 106 SER B CA 1
ATOM 4894 C C . SER B 1 109 ? 4.560 0.714 7.973 1.00 6.11 106 SER B C 1
ATOM 4895 O O . SER B 1 109 ? 5.439 1.325 8.610 1.00 8.32 106 SER B O 1
ATOM 4903 N N . GLY B 1 110 ? 4.696 -0.550 7.614 1.00 4.71 107 GLY B N 1
ATOM 4904 C CA . GLY B 1 110 ? 5.924 -1.275 7.890 1.00 6.23 107 GLY B CA 1
ATOM 4905 C C . GLY B 1 110 ? 6.390 -2.092 6.709 1.00 4.22 107 GLY B C 1
ATOM 4906 O O . GLY B 1 110 ? 5.580 -2.556 5.913 1.00 5.33 107 GLY B O 1
ATOM 4910 N N . VAL B 1 111 ? 7.698 -2.316 6.653 1.00 4.19 108 VAL B N 1
ATOM 4911 C CA . VAL B 1 111 ? 8.279 -3.106 5.585 1.00 4.49 108 VAL B CA 1
ATOM 4912 C C . VAL B 1 111 ? 9.129 -4.248 6.147 1.00 4.06 108 VAL B C 1
ATOM 4913 O O . VAL B 1 111 ? 9.965 -4.063 7.034 1.00 4.36 108 VAL B O 1
ATOM 4926 N N . LEU B 1 112 ? 8.895 -5.448 5.618 1.00 4.83 109 LEU B N 1
ATOM 4927 C CA . LEU B 1 112 ? 9.729 -6.631 5.812 1.00 4.13 109 LEU B CA 1
ATOM 4928 C C . LEU B 1 112 ? 10.625 -6.747 4.573 1.00 4.10 109 LEU B C 1
ATOM 4929 O O . LEU B 1 112 ? 10.152 -6.518 3.437 1.00 4.98 109 LEU B O 1
ATOM 4945 N N . TYR B 1 113 ? 11.903 -7.085 4.764 1.00 3.72 110 TYR B N 1
ATOM 4946 C CA . TYR B 1 113 ? 12.802 -7.269 3.638 1.00 4.01 110 TYR B CA 1
ATOM 4947 C C . TYR B 1 113 ? 13.692 -8.481 3.940 1.00 4.09 110 TYR B C 1
ATOM 4948 O O . TYR B 1 113 ? 14.358 -8.526 4.985 1.00 4.53 110 TYR B O 1
ATOM 4966 N N . TRP B 1 114 ? 13.655 -9.452 3.037 1.00 4.02 111 TRP B N 1
ATOM 4967 C CA . TRP B 1 114 ? 14.378 -10.725 3.167 1.00 4.37 111 TRP B CA 1
ATOM 4968 C C . TRP B 1 114 ? 15.502 -10.747 2.146 1.00 4.20 111 TRP B C 1
ATOM 4969 O O . TRP B 1 114 ? 15.265 -10.981 0.950 1.00 5.17 111 TRP B O 1
ATOM 4990 N N . ARG B 1 115 ? 16.732 -10.497 2.597 1.00 4.80 112 ARG B N 1
ATOM 4991 C CA . ARG B 1 115 ? 17.872 -10.436 1.712 1.00 4.44 112 ARG B CA 1
ATOM 4992 C C . ARG B 1 115 ? 18.080 -11.730 0.926 1.00 5.14 112 ARG B C 1
ATOM 4993 O O . ARG B 1 115 ? 18.496 -11.713 -0.235 1.00 5.68 112 ARG B O 1
ATOM 5014 N N . GLU B 1 116 ? 17.809 -12.889 1.541 1.00 5.47 113 GLU B N 1
ATOM 5015 C CA . GLU B 1 116 ? 18.177 -14.166 0.941 1.00 5.38 113 GLU B CA 1
ATOM 5016 C C . GLU B 1 116 ? 17.368 -14.457 -0.337 1.00 5.21 113 GLU B C 1
ATOM 5017 O O . GLU B 1 116 ? 17.875 -15.138 -1.233 1.00 6.33 113 GLU B O 1
ATOM 5029 N N . THR B 1 117 ? 16.109 -13.977 -0.377 1.00 5.07 114 THR B N 1
ATOM 5030 C CA . THR B 1 117 ? 15.219 -14.229 -1.511 1.00 5.88 114 THR B CA 1
ATOM 5031 C C . THR B 1 117 ? 14.925 -12.965 -2.317 1.00 5.63 114 THR B C 1
ATOM 5032 O O . THR B 1 117 ? 14.144 -13.021 -3.292 1.00 6.54 114 THR B O 1
ATOM 5043 N N . SER B 1 118 ? 15.467 -11.821 -1.899 1.00 5.32 115 SER B N 1
ATOM 5044 C CA . SER B 1 118 ? 15.138 -10.520 -2.525 1.00 5.72 115 SER B CA 1
ATOM 5045 C C . SER B 1 118 ? 13.623 -10.273 -2.552 1.00 5.62 115 SER B C 1
ATOM 5046 O O . SER B 1 118 ? 13.043 -10.001 -3.617 1.00 6.66 115 SER B O 1
ATOM 5054 N N . GLN B 1 119 ? 12.993 -10.365 -1.386 1.00 5.75 116 GLN B N 1
ATOM 5055 C CA . GLN B 1 119 ? 11.550 -10.135 -1.258 1.00 5.27 116 GLN B CA 1
ATOM 5056 C C . GLN B 1 119 ? 11.283 -9.011 -0.250 1.00 3.74 116 GLN B C 1
ATOM 5057 O O . GLN B 1 119 ? 11.937 -8.943 0.798 1.00 5.07 116 GLN B O 1
ATOM 5071 N N . GLN B 1 120 ? 10.286 -8.193 -0.572 1.00 4.39 117 GLN B N 1
ATOM 5072 C CA . GLN B 1 120 ? 9.777 -7.216 0.404 1.00 4.59 117 GLN B CA 1
ATOM 5073 C C . GLN B 1 120 ? 8.285 -7.385 0.559 1.00 4.86 117 GLN B C 1
ATOM 5074 O O . GLN B 1 120 ? 7.592 -7.743 -0.395 1.00 6.34 117 GLN B O 1
ATOM 5088 N N . ILE B 1 121 ? 7.800 -7.055 1.747 1.00 4.93 118 ILE B N 1
ATOM 5089 C CA . ILE B 1 121 ? 6.394 -7.004 2.015 1.00 4.88 118 ILE B CA 1
ATOM 5090 C C . ILE B 1 121 ? 6.143 -5.654 2.694 1.00 5.32 118 ILE B C 1
ATOM 5091 O O . ILE B 1 121 ? 6.727 -5.354 3.735 1.00 6.04 118 ILE B O 1
ATOM 5107 N N . ILE B 1 122 ? 5.222 -4.879 2.118 1.00 4.66 119 ILE B N 1
ATOM 5108 C CA . ILE B 1 122 ? 4.853 -3.580 2.659 1.00 4.99 119 ILE B CA 1
ATOM 5109 C C . ILE B 1 122 ? 3.428 -3.658 3.184 1.00 4.64 119 ILE B C 1
ATOM 5110 O O . ILE B 1 122 ? 2.519 -4.126 2.482 1.00 5.62 119 ILE B O 1
ATOM 5126 N N . LEU B 1 123 ? 3.261 -3.229 4.449 1.00 4.35 120 LEU B N 1
ATOM 5127 C CA . LEU B 1 123 ? 2.014 -3.391 5.179 1.00 5.28 120 LEU B CA 1
ATOM 5128 C C . LEU B 1 123 ? 1.547 -2.015 5.672 1.00 5.78 120 LEU B C 1
ATOM 5129 O O . LEU B 1 123 ? 2.215 -1.423 6.505 1.00 6.62 120 LEU B O 1
ATOM 5145 N N . ASN B 1 124 ? 0.381 -1.548 5.193 1.00 5.25 121 ASN B N 1
ATOM 5146 C CA . ASN B 1 124 ? -0.151 -0.230 5.505 1.00 5.28 121 ASN B CA 1
ATOM 5147 C C . ASN B 1 124 ? -1.509 -0.337 6.177 1.00 5.27 121 ASN B C 1
ATOM 5148 O O . ASN B 1 124 ? -2.369 -1.097 5.740 1.00 6.05 121 ASN B O 1
ATOM 5159 N N . GLY B 1 125 ? -1.725 0.430 7.243 1.00 5.46 122 GLY B N 1
ATOM 5160 C CA . GLY B 1 125 ? -3.053 0.422 7.847 1.00 7.10 122 GLY B CA 1
ATOM 5161 C C . GLY B 1 125 ? -3.135 1.268 9.086 1.00 6.09 122 GLY B C 1
ATOM 5162 O O . GLY B 1 125 ? -2.323 2.206 9.254 1.00 6.81 122 GLY B O 1
ATOM 5166 N N . GLN B 1 126 ? -4.128 0.960 9.924 1.00 6.50 123 GLN B N 1
ATOM 5167 C CA . GLN B 1 126 ? -4.357 1.710 11.160 1.00 8.10 123 GLN B CA 1
ATOM 5168 C C . GLN B 1 126 ? -4.113 0.783 12.341 1.00 9.07 123 GLN B C 1
ATOM 5169 O O . GLN B 1 126 ? -4.651 -0.348 12.387 1.00 8.75 123 GLN B O 1
ATOM 5183 N N A ALA B 1 127 ? -3.297 1.225 13.289 0.64 10.89 124 ALA B N 1
ATOM 5184 N N B ALA B 1 127 ? -3.354 1.312 13.296 0.36 8.37 124 ALA B N 1
ATOM 5185 C CA A ALA B 1 127 ? -2.992 0.383 14.443 0.64 12.19 124 ALA B CA 1
ATOM 5186 C CA B ALA B 1 127 ? -3.069 0.626 14.539 0.36 8.16 124 ALA B CA 1
ATOM 5187 C C A ALA B 1 127 ? -3.844 0.766 15.637 0.64 13.56 124 ALA B C 1
ATOM 5188 C C B ALA B 1 127 ? -4.194 0.840 15.521 0.36 9.98 124 ALA B C 1
ATOM 5189 O O A ALA B 1 127 ? -3.836 1.946 15.996 0.64 15.40 124 ALA B O 1
ATOM 5190 O O B ALA B 1 127 ? -4.690 1.955 15.687 0.36 9.82 124 ALA B O 1
ATOM 5203 N N . VAL B 1 128 ? -4.548 -0.226 16.205 1.00 12.14 125 VAL B N 1
ATOM 5204 C CA . VAL B 1 128 ? -5.494 -0.119 17.321 1.00 14.08 125 VAL B CA 1
ATOM 5205 C C . VAL B 1 128 ? -4.867 -0.827 18.543 1.00 12.40 125 VAL B C 1
ATOM 5206 O O . VAL B 1 128 ? -4.371 -1.949 18.460 1.00 11.42 125 VAL B O 1
ATOM 5220 N N . ARG B 1 129 ? -4.900 -0.153 19.693 1.00 13.02 126 ARG B N 1
ATOM 5221 C CA . ARG B 1 129 ? -4.432 -0.738 20.937 1.00 12.40 126 ARG B CA 1
ATOM 5222 C C . ARG B 1 129 ? -5.470 -1.777 21.383 1.00 13.39 126 ARG B C 1
ATOM 5223 O O . ARG B 1 129 ? -6.657 -1.458 21.529 1.00 16.56 126 ARG B O 1
ATOM 5244 N N . LEU B 1 130 ? -5.011 -3.006 21.604 1.00 11.80 127 LEU B N 1
ATOM 5245 C CA . LEU B 1 130 ? -5.870 -4.090 22.064 1.00 13.06 127 LEU B CA 1
ATOM 5246 C C . LEU B 1 130 ? -6.111 -4.030 23.566 1.00 15.44 127 LEU B C 1
ATOM 5247 O O . LEU B 1 130 ? -5.432 -3.314 24.289 1.00 15.14 127 LEU B O 1
ATOM 5263 N N . PRO B 1 131 ? -7.172 -4.713 24.020 1.00 17.74 128 PRO B N 1
ATOM 5264 C CA . PRO B 1 131 ? -7.506 -4.652 25.459 1.00 18.59 128 PRO B CA 1
ATOM 5265 C C . PRO B 1 131 ? -6.408 -5.121 26.396 1.00 19.00 128 PRO B C 1
ATOM 5266 O O . PRO B 1 131 ? -5.529 -5.914 26.021 1.00 18.25 128 PRO B O 1
ATOM 5277 N N . ASN B 1 132 ? -6.475 -4.675 27.653 1.00 20.29 129 ASN B N 1
ATOM 5278 C CA . ASN B 1 132 ? -5.449 -5.063 28.616 1.00 22.44 129 ASN B CA 1
ATOM 5279 C C . ASN B 1 132 ? -5.345 -6.581 28.827 1.00 22.51 129 ASN B C 1
ATOM 5280 O O . ASN B 1 132 ? -4.245 -7.093 29.100 1.00 22.41 129 ASN B O 1
ATOM 5291 N N . ALA B 1 133 ? -6.460 -7.307 28.710 1.00 22.11 130 ALA B N 1
ATOM 5292 C CA . ALA B 1 133 ? -6.392 -8.771 28.826 1.00 22.99 130 ALA B CA 1
ATOM 5293 C C . ALA B 1 133 ? -5.395 -9.371 27.786 1.00 21.33 130 ALA B C 1
ATOM 5294 O O . ALA B 1 133 ? -4.636 -10.295 28.081 1.00 21.06 130 ALA B O 1
ATOM 5301 N N . LYS B 1 134 ? -5.410 -8.828 26.581 1.00 21.19 131 LYS B N 1
ATOM 5302 C CA . LYS B 1 134 ? -4.496 -9.236 25.539 1.00 19.66 131 LYS B CA 1
ATOM 5303 C C . LYS B 1 134 ? -3.045 -8.884 25.902 1.00 17.99 131 LYS B C 1
ATOM 5304 O O . LYS B 1 134 ? -2.129 -9.682 25.688 1.00 18.26 131 LYS B O 1
ATOM 5323 N N . ALA B 1 135 ? -2.827 -7.682 26.439 1.00 14.40 132 ALA B N 1
ATOM 5324 C CA . ALA B 1 135 ? -1.499 -7.295 26.838 1.00 14.47 132 ALA B CA 1
ATOM 5325 C C . ALA B 1 135 ? -1.000 -8.166 27.992 1.00 16.99 132 ALA B C 1
ATOM 5326 O O . ALA B 1 135 ? 0.170 -8.527 28.015 1.00 16.57 132 ALA B O 1
ATOM 5333 N N . ASP B 1 136 ? -1.888 -8.521 28.923 1.00 18.84 133 ASP B N 1
ATOM 5334 C CA . ASP B 1 136 ? -1.499 -9.387 30.037 1.00 20.01 133 ASP B CA 1
ATOM 5335 C C . ASP B 1 136 ? -1.003 -10.729 29.513 1.00 21.27 133 ASP B C 1
ATOM 5336 O O . ASP B 1 136 ? 0.015 -11.253 29.971 1.00 20.30 133 ASP B O 1
ATOM 5345 N N . ASP B 1 137 ? -1.732 -11.298 28.551 1.00 22.15 134 ASP B N 1
ATOM 5346 C CA A ASP B 1 137 ? -1.345 -12.576 27.977 0.54 23.92 134 ASP B CA 1
ATOM 5347 C CA B ASP B 1 137 ? -1.345 -12.574 27.967 0.46 23.40 134 ASP B CA 1
ATOM 5348 C C . ASP B 1 137 ? -0.024 -12.468 27.217 1.00 20.98 134 ASP B C 1
ATOM 5349 O O . ASP B 1 137 ? 0.847 -13.336 27.350 1.00 20.30 134 ASP B O 1
ATOM 5364 N N . ALA B 1 138 ? 0.140 -11.398 26.425 1.00 17.38 135 ALA B N 1
ATOM 5365 C CA . ALA B 1 138 ? 1.364 -11.227 25.666 1.00 16.03 135 ALA B CA 1
ATOM 5366 C C . ALA B 1 138 ? 2.560 -11.049 26.605 1.00 15.79 135 ALA B C 1
ATOM 5367 O O . ALA B 1 138 ? 3.630 -11.611 26.373 1.00 16.92 135 ALA B O 1
ATOM 5374 N N . TRP B 1 139 ? 2.384 -10.271 27.667 1.00 16.02 136 TRP B N 1
ATOM 5375 C CA . TRP B 1 139 ? 3.458 -10.061 28.635 1.00 16.41 136 TRP B CA 1
ATOM 5376 C C . TRP B 1 139 ? 3.906 -11.391 29.246 1.00 18.25 136 TRP B C 1
ATOM 5377 O O . TRP B 1 139 ? 5.088 -11.667 29.354 1.00 18.41 136 TRP B O 1
ATOM 5398 N N . LEU B 1 140 ? 2.941 -12.216 29.637 1.00 19.04 137 LEU B N 1
ATOM 5399 C CA . LEU B 1 140 ? 3.240 -13.482 30.307 1.00 24.14 137 LEU B CA 1
ATOM 5400 C C . LEU B 1 140 ? 3.919 -14.477 29.362 1.00 24.40 137 LEU B C 1
ATOM 5401 O O . LEU B 1 140 ? 4.680 -15.352 29.797 1.00 27.08 137 LEU B O 1
ATOM 5417 N N . LYS B 1 141 ? 3.661 -14.323 28.068 1.00 25.65 138 LYS B N 1
ATOM 5418 C CA . LYS B 1 141 ? 4.256 -15.190 27.064 1.00 27.92 138 LYS B CA 1
ATOM 5419 C C . LYS B 1 141 ? 5.707 -14.827 26.772 1.00 27.25 138 LYS B C 1
ATOM 5420 O O . LYS B 1 141 ? 6.438 -15.650 26.223 1.00 30.40 138 LYS B O 1
ATOM 5439 N N . ARG B 1 142 ? 6.130 -13.600 27.084 1.00 24.83 139 ARG B N 1
ATOM 5440 C CA A ARG B 1 142 ? 7.530 -13.240 26.935 0.48 24.13 139 ARG B CA 1
ATOM 5441 C CA B ARG B 1 142 ? 7.527 -13.237 26.917 0.52 24.77 139 ARG B CA 1
ATOM 5442 C C . ARG B 1 142 ? 8.348 -14.006 27.957 1.00 24.83 139 ARG B C 1
ATOM 5443 O O . ARG B 1 142 ? 7.882 -14.243 29.074 1.00 25.82 139 ARG B O 1
ATOM 5482 N N . PRO B 1 143 ? 9.573 -14.378 27.606 1.00 24.93 140 PRO B N 1
ATOM 5483 C CA . PRO B 1 143 ? 10.394 -15.028 28.635 1.00 25.41 140 PRO B CA 1
ATOM 5484 C C . PRO B 1 143 ? 10.542 -14.126 29.854 1.00 23.77 140 PRO B C 1
ATOM 5485 O O . PRO B 1 143 ? 10.718 -12.917 29.704 1.00 22.38 140 PRO B O 1
ATOM 5496 N N . TYR B 1 144 ? 10.488 -14.693 31.056 1.00 22.74 141 TYR B N 1
ATOM 5497 C CA . TYR B 1 144 ? 10.469 -13.843 32.265 1.00 23.83 141 TYR B CA 1
ATOM 5498 C C . TYR B 1 144 ? 11.774 -13.060 32.454 1.00 21.21 141 TYR B C 1
ATOM 5499 O O . TYR B 1 144 ? 11.796 -12.013 33.113 1.00 20.14 141 TYR B O 1
ATOM 5517 N N . ALA B 1 145 ? 12.862 -13.521 31.849 1.00 21.18 142 ALA B N 1
ATOM 5518 C CA . ALA B 1 145 ? 14.114 -12.746 31.899 1.00 21.83 142 ALA B CA 1
ATOM 5519 C C . ALA B 1 145 ? 14.002 -11.387 31.246 1.00 22.24 142 ALA B C 1
ATOM 5520 O O . ALA B 1 145 ? 14.838 -10.514 31.507 1.00 22.40 142 ALA B O 1
ATOM 5527 N N . THR B 1 146 ? 12.995 -11.197 30.394 1.00 20.34 143 THR B N 1
ATOM 5528 C CA . THR B 1 146 ? 12.790 -9.891 29.773 1.00 19.96 143 THR B CA 1
ATOM 5529 C C . THR B 1 146 ? 12.018 -8.934 30.677 1.00 17.63 143 THR B C 1
ATOM 5530 O O . THR B 1 146 ? 11.982 -7.714 30.436 1.00 18.71 143 THR B O 1
ATOM 5541 N N . HIS B 1 147 ? 11.408 -9.451 31.744 1.00 15.37 144 HIS B N 1
ATOM 5542 C CA . HIS B 1 147 ? 10.521 -8.597 32.520 1.00 15.28 144 HIS B CA 1
ATOM 5543 C C . HIS B 1 147 ? 11.209 -7.469 33.337 1.00 13.38 144 HIS B C 1
ATOM 5544 O O . HIS B 1 147 ? 10.685 -6.348 33.394 1.00 13.86 144 HIS B O 1
ATOM 5559 N N . PRO B 1 148 ? 12.362 -7.761 33.966 1.00 14.47 145 PRO B N 1
ATOM 5560 C CA . PRO B 1 148 ? 12.947 -6.699 34.807 1.00 14.76 145 PRO B CA 1
ATOM 5561 C C . PRO B 1 148 ? 13.269 -5.409 34.039 1.00 13.95 145 PRO B C 1
ATOM 5562 O O . PRO B 1 148 ? 12.825 -4.327 34.464 1.00 14.42 145 PRO B O 1
ATOM 5573 N N . MET B 1 149 ? 13.964 -5.499 32.901 1.00 14.06 146 MET B N 1
ATOM 5574 C CA . MET B 1 149 ? 14.364 -4.271 32.210 1.00 15.21 146 MET B CA 1
ATOM 5575 C C . MET B 1 149 ? 13.138 -3.577 31.596 1.00 14.87 146 MET B C 1
ATOM 5576 O O . MET B 1 149 ? 13.031 -2.353 31.612 1.00 14.45 146 MET B O 1
ATOM 5590 N N . SER B 1 150 ? 12.200 -4.358 31.089 1.00 13.83 147 SER B N 1
ATOM 5591 C CA . SER B 1 150 ? 11.001 -3.792 30.482 1.00 14.81 147 SER B CA 1
ATOM 5592 C C . SER B 1 150 ? 10.104 -3.138 31.513 1.00 14.46 147 SER B C 1
ATOM 5593 O O . SER B 1 150 ? 9.247 -2.328 31.161 1.00 17.18 147 SER B O 1
ATOM 5601 N N . SER B 1 151 ? 10.265 -3.522 32.776 1.00 13.60 148 SER B N 1
ATOM 5602 C CA . SER B 1 151 ? 9.535 -2.903 33.862 1.00 14.28 148 SER B CA 1
ATOM 5603 C C . SER B 1 151 ? 10.168 -1.587 34.335 1.00 14.73 148 SER B C 1
ATOM 5604 O O . SER B 1 151 ? 9.461 -0.589 34.594 1.00 16.77 148 SER B O 1
ATOM 5612 N N . VAL B 1 152 ? 11.481 -1.564 34.467 1.00 14.44 149 VAL B N 1
ATOM 5613 C CA A VAL B 1 152 ? 12.156 -0.386 34.990 0.47 12.98 149 VAL B CA 1
ATOM 5614 C CA B VAL B 1 152 ? 12.154 -0.375 34.999 0.53 14.14 149 VAL B CA 1
ATOM 5615 C C . VAL B 1 152 ? 12.262 0.720 33.937 1.00 14.22 149 VAL B C 1
ATOM 5616 O O . VAL B 1 152 ? 12.205 1.905 34.245 1.00 15.84 149 VAL B O 1
ATOM 5639 N N . SER B 1 153 ? 12.416 0.335 32.680 1.00 12.94 150 SER B N 1
ATOM 5640 C CA . SER B 1 153 ? 12.632 1.321 31.620 1.00 12.74 150 SER B CA 1
ATOM 5641 C C . SER B 1 153 ? 11.349 2.061 31.224 1.00 13.68 150 SER B C 1
ATOM 5642 O O . SER B 1 153 ? 10.317 1.434 31.001 1.00 16.06 150 SER B O 1
ATOM 5650 N N . ARG B 1 154 ? 11.425 3.376 31.076 1.00 11.24 151 ARG B N 1
ATOM 5651 C CA . ARG B 1 154 ? 10.362 4.154 30.428 1.00 12.84 151 ARG B CA 1
ATOM 5652 C C . ARG B 1 154 ? 10.830 4.436 28.994 1.00 11.71 151 ARG B C 1
ATOM 5653 O O . ARG B 1 154 ? 11.515 5.418 28.700 1.00 12.02 151 ARG B O 1
ATOM 5674 N N . GLN B 1 155 ? 10.522 3.479 28.130 1.00 10.47 152 GLN B N 1
ATOM 5675 C CA . GLN B 1 155 ? 11.059 3.437 26.779 1.00 10.70 152 GLN B CA 1
ATOM 5676 C C . GLN B 1 155 ? 11.045 4.782 26.101 1.00 10.33 152 GLN B C 1
ATOM 5677 O O . GLN B 1 155 ? 9.995 5.419 25.985 1.00 9.94 152 GLN B O 1
ATOM 5691 N N . SER B 1 156 ? 12.231 5.189 25.619 1.00 9.89 153 SER B N 1
ATOM 5692 C CA . SER B 1 156 ? 12.435 6.375 24.796 1.00 10.04 153 SER B CA 1
ATOM 5693 C C . SER B 1 156 ? 12.526 7.707 25.544 1.00 10.23 153 SER B C 1
ATOM 5694 O O . SER B 1 156 ? 12.846 8.713 24.933 1.00 12.67 153 SER B O 1
ATOM 5702 N N . GLU B 1 157 ? 12.265 7.721 26.843 1.00 10.76 154 GLU B N 1
ATOM 5703 C CA . GLU B 1 157 ? 12.632 8.890 27.650 1.00 11.78 154 GLU B CA 1
ATOM 5704 C C . GLU B 1 157 ? 14.143 8.959 27.814 1.00 11.16 154 GLU B C 1
ATOM 5705 O O . GLU B 1 157 ? 14.849 7.964 27.569 1.00 11.67 154 GLU B O 1
ATOM 5717 N N . GLU B 1 158 ? 14.678 10.122 28.184 1.00 12.56 155 GLU B N 1
ATOM 5718 C CA . GLU B 1 158 ? 16.114 10.213 28.380 1.00 13.77 155 GLU B CA 1
ATOM 5719 C C . GLU B 1 158 ? 16.559 9.308 29.527 1.00 13.13 155 GLU B C 1
ATOM 5720 O O . GLU B 1 158 ? 15.884 9.232 30.574 1.00 13.42 155 GLU B O 1
ATOM 5732 N N . LEU B 1 159 ? 17.688 8.633 29.318 1.00 11.98 156 LEU B N 1
ATOM 5733 C CA . LEU B 1 159 ? 18.323 7.777 30.320 1.00 12.47 156 LEU B CA 1
ATOM 5734 C C . LEU B 1 159 ? 19.380 8.634 31.017 1.00 14.13 156 LEU B C 1
ATOM 5735 O O . LEU B 1 159 ? 20.401 8.995 30.429 1.00 15.27 156 LEU B O 1
ATOM 5751 N N . GLN B 1 160 ? 19.161 8.947 32.306 1.00 16.83 157 GLN B N 1
ATOM 5752 C CA . GLN B 1 160 ? 20.073 9.817 33.049 1.00 20.06 157 GLN B CA 1
ATOM 5753 C C . GLN B 1 160 ? 21.269 9.098 33.676 1.00 18.37 157 GLN B C 1
ATOM 5754 O O . GLN B 1 160 ? 22.334 9.687 33.851 1.00 19.69 157 GLN B O 1
ATOM 5768 N N . ASP B 1 161 ? 21.081 7.836 34.044 1.00 17.92 158 ASP B N 1
ATOM 5769 C CA . ASP B 1 161 ? 22.095 7.096 34.826 1.00 18.70 158 ASP B CA 1
ATOM 5770 C C . ASP B 1 161 ? 22.013 5.632 34.436 1.00 17.77 158 ASP B C 1
ATOM 5771 O O . ASP B 1 161 ? 21.108 4.913 34.850 1.00 17.77 158 ASP B O 1
ATOM 5780 N N . VAL B 1 162 ? 22.928 5.204 33.569 1.00 15.12 159 VAL B N 1
ATOM 5781 C CA . VAL B 1 162 ? 22.913 3.831 33.053 1.00 15.46 159 VAL B CA 1
ATOM 5782 C C . VAL B 1 162 ? 23.065 2.828 34.202 1.00 15.34 159 VAL B C 1
ATOM 5783 O O . VAL B 1 162 ? 22.315 1.846 34.292 1.00 16.07 159 VAL B O 1
ATOM 5796 N N . GLN B 1 163 ? 24.010 3.075 35.095 1.00 16.89 160 GLN B N 1
ATOM 5797 C CA . GLN B 1 163 ? 24.261 2.150 36.196 1.00 18.51 160 GLN B CA 1
ATOM 5798 C C . GLN B 1 163 ? 23.075 2.034 37.129 1.00 17.34 160 GLN B C 1
ATOM 5799 O O . GLN B 1 163 ? 22.796 0.933 37.585 1.00 18.14 160 GLN B O 1
ATOM 5813 N N . ALA B 1 164 ? 22.332 3.115 37.357 1.00 16.58 161 ALA B N 1
ATOM 5814 C CA . ALA B 1 164 ? 21.156 3.045 38.229 1.00 16.10 161 ALA B CA 1
ATOM 5815 C C . ALA B 1 164 ? 20.085 2.145 37.630 1.00 14.37 161 ALA B C 1
ATOM 5816 O O . ALA B 1 164 ? 19.420 1.379 38.335 1.00 14.95 161 ALA B O 1
ATOM 5823 N N . MET B 1 165 ? 19.903 2.239 36.307 1.00 14.83 162 MET B N 1
ATOM 5824 C CA . MET B 1 165 ? 18.895 1.407 35.664 1.00 14.29 162 MET B CA 1
ATOM 5825 C C . MET B 1 165 ? 19.337 -0.064 35.706 1.00 14.08 162 MET B C 1
ATOM 5826 O O . MET B 1 165 ? 18.550 -0.974 36.008 1.00 14.78 162 MET B O 1
ATOM 5840 N N . ARG B 1 166 ? 20.621 -0.290 35.448 1.00 14.03 163 ARG B N 1
ATOM 5841 C CA . ARG B 1 166 ? 21.184 -1.629 35.504 1.00 15.83 163 ARG B CA 1
ATOM 5842 C C . ARG B 1 166 ? 20.992 -2.253 36.906 1.00 17.15 163 ARG B C 1
ATOM 5843 O O . ARG B 1 166 ? 20.546 -3.418 37.035 1.00 18.69 163 ARG B O 1
ATOM 5864 N N . ASN B 1 167 ? 21.304 -1.479 37.950 1.00 17.33 164 ASN B N 1
ATOM 5865 C CA . ASN B 1 167 ? 21.244 -1.996 39.303 1.00 17.35 164 ASN B CA 1
ATOM 5866 C C . ASN B 1 167 ? 19.801 -2.260 39.729 1.00 16.41 164 ASN B C 1
ATOM 5867 O O . ASN B 1 167 ? 19.508 -3.260 40.399 1.00 17.19 164 ASN B O 1
ATOM 5878 N N . ALA B 1 168 ? 18.894 -1.370 39.330 1.00 15.45 165 ALA B N 1
ATOM 5879 C CA . ALA B 1 168 ? 17.481 -1.570 39.633 1.00 14.51 165 ALA B CA 1
ATOM 5880 C C . ALA B 1 168 ? 16.940 -2.830 38.975 1.00 13.55 165 ALA B C 1
ATOM 5881 O O . ALA B 1 168 ? 16.219 -3.600 39.614 1.00 14.92 165 ALA B O 1
ATOM 5888 N N . ALA B 1 169 ? 17.247 -3.033 37.693 1.00 14.21 166 ALA B N 1
ATOM 5889 C CA . ALA B 1 169 ? 16.762 -4.228 37.011 1.00 15.04 166 ALA B CA 1
ATOM 5890 C C . ALA B 1 169 ? 17.337 -5.497 37.641 1.00 15.15 166 ALA B C 1
ATOM 5891 O O . ALA B 1 169 ? 16.619 -6.488 37.810 1.00 15.34 166 ALA B O 1
ATOM 5898 N N . ARG B 1 170 ? 18.608 -5.454 38.022 1.00 16.75 167 ARG B N 1
ATOM 5899 C CA . ARG B 1 170 ? 19.239 -6.617 38.651 1.00 17.77 167 ARG B CA 1
ATOM 5900 C C . ARG B 1 170 ? 18.502 -6.997 39.948 1.00 17.71 167 ARG B C 1
ATOM 5901 O O . ARG B 1 170 ? 18.302 -8.177 40.241 1.00 19.72 167 ARG B O 1
ATOM 5922 N N . GLN B 1 171 ? 18.097 -6.009 40.744 1.00 16.23 168 GLN B N 1
ATOM 5923 C CA . GLN B 1 171 ? 17.360 -6.295 41.960 1.00 18.61 168 GLN B CA 1
ATOM 5924 C C . GLN B 1 171 ? 16.015 -6.964 41.636 1.00 19.14 168 GLN B C 1
ATOM 5925 O O . GLN B 1 171 ? 15.611 -7.901 42.327 1.00 19.28 168 GLN B O 1
ATOM 5939 N N . LEU B 1 172 ? 15.312 -6.505 40.595 1.00 19.57 169 LEU B N 1
ATOM 5940 C CA . LEU B 1 172 ? 14.022 -7.154 40.241 1.00 22.00 169 LEU B CA 1
ATOM 5941 C C . LEU B 1 172 ? 14.211 -8.547 39.710 1.00 23.18 169 LEU B C 1
ATOM 5942 O O . LEU B 1 172 ? 13.331 -9.415 39.828 1.00 26.19 169 LEU B O 1
ATOM 5958 N N . ALA B 1 173 ? 15.354 -8.766 39.082 1.00 21.59 170 ALA B N 1
ATOM 5959 C CA . ALA B 1 173 ? 15.619 -10.036 38.425 1.00 22.52 170 ALA B CA 1
ATOM 5960 C C . ALA B 1 173 ? 15.865 -11.131 39.424 1.00 23.96 170 ALA B C 1
ATOM 5961 O O . ALA B 1 173 ? 15.865 -12.279 39.061 1.00 25.51 170 ALA B O 1
ATOM 5968 N N . GLU B 1 174 ? 16.071 -10.788 40.689 1.00 23.97 171 GLU B N 1
ATOM 5969 C CA . GLU B 1 174 ? 16.331 -11.828 41.685 1.00 28.26 171 GLU B CA 1
ATOM 5970 C C . GLU B 1 174 ? 15.164 -12.825 41.789 1.00 31.05 171 GLU B C 1
ATOM 5971 O O . GLU B 1 174 ? 15.365 -14.001 42.078 1.00 34.62 171 GLU B O 1
ATOM 5980 N N . LEU B 1 175 ? 13.952 -12.354 41.537 1.00 32.53 172 LEU B N 1
ATOM 5981 C CA . LEU B 1 175 ? 12.760 -13.205 41.589 1.00 36.06 172 LEU B CA 1
ATOM 5982 C C . LEU B 1 175 ? 12.856 -14.457 40.701 1.00 37.15 172 LEU B C 1
ATOM 5983 O O . LEU B 1 175 ? 12.409 -15.553 41.082 1.00 37.89 172 LEU B O 1
ATOM 5999 N N . GLN B 1 176 ? 13.425 -14.313 39.514 1.00 37.12 173 GLN B N 1
ATOM 6000 C CA . GLN B 1 176 ? 13.591 -15.480 38.646 1.00 38.00 173 GLN B CA 1
ATOM 6001 C C . GLN B 1 176 ? 12.225 -16.097 38.319 1.00 37.26 173 GLN B C 1
ATOM 6002 O O . GLN B 1 176 ? 12.056 -17.317 38.361 1.00 37.57 173 GLN B O 1
ATOM 6006 N N . GLY B 1 177 ? 11.253 -15.236 38.023 1.00 34.69 174 GLY B N 1
ATOM 6007 C CA . GLY B 1 177 ? 9.916 -15.644 37.624 1.00 30.79 174 GLY B CA 1
ATOM 6008 C C . GLY B 1 177 ? 9.205 -14.402 37.115 1.00 28.54 174 GLY B C 1
ATOM 6009 O O . GLY B 1 177 ? 9.786 -13.311 37.110 1.00 27.85 174 GLY B O 1
ATOM 6013 N N . PRO B 1 178 ? 7.941 -14.552 36.687 1.00 27.97 175 PRO B N 1
ATOM 6014 C CA . PRO B 1 178 ? 7.212 -13.465 36.020 1.00 25.46 175 PRO B CA 1
ATOM 6015 C C . PRO B 1 178 ? 6.850 -12.317 36.975 1.00 21.58 175 PRO B C 1
ATOM 6016 O O . PRO B 1 178 ? 6.579 -12.545 38.160 1.00 24.13 175 PRO B O 1
ATOM 6027 N N . LEU B 1 179 ? 6.907 -11.089 36.466 1.00 18.67 176 LEU B N 1
ATOM 6028 C CA . LEU B 1 179 ? 6.521 -9.894 37.169 1.00 18.71 176 LEU B CA 1
ATOM 6029 C C . LEU B 1 179 ? 5.187 -9.439 36.606 1.00 18.43 176 LEU B C 1
ATOM 6030 O O . LEU B 1 179 ? 4.799 -9.835 35.502 1.00 18.16 176 LEU B O 1
ATOM 6046 N N . PRO B 1 180 ? 4.503 -8.562 37.325 1.00 18.37 177 PRO B N 1
ATOM 6047 C CA . PRO B 1 180 ? 3.252 -7.992 36.814 1.00 18.18 177 PRO B CA 1
ATOM 6048 C C . PRO B 1 180 ? 3.521 -7.186 35.546 1.00 16.51 177 PRO B C 1
ATOM 6049 O O . PRO B 1 180 ? 4.600 -6.616 35.362 1.00 15.44 177 PRO B O 1
ATOM 6060 N N . ARG B 1 181 ? 2.529 -7.150 34.656 1.00 16.62 178 ARG B N 1
ATOM 6061 C CA . ARG B 1 181 ? 2.634 -6.303 33.465 1.00 15.86 178 ARG B CA 1
ATOM 6062 C C . ARG B 1 181 ? 2.736 -4.828 33.881 1.00 16.69 178 ARG B C 1
ATOM 6063 O O . ARG B 1 181 ? 1.897 -4.323 34.636 1.00 17.43 178 ARG B O 1
ATOM 6084 N N . PRO B 1 182 ? 3.745 -4.105 33.379 1.00 16.17 179 PRO B N 1
ATOM 6085 C CA . PRO B 1 182 ? 3.796 -2.649 33.641 1.00 19.13 179 PRO B CA 1
ATOM 6086 C C . PRO B 1 182 ? 2.662 -1.888 32.923 1.00 21.60 179 PRO B C 1
ATOM 6087 O O . PRO B 1 182 ? 2.324 -2.285 31.819 1.00 21.37 179 PRO B O 1
ATOM 6098 N N . GLU B 1 183 ? 2.077 -0.824 33.480 1.00 26.42 180 GLU B N 1
ATOM 6099 C CA . GLU B 1 183 ? 0.830 -0.225 32.900 1.00 29.34 180 GLU B CA 1
ATOM 6100 C C . GLU B 1 183 ? 0.829 0.101 31.381 1.00 29.39 180 GLU B C 1
ATOM 6101 O O . GLU B 1 183 ? -0.153 -0.128 30.590 1.00 33.09 180 GLU B O 1
ATOM 6105 N N . GLY B 1 184 ? 1.929 0.678 30.968 1.00 21.53 181 GLY B N 1
ATOM 6106 C CA . GLY B 1 184 ? 2.133 1.046 29.560 1.00 19.37 181 GLY B CA 1
ATOM 6107 C C . GLY B 1 184 ? 2.491 -0.040 28.560 1.00 15.53 181 GLY B C 1
ATOM 6108 O O . GLY B 1 184 ? 2.545 0.202 27.332 1.00 15.89 181 GLY B O 1
ATOM 6112 N N . TYR B 1 185 ? 2.756 -1.258 28.998 1.00 14.23 182 TYR B N 1
ATOM 6113 C CA A TYR B 1 185 ? 3.055 -2.318 28.042 0.58 11.99 182 TYR B CA 1
ATOM 6114 C CA B TYR B 1 185 ? 3.047 -2.323 28.049 0.42 13.66 182 TYR B CA 1
ATOM 6115 C C . TYR B 1 185 ? 1.750 -2.656 27.331 1.00 12.63 182 TYR B C 1
ATOM 6116 O O . TYR B 1 185 ? 0.739 -2.940 27.966 1.00 15.12 182 TYR B O 1
ATOM 6149 N N . CYS B 1 186 ? 1.783 -2.612 26.012 1.00 10.78 183 CYS B N 1
ATOM 6150 C CA A CYS B 1 186 ? 0.560 -2.716 25.221 0.84 12.50 183 CYS B CA 1
ATOM 6151 C CA B CYS B 1 186 ? 0.567 -2.719 25.223 0.16 11.55 183 CYS B CA 1
ATOM 6152 C C . CYS B 1 186 ? 0.801 -3.493 23.946 1.00 10.71 183 CYS B C 1
ATOM 6153 O O . CYS B 1 186 ? 1.952 -3.666 23.492 1.00 10.64 183 CYS B O 1
ATOM 6166 N N . VAL B 1 187 ? -0.298 -3.922 23.371 1.00 10.44 184 VAL B N 1
ATOM 6167 C CA . VAL B 1 187 ? -0.296 -4.656 22.130 1.00 10.16 184 VAL B CA 1
ATOM 6168 C C . VAL B 1 187 ? -1.136 -3.898 21.123 1.00 9.14 184 VAL B C 1
ATOM 6169 O O . VAL B 1 187 ? -2.229 -3.445 21.417 1.00 11.19 184 VAL B O 1
ATOM 6182 N N . PHE B 1 188 ? -0.577 -3.705 19.928 1.00 7.96 185 PHE B N 1
ATOM 6183 C CA . PHE B 1 188 ? -1.254 -3.066 18.810 1.00 8.66 185 PHE B CA 1
ATOM 6184 C C . PHE B 1 188 ? -1.538 -4.063 17.690 1.00 8.23 185 PHE B C 1
ATOM 6185 O O . PHE B 1 188 ? -0.709 -4.941 17.384 1.00 9.13 185 PHE B O 1
ATOM 6202 N N . GLU B 1 189 ? -2.738 -3.990 17.118 1.00 7.87 186 GLU B N 1
ATOM 6203 C CA . GLU B 1 189 ? -3.049 -4.680 15.885 1.00 7.19 186 GLU B CA 1
ATOM 6204 C C . GLU B 1 189 ? -3.060 -3.646 14.745 1.00 6.71 186 GLU B C 1
ATOM 6205 O O . GLU B 1 189 ? -3.816 -2.657 14.790 1.00 7.61 186 GLU B O 1
ATOM 6217 N N . LEU B 1 190 ? -2.181 -3.852 13.774 1.00 6.80 187 LEU B N 1
ATOM 6218 C CA . LEU B 1 190 ? -2.165 -3.037 12.559 1.00 7.33 187 LEU B CA 1
ATOM 6219 C C . LEU B 1 190 ? -3.169 -3.665 11.603 1.00 6.73 187 LEU B C 1
ATOM 6220 O O . LEU B 1 190 ? -2.922 -4.725 11.015 1.00 7.37 187 LEU B O 1
ATOM 6236 N N . ARG B 1 191 ? -4.341 -3.018 11.496 1.00 7.22 188 ARG B N 1
ATOM 6237 C CA A ARG B 1 191 ? -5.430 -3.492 10.653 0.62 7.30 188 ARG B CA 1
ATOM 6238 C CA B ARG B 1 191 ? -5.439 -3.490 10.659 0.38 8.03 188 ARG B CA 1
ATOM 6239 C C . ARG B 1 191 ? -5.213 -2.969 9.255 1.00 6.47 188 ARG B C 1
ATOM 6240 O O . ARG B 1 191 ? -5.220 -1.748 9.014 1.00 7.60 188 ARG B O 1
ATOM 6279 N N . LEU B 1 192 ? -4.951 -3.896 8.331 1.00 6.91 189 LEU B N 1
ATOM 6280 C CA . LEU B 1 192 ? -4.427 -3.507 7.046 1.00 6.29 189 LEU B CA 1
ATOM 6281 C C . LEU B 1 192 ? -5.460 -2.892 6.098 1.00 6.83 189 LEU B C 1
ATOM 6282 O O . LEU B 1 192 ? -6.573 -3.390 5.994 1.00 8.27 189 LEU B O 1
ATOM 6298 N N . GLU B 1 193 ? -5.047 -1.819 5.410 1.00 6.66 190 GLU B N 1
ATOM 6299 C CA A GLU B 1 193 ? -5.840 -1.188 4.347 0.70 7.15 190 GLU B CA 1
ATOM 6300 C CA B GLU B 1 193 ? -5.851 -1.194 4.352 0.30 7.64 190 GLU B CA 1
ATOM 6301 C C . GLU B 1 193 ? -5.203 -1.374 2.970 1.00 6.26 190 GLU B C 1
ATOM 6302 O O . GLU B 1 193 ? -5.889 -1.314 1.956 1.00 7.50 190 GLU B O 1
ATOM 6323 N N . SER B 1 194 ? -3.903 -1.624 2.926 1.00 6.04 191 SER B N 1
ATOM 6324 C CA . SER B 1 194 ? -3.207 -1.946 1.677 1.00 5.52 191 SER B CA 1
ATOM 6325 C C . SER B 1 194 ? -1.943 -2.759 1.973 1.00 5.25 191 SER B C 1
ATOM 6326 O O . SER B 1 194 ? -1.401 -2.714 3.104 1.00 6.50 191 SER B O 1
ATOM 6334 N N . LEU B 1 195 ? -1.511 -3.535 0.971 1.00 6.20 192 LEU B N 1
ATOM 6335 C CA . LEU B 1 195 ? -0.310 -4.365 1.070 1.00 6.33 192 LEU B CA 1
ATOM 6336 C C . LEU B 1 195 ? 0.365 -4.370 -0.279 1.00 5.69 192 LEU B C 1
ATOM 6337 O O . LEU B 1 195 ? -0.294 -4.284 -1.318 1.00 6.01 192 LEU B O 1
ATOM 6353 N N . GLU B 1 196 ? 1.705 -4.498 -0.271 1.00 4.65 193 GLU B N 1
ATOM 6354 C CA . GLU B 1 196 ? 2.435 -4.808 -1.501 1.00 5.54 193 GLU B CA 1
ATOM 6355 C C . GLU B 1 196 ? 3.368 -5.985 -1.235 1.00 4.35 193 GLU B C 1
ATOM 6356 O O . GLU B 1 196 ? 4.105 -6.005 -0.245 1.00 5.61 193 GLU B O 1
ATOM 6368 N N . PHE B 1 197 ? 3.362 -6.948 -2.151 1.00 4.92 194 PHE B N 1
ATOM 6369 C CA . PHE B 1 197 ? 4.344 -8.030 -2.192 1.00 4.76 194 PHE B CA 1
ATOM 6370 C C . PHE B 1 197 ? 5.284 -7.745 -3.352 1.00 4.59 194 PHE B C 1
ATOM 6371 O O . PHE B 1 197 ? 4.820 -7.604 -4.498 1.00 6.26 194 PHE B O 1
ATOM 6388 N N . TRP B 1 198 ? 6.591 -7.672 -3.077 1.00 4.30 195 TRP B N 1
ATOM 6389 C CA . TRP B 1 198 ? 7.609 -7.312 -4.062 1.00 4.06 195 TRP B CA 1
ATOM 6390 C C . TRP B 1 198 ? 8.615 -8.442 -4.199 1.00 4.79 195 TRP B C 1
ATOM 6391 O O . TRP B 1 198 ? 9.162 -8.929 -3.203 1.00 5.27 195 TRP B O 1
ATOM 6412 N N . GLY B 1 199 ? 8.792 -8.919 -5.421 1.00 5.28 196 GLY B N 1
ATOM 6413 C CA . GLY B 1 199 ? 9.812 -9.908 -5.734 1.00 5.47 196 GLY B CA 1
ATOM 6414 C C . GLY B 1 199 ? 10.716 -9.403 -6.813 1.00 5.46 196 GLY B C 1
ATOM 6415 O O . GLY B 1 199 ? 10.364 -8.495 -7.620 1.00 6.23 196 GLY B O 1
ATOM 6419 N N . ASN B 1 200 ? 11.935 -9.943 -6.874 1.00 6.69 197 ASN B N 1
ATOM 6420 C CA . ASN B 1 200 ? 12.932 -9.399 -7.785 1.00 7.81 197 ASN B CA 1
ATOM 6421 C C . ASN B 1 200 ? 12.558 -9.586 -9.262 1.00 8.72 197 ASN B C 1
ATOM 6422 O O . ASN B 1 200 ? 12.971 -8.798 -10.139 1.00 8.44 197 ASN B O 1
ATOM 6433 N N . GLY B 1 201 ? 11.847 -10.668 -9.553 1.00 8.50 198 GLY B N 1
ATOM 6434 C CA . GLY B 1 201 ? 11.433 -10.909 -10.934 1.00 8.51 198 GLY B CA 1
ATOM 6435 C C . GLY B 1 201 ? 12.590 -11.311 -11.844 1.00 9.03 198 GLY B C 1
ATOM 6436 O O . GLY B 1 201 ? 13.662 -11.724 -11.399 1.00 11.35 198 GLY B O 1
ATOM 6440 N N . GLN B 1 202 ? 12.320 -11.279 -13.147 1.00 10.10 199 GLN B N 1
ATOM 6441 C CA . GLN B 1 202 ? 13.285 -11.645 -14.187 1.00 12.29 199 GLN B CA 1
ATOM 6442 C C . GLN B 1 202 ? 13.595 -10.398 -15.023 1.00 10.65 199 GLN B C 1
ATOM 6443 O O . GLN B 1 202 ? 12.707 -9.582 -15.275 1.00 10.48 199 GLN B O 1
ATOM 6457 N N . GLU B 1 203 ? 14.852 -10.272 -15.457 1.00 11.65 200 GLU B N 1
ATOM 6458 C CA . GLU B 1 203 ? 15.287 -9.142 -16.309 1.00 13.37 200 GLU B CA 1
ATOM 6459 C C . GLU B 1 203 ? 14.997 -7.777 -15.712 1.00 12.67 200 GLU B C 1
ATOM 6460 O O . GLU B 1 203 ? 14.699 -6.820 -16.433 1.00 14.13 200 GLU B O 1
ATOM 6472 N N . ARG B 1 204 ? 15.046 -7.707 -14.380 1.00 11.25 201 ARG B N 1
ATOM 6473 C CA A ARG B 1 204 ? 14.823 -6.472 -13.631 0.40 12.52 201 ARG B CA 1
ATOM 6474 C CA B ARG B 1 204 ? 14.819 -6.472 -13.627 0.60 11.84 201 ARG B CA 1
ATOM 6475 C C . ARG B 1 204 ? 13.369 -5.973 -13.674 1.00 10.21 201 ARG B C 1
ATOM 6476 O O . ARG B 1 204 ? 13.056 -4.880 -13.167 1.00 9.79 201 ARG B O 1
ATOM 6515 N N . LEU B 1 205 ? 12.458 -6.789 -14.187 1.00 8.63 202 LEU B N 1
ATOM 6516 C CA . LEU B 1 205 ? 11.051 -6.428 -14.133 1.00 7.87 202 LEU B CA 1
ATOM 6517 C C . LEU B 1 205 ? 10.534 -6.899 -12.764 1.00 6.44 202 LEU B C 1
ATOM 6518 O O . LEU B 1 205 ? 9.954 -7.981 -12.610 1.00 7.12 202 LEU B O 1
ATOM 6534 N N . HIS B 1 206 ? 10.814 -6.078 -11.766 1.00 6.75 203 HIS B N 1
ATOM 6535 C CA . HIS B 1 206 ? 10.458 -6.451 -10.408 1.00 6.41 203 HIS B CA 1
ATOM 6536 C C . HIS B 1 206 ? 8.953 -6.634 -10.339 1.00 5.84 203 HIS B C 1
ATOM 6537 O O . HIS B 1 206 ? 8.202 -5.863 -10.926 1.00 6.62 203 HIS B O 1
ATOM 6552 N N . GLU B 1 207 ? 8.549 -7.653 -9.603 1.00 5.11 204 GLU B N 1
ATOM 6553 C CA . GLU B 1 207 ? 7.170 -8.105 -9.552 1.00 5.76 204 GLU B CA 1
ATOM 6554 C C . GLU B 1 207 ? 6.493 -7.509 -8.324 1.00 5.52 204 GLU B C 1
ATOM 6555 O O . GLU B 1 207 ? 6.834 -7.847 -7.198 1.00 6.33 204 GLU B O 1
ATOM 6567 N N . ARG B 1 208 ? 5.532 -6.603 -8.572 1.00 4.93 205 ARG B N 1
ATOM 6568 C CA . ARG B 1 208 ? 4.905 -5.812 -7.508 1.00 5.23 205 ARG B CA 1
ATOM 6569 C C . ARG B 1 208 ? 3.403 -6.080 -7.532 1.00 4.64 205 ARG B C 1
ATOM 6570 O O . ARG B 1 208 ? 2.699 -5.714 -8.484 1.00 5.47 205 ARG B O 1
ATOM 6591 N N . LEU B 1 209 ? 2.923 -6.730 -6.500 1.00 5.00 206 LEU B N 1
ATOM 6592 C CA . LEU B 1 209 ? 1.529 -7.120 -6.354 1.00 5.76 206 LEU B CA 1
ATOM 6593 C C . LEU B 1 209 ? 0.900 -6.279 -5.246 1.00 5.72 206 LEU B C 1
ATOM 6594 O O . LEU B 1 209 ? 1.280 -6.394 -4.074 1.00 6.39 206 LEU B O 1
ATOM 6610 N N . ARG B 1 210 ? -0.023 -5.384 -5.633 1.00 6.07 207 ARG B N 1
ATOM 6611 C CA . ARG B 1 210 ? -0.589 -4.360 -4.738 1.00 6.25 207 ARG B CA 1
ATOM 6612 C C . ARG B 1 210 ? -2.056 -4.595 -4.456 1.00 5.96 207 ARG B C 1
ATOM 6613 O O . ARG B 1 210 ? -2.849 -4.785 -5.388 1.00 8.08 207 ARG B O 1
ATOM 6634 N N . TYR B 1 211 ? -2.419 -4.569 -3.182 1.00 5.03 208 TYR B N 1
ATOM 6635 C CA . TYR B 1 211 ? -3.782 -4.728 -2.732 1.00 4.89 208 TYR B CA 1
ATOM 6636 C C . TYR B 1 211 ? -4.258 -3.472 -2.000 1.00 5.17 208 TYR B C 1
ATOM 6637 O O . TYR B 1 211 ? -3.533 -2.878 -1.233 1.00 6.55 208 TYR B O 1
ATOM 6655 N N . ASP B 1 212 ? -5.510 -3.121 -2.218 1.00 5.75 209 ASP B N 1
ATOM 6656 C CA . ASP B 1 212 ? -6.177 -2.020 -1.526 1.00 8.07 209 ASP B CA 1
ATOM 6657 C C . ASP B 1 212 ? -7.564 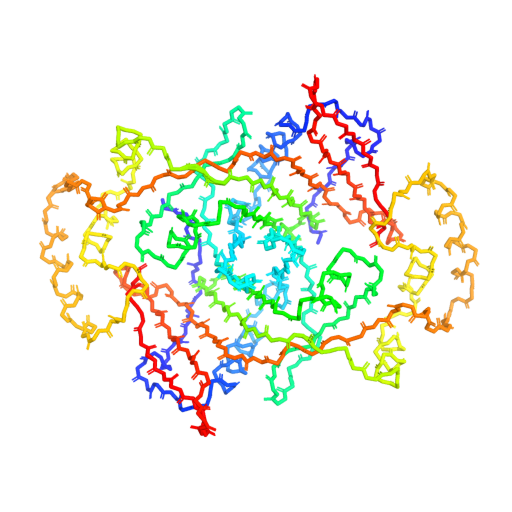-2.465 -1.125 1.00 8.69 209 ASP B C 1
ATOM 6658 O O . ASP B 1 212 ? -8.305 -3.015 -1.929 1.00 9.33 209 ASP B O 1
ATOM 6667 N N . ARG B 1 213 ? -7.957 -2.204 0.113 1.00 9.73 210 ARG B N 1
ATOM 6668 C CA A ARG B 1 213 ? -9.287 -2.615 0.576 0.57 11.16 210 ARG B CA 1
ATOM 6669 C CA B ARG B 1 213 ? -9.290 -2.613 0.574 0.43 12.56 210 ARG B CA 1
ATOM 6670 C C . ARG B 1 213 ? -10.366 -1.900 -0.223 1.00 13.26 210 ARG B C 1
ATOM 6671 O O . ARG B 1 213 ? -10.240 -0.700 -0.516 1.00 15.92 210 ARG B O 1
ATOM 6710 N N . SER B 1 214 ? -11.425 -2.627 -0.559 1.00 15.23 211 SER B N 1
ATOM 6711 C CA . SER B 1 214 ? -12.596 -2.092 -1.267 1.00 20.47 211 SER B CA 1
ATOM 6712 C C . SER B 1 214 ? -13.752 -2.150 -0.281 1.00 24.17 211 SER B C 1
ATOM 6713 O O . SER B 1 214 ? -13.600 -2.584 0.853 1.00 23.05 211 SER B O 1
ATOM 6721 N N . ASP B 1 215 ? -14.927 -1.722 -0.706 1.00 28.20 212 ASP B N 1
ATOM 6722 C CA A ASP B 1 215 ? -16.057 -1.682 0.207 0.50 32.07 212 ASP B CA 1
ATOM 6723 C CA B ASP B 1 215 ? -16.065 -1.690 0.196 0.50 31.94 212 ASP B CA 1
ATOM 6724 C C . ASP B 1 215 ? -16.367 -3.101 0.646 1.00 31.45 212 ASP B C 1
ATOM 6725 O O . ASP B 1 215 ? -16.782 -3.339 1.790 1.00 33.20 212 ASP B O 1
ATOM 6740 N N A THR B 1 216 ? -16.161 -3.954 -0.361 0.60 28.80 213 THR B N 1
ATOM 6741 N N B THR B 1 216 ? -16.088 -4.104 -0.176 0.40 29.94 213 THR B N 1
ATOM 6742 C CA A THR B 1 216 ? -16.335 -5.370 -0.344 0.60 28.64 213 THR B CA 1
ATOM 6743 C CA B THR B 1 216 ? -16.483 -5.471 0.173 0.40 29.11 213 THR B CA 1
ATOM 6744 C C A THR B 1 216 ? -15.048 -6.060 -0.860 0.60 24.36 213 THR B C 1
ATOM 6745 C C B THR B 1 216 ? -15.322 -6.468 0.440 0.40 23.67 213 THR B C 1
ATOM 6746 O O A THR B 1 216 ? -14.764 -6.105 -2.075 0.60 26.11 213 THR B O 1
ATOM 6747 O O B THR B 1 216 ? -15.391 -7.329 1.338 0.40 23.34 213 THR B O 1
ATOM 6768 N N A GLY B 1 217 ? -14.252 -6.556 0.086 0.60 17.03 214 GLY B N 1
ATOM 6769 N N B GLY B 1 217 ? -14.262 -6.346 -0.344 0.40 18.38 214 GLY B N 1
ATOM 6770 C CA A GLY B 1 217 ? -13.054 -7.323 -0.228 0.60 13.67 214 GLY B CA 1
ATOM 6771 C CA B GLY B 1 217 ? -13.102 -7.211 -0.234 0.40 15.33 214 GLY B CA 1
ATOM 6772 C C A GLY B 1 217 ? -11.884 -6.419 -0.554 0.60 11.25 214 GLY B C 1
ATOM 6773 C C B GLY B 1 217 ? -11.854 -6.409 -0.539 0.40 12.41 214 GLY B C 1
ATOM 6774 O O A GLY B 1 217 ? -11.669 -5.408 0.118 0.60 13.06 214 GLY B O 1
ATOM 6775 O O B GLY B 1 217 ? -11.537 -5.459 0.176 0.40 13.44 214 GLY B O 1
ATOM 6782 N N . TRP B 1 218 ? -11.163 -6.777 -1.616 1.00 9.59 215 TRP B N 1
ATOM 6783 C CA . TRP B 1 218 ? -9.947 -6.101 -2.015 1.00 8.98 215 TRP B CA 1
ATOM 6784 C C . TRP B 1 218 ? -9.898 -5.858 -3.509 1.00 9.78 215 TRP B C 1
ATOM 6785 O O . TRP B 1 218 ? -10.419 -6.665 -4.270 1.00 12.87 215 TRP B O 1
ATOM 6806 N N . ASN B 1 219 ? -9.232 -4.763 -3.902 1.00 11.26 216 ASN B N 1
ATOM 6807 C CA . ASN B 1 219 ? -8.809 -4.552 -5.295 1.00 10.88 216 ASN B CA 1
ATOM 6808 C C . ASN B 1 219 ? -7.334 -4.978 -5.402 1.00 9.73 216 ASN B C 1
ATOM 6809 O O . ASN B 1 219 ? -6.590 -4.768 -4.461 1.00 13.09 216 ASN B O 1
ATOM 6820 N N . VAL B 1 220 ? -6.970 -5.596 -6.520 1.00 8.50 217 VAL B N 1
ATOM 6821 C CA . VAL B 1 220 ? -5.622 -6.084 -6.718 1.00 9.26 217 VAL B CA 1
ATOM 6822 C C . VAL B 1 220 ? -5.139 -5.544 -8.072 1.00 9.54 217 VAL B C 1
ATOM 6823 O O . VAL B 1 220 ? -5.886 -5.503 -9.048 1.00 12.70 217 VAL B O 1
ATOM 6836 N N . ARG B 1 221 ? -3.885 -5.126 -8.074 1.00 8.33 218 ARG B N 1
ATOM 6837 C CA A ARG B 1 221 ? -3.212 -4.526 -9.227 0.51 8.57 218 ARG B CA 1
ATOM 6838 C CA B ARG B 1 221 ? -3.254 -4.718 -9.305 0.49 7.59 218 ARG B CA 1
ATOM 6839 C C . ARG B 1 221 ? -1.746 -4.969 -9.256 1.00 7.79 218 ARG B C 1
ATOM 6840 O O . ARG B 1 221 ? -1.196 -5.282 -8.204 1.00 8.50 218 ARG B O 1
ATOM 6881 N N . ARG B 1 222 ? -1.108 -4.904 -10.413 1.00 7.16 219 ARG B N 1
ATOM 6882 C CA . ARG B 1 222 ? 0.357 -4.990 -10.531 1.00 6.59 219 ARG B CA 1
ATOM 6883 C C . ARG B 1 222 ? 0.862 -3.556 -10.651 1.00 6.26 219 ARG B C 1
ATOM 6884 O O . ARG B 1 222 ? 0.187 -2.710 -11.280 1.00 7.39 219 ARG B O 1
ATOM 6905 N N . LEU B 1 223 ? 2.053 -3.277 -10.117 1.00 6.40 220 LEU B N 1
ATOM 6906 C CA . LEU B 1 223 ? 2.642 -1.966 -10.259 1.00 6.31 220 LEU B CA 1
ATOM 6907 C C . LEU B 1 223 ? 3.930 -2.013 -11.085 1.00 6.80 220 LEU B C 1
ATOM 6908 O O . LEU B 1 223 ? 4.656 -3.008 -11.067 1.00 6.28 220 LEU B O 1
ATOM 6924 N N . GLN B 1 224 ? 4.239 -0.912 -11.766 1.00 7.07 221 GLN B N 1
ATOM 6925 C CA . GLN B 1 224 ? 5.438 -0.835 -12.558 1.00 6.77 221 GLN B CA 1
ATOM 6926 C C . GLN B 1 224 ? 6.653 -0.736 -11.619 1.00 5.94 221 GLN B C 1
ATOM 6927 O O . GLN B 1 224 ? 6.612 -0.032 -10.588 1.00 7.26 221 GLN B O 1
ATOM 6941 N N . PRO B 1 225 ? 7.774 -1.407 -11.976 1.00 6.77 222 PRO B N 1
ATOM 6942 C CA . PRO B 1 225 ? 8.945 -1.498 -11.094 1.00 8.10 222 PRO B CA 1
ATOM 6943 C C . PRO B 1 225 ? 9.703 -0.204 -10.937 1.00 9.96 222 PRO B C 1
ATOM 6944 O O . PRO B 1 225 ? 10.400 -0.058 -9.909 1.00 11.12 222 PRO B O 1
#